Protein 3PMI (pdb70)

B-factor: mean 55.34, std 18.38, range [25.19, 146.92]

Radius of gyration: 29.48 Å; Cα contacts (8 Å, |Δi|>4): 674; chains: 4; bounding box: 54×67×82 Å

Secondary structure (DSSP, 8-state):
------EEE--TT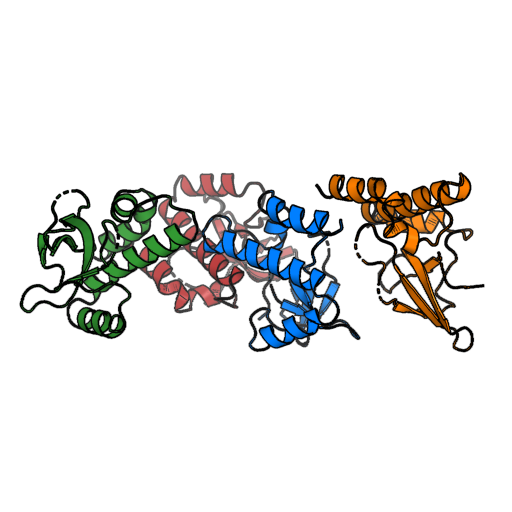S--EEEEEEEEEGGGTEEEEEE--------PEEEEGGGPEETTSTTHHHHHHHHTTT-HHHHHHHHHHHHHHHHHHHTSS--S-HHHHHHSTTSHHHHHHHHHH--/------EEE--TTS--EEEEEEEEEGGGTEEEEEE----------EEEGGGEEETTSTTHHHHHHHHHHHHHHHHHHHHHHHHHHHHHHHHTS--S-HHHHHHSGGGHHHHHHHHHH--/------EEE--TTSPPEEEEEEEEEGGGTEEEEEE---------EEEESTT-EETT-TTHHHHHHHHHHHSHHHHHHHHHHHHHHHHHHHHTS--S-HHHHHHSGGGHHHHHHHHTT-/-----EEE--TTS--EEEEEEEEEGGGTEEEEEE---------EEEEGGG-EETTSTTHHHHHHHHHHHHHHHHHHHHHHHHHHHHHHHHTS--S-HHHHHHSGGGHHHHHHHHTT-

Foldseek 3Di:
DQDAFWKWADDPPGATAIWGWHADPPVPFKTFIGGDWLDALPGTDIDGNVRIDGCPDPCNVVSLVVCCPPNVLTSVSRCLLVVQVVCCCVVVVDPDGSSCSVVDPSCVVSSVCSVVVVD/DDDFFWKWADDPVGATFIWGWHADPPVVQKTFIGGDWLPDLPGGHIDGVVRIGGCPDPCNVVSLVVCCVPPVPGRVLSVLLVVLVVCCVVVPVDDDGSSCSVPDCSCVVSNVVVVVVVD/DDDAFWKWADDDPRATAIWGFHADPPVVQKTFIDGQWLDALPGGDIDGNVRIGGCPDPCNVVRLVVCCVPPVLTSVLRVVLVVVVCVCVVVVVDDDGSSCVVPDPVCVVSSVVSVVVD/DAAFWKWADDVPAATAIWGFHGADVVQQKTFIGGQWQDALPGGHIDGNVRIGGCVDPCNVVSVVVNCPPPVLGRVLSVLLVVVVCVCCVVVVDDDGSSVVVVDPVCCVSSVVNVVVD

Solvent-accessible surface area: 25822 Å² total

Structure (mmCIF, N/CA/C/O backbone):
data_3PMI
#
_entry.id   3PMI
#
_cell.length_a   55.044
_cell.length_b   57.716
_cell.length_c   187.072
_cell.angle_alpha   90.00
_cell.angle_beta   90.00
_cell.angle_gamma   90.00
#
_symmetry.space_group_name_H-M   'P 21 21 21'
#
loop_
_entity.id
_entity.type
_entity.pdbx_description
1 polymer 'PWWP domain-containing protein MUM1'
2 non-polymer 'SULFATE ION'
3 non-polymer DI(HYDROXYETHYL)ETHER
4 non-polymer 'UNKNOWN LIGAND'
#
loop_
_atom_site.group_PDB
_atom_site.id
_atom_site.type_symbol
_atom_site.label_atom_id
_atom_site.label_alt_id
_atom_site.label_comp_id
_atom_site.label_asym_id
_atom_site.label_entity_id
_atom_site.label_seq_id
_atom_site.pdbx_PDB_ins_code
_atom_site.Cartn_x
_atom_site.Cartn_y
_atom_site.Cartn_z
_atom_site.occupancy
_atom_site.B_iso_or_equiv
_atom_site.auth_seq_id
_atom_site.auth_comp_id
_atom_site.auth_asym_id
_atom_site.auth_atom_id
_atom_site.pdbx_PDB_model_num
ATOM 1 N N . SER A 1 4 ? 23.544 14.701 129.012 1.00 69.42 409 SER A N 1
ATOM 2 C CA . SER A 1 4 ? 24.330 14.599 127.748 1.00 68.49 409 SER A CA 1
ATOM 3 C C . SER A 1 4 ? 25.795 14.310 128.061 1.00 63.91 409 SER A C 1
ATOM 4 O O . SER A 1 4 ? 26.705 14.968 127.556 1.00 61.21 409 SER A O 1
ATOM 7 N N . PHE A 1 5 ? 26.008 13.313 128.910 1.00 61.92 410 PHE A N 1
ATOM 8 C CA . PHE A 1 5 ? 27.342 12.822 129.176 1.00 58.66 410 PHE A CA 1
ATOM 9 C C . PHE A 1 5 ? 27.615 11.610 128.301 1.00 58.26 410 PHE A C 1
ATOM 10 O O . PHE A 1 5 ? 26.954 10.587 128.415 1.00 59.15 410 PHE A O 1
ATOM 18 N N . GLU A 1 6 ? 28.581 11.741 127.402 1.00 58.14 411 GLU A N 1
ATOM 19 C CA . GLU A 1 6 ? 28.932 10.659 126.477 1.00 59.72 411 GLU A CA 1
ATOM 20 C C . GLU A 1 6 ? 30.129 9.852 126.998 1.00 57.91 411 GLU A C 1
ATOM 21 O O . GLU A 1 6 ? 30.913 10.347 127.807 1.00 57.45 411 GLU A O 1
ATOM 27 N N . VAL A 1 7 ? 30.267 8.606 126.558 1.00 58.40 412 VAL A N 1
ATOM 28 C CA . VAL A 1 7 ? 31.376 7.768 127.032 1.00 56.93 412 VAL A CA 1
ATOM 29 C C . VAL A 1 7 ? 32.733 8.291 126.509 1.00 55.02 412 VAL A C 1
ATOM 30 O O . VAL A 1 7 ? 32.868 8.607 125.330 1.00 54.52 412 VAL A O 1
ATOM 34 N N . GLY A 1 8 ? 33.705 8.423 127.419 1.00 53.08 413 GLY A N 1
ATOM 35 C CA . GLY A 1 8 ? 35.021 8.975 127.115 1.00 50.54 413 GLY A CA 1
ATOM 36 C C . GLY A 1 8 ? 35.103 10.488 127.279 1.00 50.78 413 GLY A C 1
ATOM 37 O O . GLY A 1 8 ? 36.135 11.096 126.975 1.00 49.03 413 GLY A O 1
ATOM 46 N N . LEU A 1 10 ? 35.258 14.041 129.513 1.00 46.05 415 LEU A N 1
ATOM 47 C CA . LEU A 1 10 ? 35.918 14.460 130.742 1.00 43.53 415 LEU A CA 1
ATOM 48 C C . LEU A 1 10 ? 34.963 15.240 131.628 1.00 44.06 415 LEU A C 1
ATOM 49 O O . LEU A 1 10 ? 34.386 16.237 131.204 1.00 45.27 415 LEU A O 1
ATOM 54 N N . VAL A 1 11 ? 34.818 14.782 132.868 1.00 42.93 416 VAL A N 1
ATOM 55 C CA . VAL A 1 11 ? 33.898 15.386 133.826 1.00 43.63 416 VAL A CA 1
ATOM 56 C C . VAL A 1 11 ? 34.557 15.665 135.192 1.00 43.64 416 VAL A C 1
ATOM 57 O O . VAL A 1 11 ? 35.694 15.240 135.449 1.00 42.44 416 VAL A O 1
ATOM 61 N N . TRP A 1 12 ? 33.832 16.377 136.054 1.00 44.34 417 TRP A N 1
ATOM 62 C CA . TRP A 1 12 ? 34.210 16.548 137.444 1.00 44.81 417 TRP A CA 1
ATOM 63 C C . TRP A 1 12 ? 33.278 15.708 138.326 1.00 47.12 417 TRP A C 1
ATOM 64 O O . TRP A 1 12 ? 32.073 15.639 138.066 1.00 49.03 417 TRP A O 1
ATOM 75 N N . HIS A 1 13 ? 33.824 15.095 139.375 1.00 47.81 418 HIS A N 1
ATOM 76 C CA . HIS A 1 13 ? 33.001 14.471 140.401 1.00 51.73 418 HIS A CA 1
ATOM 77 C C . HIS A 1 13 ? 33.483 14.775 141.823 1.00 54.68 418 HIS A C 1
ATOM 78 O O . HIS A 1 13 ? 34.690 14.787 142.067 1.00 54.90 418 HIS A O 1
ATOM 85 N N . LYS A 1 14 ? 32.545 15.023 142.749 1.00 58.42 419 LYS A N 1
ATOM 86 C CA . LYS A 1 14 ? 32.884 15.252 144.169 1.00 62.27 419 LYS A CA 1
ATOM 87 C C . LYS A 1 14 ? 32.444 14.106 145.080 1.00 66.62 419 LYS A C 1
ATOM 88 O O . LYS A 1 14 ? 31.248 13.869 145.258 1.00 67.82 419 LYS A O 1
ATOM 90 N N . HIS A 1 15 ? 33.413 13.387 145.643 1.00 69.85 420 HIS A N 1
ATOM 91 C CA . HIS A 1 15 ? 33.126 12.472 146.750 1.00 74.80 420 HIS A CA 1
ATOM 92 C C . HIS A 1 15 ? 32.955 13.319 148.001 1.00 79.95 420 HIS A C 1
ATOM 93 O O . HIS A 1 15 ? 33.631 14.340 148.161 1.00 79.47 420 HIS A O 1
ATOM 95 N N . LYS A 1 16 ? 32.049 12.898 148.880 1.00 85.86 421 LYS A N 1
ATOM 96 C CA . LYS A 1 16 ? 31.811 13.591 150.144 1.00 88.67 421 LYS A CA 1
ATOM 97 C C . LYS A 1 16 ? 33.134 13.906 150.866 1.00 91.36 421 LYS A C 1
ATOM 98 O O . LYS A 1 16 ? 34.075 13.106 150.837 1.00 95.10 421 LYS A O 1
ATOM 100 N N . LYS A 1 17 ? 33.198 15.084 151.488 1.00 91.24 422 LYS A N 1
ATOM 101 C CA . LYS A 1 17 ? 34.403 15.591 152.182 1.00 87.85 422 LYS A CA 1
ATOM 102 C C . LYS A 1 17 ? 35.578 15.940 151.250 1.00 80.99 422 LYS A C 1
ATOM 103 O O . LYS A 1 17 ? 36.603 16.473 151.697 1.00 80.66 422 LYS A O 1
ATOM 105 N N . TYR A 1 18 ? 35.414 15.666 149.960 1.00 74.75 423 TYR A N 1
ATOM 106 C CA . TYR A 1 18 ? 36.468 15.910 148.976 1.00 69.04 423 TYR A CA 1
ATOM 107 C C . TYR A 1 18 ? 36.035 16.912 147.906 1.00 64.08 423 TYR A C 1
ATOM 108 O O . TYR A 1 18 ? 34.835 17.057 147.628 1.00 66.42 423 TYR A O 1
ATOM 117 N N . PRO A 1 19 ? 37.012 17.617 147.311 1.00 58.46 424 PRO A N 1
ATOM 118 C CA . PRO A 1 19 ? 36.696 18.589 146.278 1.00 55.63 424 PRO A CA 1
ATOM 119 C C . PRO A 1 19 ? 36.445 17.920 144.939 1.00 52.27 424 PRO A C 1
ATOM 120 O O . PRO A 1 19 ? 36.937 16.820 144.706 1.00 51.69 424 PRO A O 1
ATOM 124 N N . PHE A 1 20 ? 35.672 18.574 144.075 1.00 50.46 425 PHE A N 1
ATOM 125 C CA . PHE A 1 20 ? 35.495 18.097 142.709 1.00 47.45 425 PHE A CA 1
ATOM 126 C C . PHE A 1 20 ? 36.828 17.700 142.109 1.00 44.63 425 PHE A C 1
ATOM 127 O O . PHE A 1 20 ? 37.811 18.411 142.220 1.00 43.58 425 PHE A O 1
ATOM 135 N N . TRP A 1 21 ? 36.855 16.532 141.501 1.00 43.96 426 TRP A N 1
ATOM 136 C CA . TRP A 1 21 ? 38.048 16.041 140.853 1.00 42.32 426 TRP A CA 1
ATOM 137 C C . TRP A 1 21 ? 37.712 15.663 139.415 1.00 40.98 426 TRP A C 1
ATOM 138 O O . TRP A 1 21 ? 36.604 15.197 139.145 1.00 42.06 426 TRP A O 1
ATOM 149 N N . PRO A 1 22 ? 38.660 15.851 138.482 1.00 38.85 427 PRO A N 1
ATOM 150 C CA . PRO A 1 22 ? 38.332 15.405 137.138 1.00 37.70 427 PRO A CA 1
ATOM 151 C C . PRO A 1 22 ? 38.273 13.877 137.020 1.00 37.63 427 PRO A C 1
ATOM 152 O O . PRO A 1 22 ? 38.770 13.161 137.901 1.00 37.31 427 PRO A O 1
ATOM 156 N N . ALA A 1 23 ? 37.643 13.409 135.941 1.00 37.30 428 ALA A N 1
ATOM 157 C CA . ALA A 1 23 ? 37.367 12.001 135.703 1.00 37.70 428 ALA A CA 1
ATOM 158 C C . ALA A 1 23 ? 37.015 11.799 134.234 1.00 38.67 428 ALA A C 1
ATOM 159 O O . ALA A 1 23 ? 36.778 12.766 133.483 1.00 38.42 428 ALA A O 1
ATOM 161 N N . VAL A 1 24 ? 36.985 10.536 133.831 1.00 39.27 429 VAL A N 1
ATOM 162 C CA . VAL A 1 24 ? 36.551 10.155 132.510 1.00 40.35 429 VAL A CA 1
ATOM 163 C C . VAL A 1 24 ? 35.364 9.198 132.653 1.00 43.13 429 VAL A C 1
ATOM 164 O O . VAL A 1 24 ? 35.305 8.377 133.588 1.00 44.24 429 VAL A O 1
ATOM 168 N N . VAL A 1 25 ? 34.414 9.341 131.736 1.00 44.65 430 VAL A N 1
ATOM 169 C CA . VAL A 1 25 ? 33.198 8.546 131.709 1.00 47.92 430 VAL A CA 1
ATOM 170 C C . VAL A 1 25 ? 33.485 7.213 131.004 1.00 50.39 430 VAL A C 1
ATOM 171 O O . VAL A 1 25 ? 34.106 7.198 129.948 1.00 51.13 430 VAL A O 1
ATOM 175 N N . LYS A 1 26 ? 33.039 6.103 131.593 1.00 53.76 431 LYS A N 1
ATOM 176 C CA . LYS A 1 26 ? 33.263 4.760 131.036 1.00 56.10 431 LYS A CA 1
ATOM 177 C C . LYS A 1 26 ? 31.957 4.075 130.657 1.00 61.21 431 LYS A C 1
ATOM 178 O O . LYS A 1 26 ? 31.871 3.455 129.602 1.00 62.46 431 LYS A O 1
ATOM 184 N N . SER A 1 27 ? 30.954 4.161 131.535 1.00 65.33 432 SER A N 1
ATOM 185 C CA . SER A 1 27 ? 29.588 3.732 131.201 1.00 69.57 432 SER A CA 1
ATOM 186 C C . SER A 1 27 ? 28.627 4.876 131.463 1.00 70.68 432 SER A C 1
ATOM 187 O O . SER A 1 27 ? 28.829 5.676 132.378 1.00 69.01 432 SER A O 1
ATOM 190 N N . VAL A 1 28 ? 27.582 4.945 130.650 1.00 72.36 433 VAL A N 1
ATOM 191 C CA . VAL A 1 28 ? 26.500 5.886 130.870 1.00 72.69 433 VAL A CA 1
ATOM 192 C C . VAL A 1 28 ? 25.204 5.126 130.746 1.00 78.12 433 VAL A C 1
ATOM 193 O O . VAL A 1 28 ? 24.967 4.462 129.737 1.00 83.47 433 VAL A O 1
ATOM 197 N N . ARG A 1 29 ? 24.379 5.211 131.782 1.00 81.60 434 ARG A N 1
ATOM 198 C CA . ARG A 1 29 ? 23.035 4.633 131.758 1.00 86.99 434 ARG A CA 1
ATOM 199 C C . ARG A 1 29 ? 22.025 5.767 131.485 1.00 88.53 434 ARG A C 1
ATOM 200 O O . ARG A 1 29 ? 21.185 6.120 132.329 1.00 89.73 434 ARG A O 1
ATOM 208 N N . GLN A 1 30 ? 22.167 6.320 130.273 1.00 88.12 435 GLN A N 1
ATOM 209 C CA . GLN A 1 30 ? 21.460 7.497 129.740 1.00 89.32 435 GLN A CA 1
ATOM 210 C C . GLN A 1 30 ? 19.989 7.583 130.100 1.00 94.11 435 GLN A C 1
ATOM 211 O O . GLN A 1 30 ? 19.514 8.634 130.538 1.00 93.06 435 GLN A O 1
ATOM 213 N N . ARG A 1 31 ? 19.288 6.463 129.933 1.00 99.33 436 ARG A N 1
ATOM 214 C CA . ARG A 1 31 ? 17.836 6.396 130.108 1.00 103.86 436 ARG A CA 1
ATOM 215 C C . ARG A 1 31 ? 17.355 6.248 131.563 1.00 104.57 436 ARG A C 1
ATOM 216 O O . ARG A 1 31 ? 16.151 6.085 131.797 1.00 107.47 436 ARG A O 1
ATOM 218 N N . ASP A 1 32 ? 18.278 6.310 132.528 1.00 100.35 437 ASP A N 1
ATOM 219 C CA . ASP A 1 32 ? 17.902 6.257 133.955 1.00 103.38 437 ASP A CA 1
ATOM 220 C C . ASP A 1 32 ? 18.866 6.942 134.948 1.00 101.75 437 ASP A C 1
ATOM 221 O O . ASP A 1 32 ? 19.069 6.472 136.079 1.00 101.41 437 ASP A O 1
ATOM 226 N N . LYS A 1 33 ? 19.435 8.065 134.499 1.00 99.15 438 LYS A N 1
ATOM 227 C CA . LYS A 1 33 ? 20.053 9.094 135.367 1.00 94.70 438 LYS A CA 1
ATOM 228 C C . LYS A 1 33 ? 21.404 8.769 136.047 1.00 90.79 438 LYS A C 1
ATOM 229 O O . LYS A 1 33 ? 21.901 9.566 136.850 1.00 90.35 438 LYS A O 1
ATOM 231 N N . LYS A 1 34 ? 21.999 7.622 135.716 1.00 88.26 439 LYS A N 1
ATOM 232 C CA . LYS A 1 34 ? 23.285 7.214 136.303 1.00 81.95 439 LYS A CA 1
ATOM 233 C C . LYS A 1 34 ? 24.393 6.989 135.256 1.00 77.71 439 LYS A C 1
ATOM 234 O O . LYS A 1 34 ? 24.110 6.676 134.105 1.00 78.29 439 LYS A O 1
ATOM 240 N N . ALA A 1 35 ? 25.647 7.167 135.673 1.00 71.97 440 ALA A N 1
ATOM 241 C CA . ALA A 1 35 ? 26.817 6.907 134.830 1.00 66.36 440 ALA A CA 1
ATOM 242 C C . ALA A 1 35 ? 27.945 6.226 135.611 1.00 63.97 440 ALA A C 1
ATOM 243 O O . ALA A 1 35 ? 27.854 5.998 136.829 1.00 63.33 440 ALA A O 1
ATOM 245 N N . SER A 1 36 ? 29.010 5.903 134.891 1.00 60.69 441 SER A N 1
ATOM 246 C CA . SER A 1 36 ? 30.152 5.207 135.457 1.00 59.46 441 SER A CA 1
ATOM 247 C C . SER A 1 36 ? 31.402 5.972 135.064 1.00 55.38 441 SER A C 1
ATOM 248 O O . SER A 1 36 ? 31.550 6.418 133.928 1.00 55.08 441 SER A O 1
ATOM 251 N N . VAL A 1 37 ? 32.315 6.105 136.003 1.00 52.61 442 VAL A N 1
ATOM 252 C CA . VAL A 1 37 ? 33.314 7.149 135.910 1.00 49.21 442 VAL A CA 1
ATOM 253 C C . VAL A 1 37 ? 34.602 6.672 136.565 1.00 48.70 442 VAL A C 1
ATOM 254 O O . VAL A 1 37 ? 34.577 5.824 137.470 1.00 50.64 442 VAL A O 1
ATOM 258 N N . LEU A 1 38 ? 35.729 7.194 136.107 1.00 45.99 443 LEU A N 1
ATOM 259 C CA . LEU A 1 38 ? 37.007 6.829 136.703 1.00 45.85 443 LEU A CA 1
ATOM 260 C C . LEU A 1 38 ? 37.848 8.083 136.850 1.00 43.91 443 LEU A C 1
ATOM 261 O O . LEU A 1 38 ? 38.006 8.838 135.889 1.00 43.77 443 LEU A O 1
ATOM 266 N N . TYR A 1 39 ? 38.377 8.311 138.044 1.00 43.37 444 TYR A N 1
ATOM 267 C CA . TYR A 1 39 ? 39.189 9.488 138.304 1.00 42.30 444 TYR A CA 1
ATOM 268 C C . TYR A 1 39 ? 40.490 9.524 137.511 1.00 41.92 444 TYR A C 1
ATOM 269 O O . TYR A 1 39 ? 41.225 8.530 137.431 1.00 42.65 444 TYR A O 1
ATOM 278 N N . ILE A 1 40 ? 40.762 10.680 136.915 1.00 41.10 445 ILE A N 1
ATOM 279 C CA . ILE A 1 40 ? 42.060 10.935 136.321 1.00 41.06 445 ILE A CA 1
ATOM 280 C C . ILE A 1 40 ? 42.957 11.327 137.475 1.00 41.26 445 ILE A C 1
ATOM 281 O O . ILE A 1 40 ? 42.600 12.194 138.252 1.00 41.19 445 ILE A O 1
ATOM 286 N N . GLU A 1 41 ? 44.097 10.661 137.602 1.00 42.31 446 GLU A N 1
ATOM 287 C CA . GLU A 1 41 ? 45.096 11.035 138.592 1.00 42.91 446 GLU A CA 1
ATOM 288 C C . GLU A 1 41 ? 46.477 10.590 138.125 1.00 41.97 446 GLU A C 1
ATOM 289 O O . GLU A 1 41 ? 46.581 9.789 137.230 1.00 43.13 446 GLU A O 1
ATOM 295 N N . GLY A 1 42 ? 47.535 11.121 138.716 1.00 41.81 447 GLY A N 1
ATOM 296 C CA . GLY A 1 42 ? 48.890 10.919 138.199 1.00 41.26 447 GLY A CA 1
ATOM 297 C C . GLY A 1 42 ? 49.244 9.481 137.933 1.00 42.29 447 GLY A C 1
ATOM 298 O O . GLY A 1 42 ? 49.745 9.138 136.879 1.00 43.51 447 GLY A O 1
ATOM 299 N N . HIS A 1 43 ? 48.986 8.624 138.900 1.00 44.37 448 HIS A N 1
ATOM 300 C CA . HIS A 1 43 ? 49.166 7.208 138.701 1.00 45.35 448 HIS A CA 1
ATOM 301 C C . HIS A 1 43 ? 47.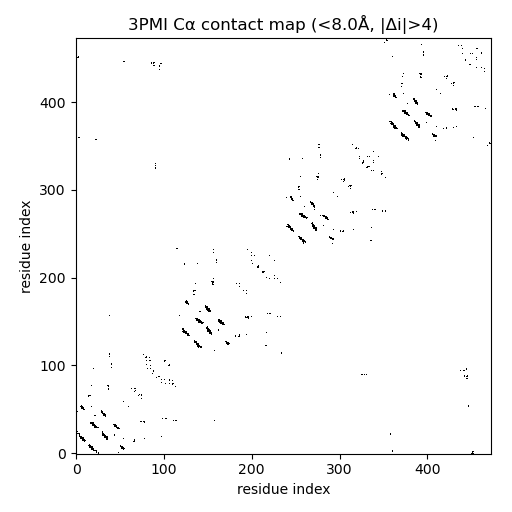782 6.629 138.793 1.00 45.67 448 HIS A C 1
ATOM 302 O O . HIS A 1 43 ? 47.130 6.697 139.827 1.00 45.97 448 HIS A O 1
ATOM 312 N N . ASN A 1 45 ? 45.252 3.142 137.151 1.00 52.80 450 ASN A N 1
ATOM 313 C CA . ASN A 1 45 ? 44.995 2.073 136.214 1.00 56.56 450 ASN A CA 1
ATOM 314 C C . ASN A 1 45 ? 43.840 2.468 135.285 1.00 57.50 450 ASN A C 1
ATOM 315 O O . ASN A 1 45 ? 42.718 2.701 135.755 1.00 57.65 450 ASN A O 1
ATOM 320 N N . PRO A 1 46 ? 44.109 2.569 133.961 1.00 58.83 451 PRO A N 1
ATOM 321 C CA . PRO A 1 46 ? 43.030 2.935 133.044 1.00 57.98 451 PRO A CA 1
ATOM 322 C C . PRO A 1 46 ? 42.094 1.751 132.734 1.00 64.07 451 PRO A C 1
ATOM 323 O O . PRO A 1 46 ? 41.149 1.899 131.949 1.00 65.23 451 PRO A O 1
ATOM 327 N N . LYS A 1 47 ? 42.354 0.594 133.344 1.00 66.44 452 LYS A N 1
ATOM 328 C CA . LYS A 1 47 ? 41.570 -0.595 133.066 1.00 70.50 452 LYS A CA 1
ATOM 329 C C . LYS A 1 47 ? 40.746 -0.996 134.289 1.00 74.56 452 LYS A C 1
ATOM 330 O O . LYS A 1 47 ? 39.936 -1.928 134.230 1.00 78.77 452 LYS A O 1
ATOM 340 N N . LYS A 1 49 ? 37.733 -0.818 136.576 1.00 81.35 454 LYS A N 1
ATOM 341 C CA . LYS A 1 49 ? 36.329 -0.588 136.211 1.00 81.56 454 LYS A CA 1
ATOM 342 C C . LYS A 1 49 ? 35.840 0.731 136.803 1.00 79.94 454 LYS A C 1
ATOM 343 O O . LYS A 1 49 ? 36.390 1.211 137.805 1.00 82.10 454 LYS A O 1
ATOM 349 N N . GLY A 1 50 ? 34.812 1.324 136.204 1.00 76.03 455 GLY A N 1
ATOM 350 C CA . GLY A 1 50 ? 34.294 2.601 136.723 1.00 73.65 455 GLY A CA 1
ATOM 351 C C . GLY A 1 50 ? 33.297 2.487 137.873 1.00 73.34 455 GLY A C 1
ATOM 352 O O . GLY A 1 50 ? 32.294 1.778 137.762 1.00 76.92 455 GLY A O 1
ATOM 353 N N . PHE A 1 51 ? 33.555 3.188 138.975 1.00 69.35 456 PHE A N 1
ATOM 354 C CA . PHE A 1 51 ? 32.597 3.232 140.090 1.00 69.38 456 PHE A CA 1
ATOM 355 C C . PHE A 1 51 ? 31.379 4.107 139.753 1.00 66.59 456 PHE A C 1
ATOM 356 O O . PHE A 1 51 ? 31.492 5.089 139.012 1.00 63.32 456 PHE A O 1
ATOM 364 N N . THR A 1 52 ? 30.226 3.750 140.316 1.00 66.88 457 THR A N 1
ATOM 365 C CA . THR A 1 52 ? 28.939 4.326 139.913 1.00 66.48 457 THR A CA 1
ATOM 366 C C . THR A 1 52 ? 28.612 5.703 140.507 1.00 65.56 457 THR A C 1
ATOM 367 O O . THR A 1 52 ? 28.785 5.932 141.710 1.00 68.94 457 THR A O 1
ATOM 371 N N . VAL A 1 53 ? 28.136 6.609 139.651 1.00 62.53 458 VAL A N 1
ATOM 372 C CA . VAL A 1 53 ? 27.645 7.922 140.072 1.00 60.97 458 VAL A CA 1
ATOM 373 C C . VAL A 1 53 ? 26.305 8.213 139.399 1.00 62.35 458 VAL A C 1
ATOM 374 O O . VAL A 1 53 ? 25.791 7.383 138.664 1.00 63.71 458 VAL A O 1
ATOM 378 N N . SER A 1 54 ? 25.747 9.393 139.643 1.00 62.71 459 SER A N 1
ATOM 379 C CA . SER A 1 54 ? 24.525 9.809 138.966 1.00 64.99 459 SER A CA 1
ATOM 380 C C . SER A 1 54 ? 24.782 11.051 138.115 1.00 63.65 459 SER A C 1
ATOM 381 O O . SER A 1 54 ? 25.447 11.989 138.564 1.00 62.57 459 SER A O 1
ATOM 384 N N . LEU A 1 55 ? 24.237 11.057 136.901 1.00 64.43 460 LEU A N 1
ATOM 385 C CA . LEU A 1 55 ? 24.363 12.191 135.987 1.00 63.60 460 LEU A CA 1
ATOM 386 C C . LEU A 1 55 ? 24.300 13.542 136.679 1.00 63.22 460 LEU A C 1
ATOM 387 O O . LEU A 1 55 ? 25.117 14.429 136.387 1.00 61.46 460 LEU A O 1
ATOM 392 N N . LYS A 1 56 ? 23.351 13.686 137.609 1.00 64.81 461 LYS A N 1
ATOM 393 C CA . LYS A 1 56 ? 23.096 14.967 138.279 1.00 64.41 461 LYS A CA 1
ATOM 394 C C . LYS A 1 56 ? 24.317 15.487 139.019 1.00 61.78 461 LYS A C 1
ATOM 395 O O . LYS A 1 56 ? 24.474 16.697 139.172 1.00 62.25 461 LYS A O 1
ATOM 397 N N . SER A 1 57 ? 25.190 14.578 139.450 1.00 59.57 462 SER A N 1
ATOM 398 C CA . SER A 1 57 ? 26.370 14.947 140.240 1.00 57.69 462 SER A CA 1
ATOM 399 C C . SER A 1 57 ? 27.635 15.250 139.416 1.00 55.24 462 SER A C 1
ATOM 400 O O . SER A 1 57 ? 28.687 15.586 139.982 1.00 54.52 462 SER A O 1
ATOM 403 N N . LEU A 1 58 ? 27.532 15.141 138.094 1.00 53.75 463 LEU A N 1
ATOM 404 C CA . LEU A 1 58 ? 28.652 15.442 137.209 1.00 51.15 463 LEU A CA 1
ATOM 405 C C . LEU A 1 58 ? 28.587 16.831 136.567 1.00 51.73 463 LEU A C 1
ATOM 406 O O . LEU A 1 58 ? 27.574 17.211 135.968 1.00 53.58 463 LEU A O 1
ATOM 411 N N . LYS A 1 59 ? 29.684 17.572 136.696 1.00 49.97 464 LYS A N 1
ATOM 412 C CA . LYS A 1 59 ? 29.921 18.765 135.904 1.00 50.05 464 LYS A CA 1
ATOM 413 C C . LYS A 1 59 ? 30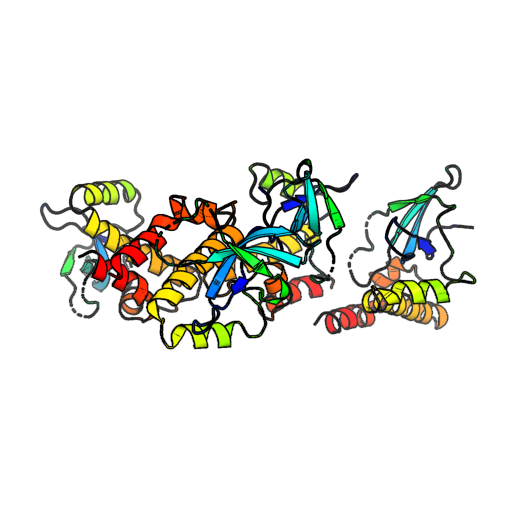.781 18.377 134.706 1.00 48.42 464 LYS A C 1
ATOM 414 O O . LYS A 1 59 ? 31.664 17.539 134.835 1.00 46.55 464 LYS A O 1
ATOM 420 N N . HIS A 1 60 ? 30.534 18.971 133.542 1.00 49.83 465 HIS A N 1
ATOM 421 C CA . HIS A 1 60 ? 31.455 18.798 132.421 1.00 49.10 465 HIS A CA 1
ATOM 422 C C . HIS A 1 60 ? 32.781 19.456 132.764 1.00 47.36 465 HIS A C 1
ATOM 423 O O . HIS A 1 60 ? 32.820 20.448 133.468 1.00 47.43 465 HIS A O 1
ATOM 430 N N . PHE A 1 61 ? 33.870 18.891 132.273 1.00 46.38 466 PHE A N 1
ATOM 431 C CA . PHE A 1 61 ? 35.190 19.405 132.586 1.00 46.34 466 PHE A CA 1
ATOM 432 C C . PHE A 1 61 ? 35.336 20.866 132.197 1.00 49.03 466 PHE A C 1
ATOM 433 O O . PHE A 1 61 ? 35.905 21.670 132.943 1.00 49.31 466 PHE A O 1
ATOM 441 N N . ASP A 1 62 ? 34.804 21.203 131.029 1.00 51.47 467 ASP A N 1
ATOM 442 C CA . ASP A 1 62 ? 34.908 22.540 130.504 1.00 54.47 467 ASP A CA 1
ATOM 443 C C . ASP A 1 62 ? 33.644 23.361 130.768 1.00 57.58 467 ASP A C 1
ATOM 444 O O . ASP A 1 62 ? 33.111 24.023 129.874 1.00 60.10 467 ASP A O 1
ATOM 449 N N . CYS A 1 63 ? 33.183 23.321 132.012 1.00 57.54 468 CYS A N 1
ATOM 450 C CA . CYS A 1 63 ? 32.052 24.130 132.456 1.00 60.87 468 CYS A CA 1
ATOM 451 C C . CYS A 1 63 ? 32.555 25.514 132.852 1.00 61.97 468 CYS A C 1
ATOM 452 O O . CYS A 1 63 ? 33.760 25.721 132.952 1.00 61.12 468 CYS A O 1
ATOM 455 N N . LYS A 1 64 ? 31.646 26.453 133.092 1.00 64.60 469 LYS A N 1
ATOM 456 C CA . LYS A 1 64 ? 32.044 27.795 133.538 1.00 67.26 469 LYS A CA 1
ATOM 457 C C . LYS A 1 64 ? 32.816 27.768 134.862 1.00 66.06 469 LYS A C 1
ATOM 458 O O . LYS A 1 64 ? 33.725 28.573 135.064 1.00 67.62 469 LYS A O 1
ATOM 460 N N . GLU A 1 65 ? 32.467 26.829 135.744 1.00 64.50 470 GLU A N 1
ATOM 461 C CA . GLU A 1 65 ? 33.055 26.727 137.094 1.00 62.64 470 GLU A CA 1
ATOM 462 C C . GLU A 1 65 ? 34.520 26.272 137.114 1.00 58.67 470 GLU A C 1
ATOM 463 O O . GLU A 1 65 ? 35.132 26.238 138.178 1.00 56.89 470 GLU A O 1
ATOM 469 N N . LYS A 1 66 ? 35.070 25.922 135.948 1.00 56.81 471 LYS A N 1
ATOM 470 C CA . LYS A 1 66 ? 36.354 25.210 135.856 1.00 54.47 471 LYS A CA 1
ATOM 471 C C . LYS A 1 66 ? 37.470 25.810 136.711 1.00 55.08 471 LYS A C 1
ATOM 472 O O . LYS A 1 66 ? 38.036 25.118 137.570 1.00 54.03 471 LYS A O 1
ATOM 478 N N . GLN A 1 67 ? 37.774 27.084 136.466 1.00 55.97 472 GLN A N 1
ATOM 479 C CA . GLN A 1 67 ? 38.835 27.787 137.174 1.00 56.34 472 GLN A CA 1
ATOM 480 C C . GLN A 1 67 ? 38.664 27.765 138.694 1.00 55.35 472 GLN A C 1
ATOM 481 O O . GLN A 1 67 ? 39.624 27.521 139.420 1.00 53.60 472 GLN A O 1
ATOM 487 N N . THR A 1 68 ? 37.448 28.037 139.167 1.00 56.11 473 THR A N 1
ATOM 488 C CA . THR A 1 68 ? 37.127 27.891 140.590 1.00 55.53 473 THR A CA 1
ATOM 489 C C . THR A 1 68 ? 37.438 26.474 141.073 1.00 52.53 473 THR A C 1
ATOM 490 O O . THR A 1 68 ? 38.088 26.307 142.105 1.00 52.46 473 THR A O 1
ATOM 494 N N . LEU A 1 69 ? 36.980 25.468 140.320 1.00 50.37 474 LEU A N 1
ATOM 495 C CA . LEU A 1 69 ? 37.077 24.069 140.744 1.00 47.56 474 LEU A CA 1
ATOM 496 C C . LEU A 1 69 ? 38.523 23.635 140.846 1.00 46.35 474 LEU A C 1
ATOM 497 O O . LEU A 1 69 ? 38.878 22.891 141.752 1.00 45.90 474 LEU A O 1
ATOM 502 N N . LEU A 1 70 ? 39.344 24.119 139.911 1.00 46.93 475 LEU A N 1
ATOM 503 C CA . LEU A 1 70 ? 40.780 23.847 139.872 1.00 46.12 475 LEU A CA 1
ATOM 504 C C . LEU A 1 70 ? 41.550 24.510 140.993 1.00 48.51 475 LEU A C 1
ATOM 505 O O . LEU A 1 70 ? 42.483 23.908 141.516 1.00 49.73 475 LEU A O 1
ATOM 510 N N . ASN A 1 71 ? 41.180 25.732 141.366 1.00 50.87 476 ASN A N 1
ATOM 511 C CA . ASN A 1 71 ? 41.809 26.364 142.516 1.00 54.24 476 ASN A CA 1
ATOM 512 C C . ASN A 1 71 ? 41.499 25.620 143.790 1.00 56.05 476 ASN A C 1
ATOM 513 O O . ASN A 1 71 ? 42.374 25.474 144.647 1.00 58.13 476 ASN A O 1
ATOM 518 N N . GLN A 1 72 ? 40.246 25.172 143.913 1.00 57.32 477 GLN A N 1
ATOM 519 C CA . GLN A 1 72 ? 39.765 24.500 145.119 1.00 58.39 477 GLN A CA 1
ATOM 520 C C . GLN A 1 72 ? 40.604 23.280 145.384 1.00 56.89 477 GLN A C 1
ATOM 521 O O . GLN A 1 72 ? 40.948 22.991 146.528 1.00 60.24 477 GLN A O 1
ATOM 527 N N . ALA A 1 73 ? 40.953 22.591 144.306 1.00 53.93 478 ALA A N 1
ATOM 528 C CA . ALA A 1 73 ? 41.782 21.406 144.368 1.00 52.69 478 ALA A CA 1
ATOM 529 C C . ALA A 1 73 ? 43.221 21.752 144.715 1.00 52.75 478 ALA A C 1
ATOM 530 O O . ALA A 1 73 ? 43.919 20.946 145.315 1.00 53.84 478 ALA A O 1
ATOM 532 N N . ARG A 1 74 ? 43.674 22.943 144.345 1.00 53.03 479 ARG A N 1
ATOM 533 C CA . ARG A 1 74 ? 45.065 23.310 144.605 1.00 53.93 479 ARG A CA 1
ATOM 534 C C . ARG A 1 74 ? 45.306 23.691 146.059 1.00 56.31 479 ARG A C 1
ATOM 535 O O . ARG A 1 74 ? 46.444 23.933 146.459 1.00 56.63 479 ARG A O 1
ATOM 543 N N . GLU A 1 75 ? 44.235 23.740 146.847 1.00 59.71 480 GLU A N 1
ATOM 544 C CA . GLU A 1 75 ? 44.348 24.016 148.276 1.00 64.69 480 GLU A CA 1
ATOM 545 C C . GLU A 1 75 ? 45.200 22.978 148.994 1.00 63.44 480 GLU A C 1
ATOM 546 O O . GLU A 1 75 ? 46.231 23.318 149.588 1.00 62.71 480 GLU A O 1
ATOM 552 N N . ASP A 1 76 ? 44.785 21.714 148.918 1.00 60.98 481 ASP A N 1
ATOM 553 C CA . ASP A 1 76 ? 45.545 20.649 149.564 1.00 61.07 481 ASP A CA 1
ATOM 554 C C . ASP A 1 76 ? 46.162 19.643 148.582 1.00 57.07 481 ASP A C 1
ATOM 555 O O . ASP A 1 76 ? 46.853 18.709 148.997 1.00 57.28 481 ASP A O 1
ATOM 560 N N . PHE A 1 77 ? 45.911 19.818 147.289 1.00 53.50 482 PHE A N 1
ATOM 561 C CA . PHE A 1 77 ? 46.371 18.831 146.287 1.00 50.71 482 PHE A CA 1
ATOM 562 C C . PHE A 1 77 ? 47.020 19.489 145.063 1.00 47.87 482 PHE A C 1
ATOM 563 O O . PHE A 1 77 ? 46.691 19.158 143.926 1.00 45.40 482 PHE A O 1
ATOM 571 N N . ASN A 1 78 ? 47.937 20.423 145.310 1.00 48.21 483 ASN A N 1
ATOM 572 C CA . ASN A 1 78 ? 48.586 21.167 144.244 1.00 47.14 483 ASN A CA 1
ATOM 573 C C . ASN A 1 78 ? 49.347 20.230 143.309 1.00 46.48 483 ASN A C 1
ATOM 574 O O . ASN A 1 78 ? 49.102 20.213 142.104 1.00 45.93 483 ASN A O 1
ATOM 579 N N . GLN A 1 79 ? 50.241 19.421 143.872 1.00 46.91 484 GLN A N 1
ATOM 580 C CA . GLN A 1 79 ? 51.021 18.490 143.077 1.00 45.29 484 GLN A CA 1
ATOM 581 C C . GLN A 1 79 ? 50.148 17.483 142.322 1.00 43.28 484 GLN A C 1
ATOM 582 O O . GLN A 1 79 ? 50.516 17.040 141.239 1.00 43.46 484 GLN A O 1
ATOM 588 N N . ASP A 1 80 ? 49.002 17.126 142.894 1.00 42.69 485 ASP A N 1
ATOM 589 C CA . ASP A 1 80 ? 48.148 16.070 142.335 1.00 41.28 485 ASP A CA 1
ATOM 590 C C . ASP A 1 80 ? 47.303 16.623 141.230 1.00 40.01 485 ASP A C 1
ATOM 591 O O . ASP A 1 80 ? 47.231 16.032 140.141 1.00 38.54 485 ASP A O 1
ATOM 596 N N . ILE A 1 81 ? 46.653 17.756 141.505 1.00 39.35 486 ILE A N 1
ATOM 597 C CA . ILE A 1 81 ? 45.894 18.407 140.458 1.00 37.84 486 ILE A CA 1
ATOM 598 C C . ILE A 1 81 ? 46.835 18.794 139.309 1.00 36.63 486 ILE A C 1
ATOM 599 O O . ILE A 1 81 ? 46.439 18.729 138.159 1.00 36.61 486 ILE A O 1
ATOM 604 N N . GLY A 1 82 ? 48.084 19.136 139.623 1.00 36.22 487 GLY A N 1
ATOM 605 C CA . GLY A 1 82 ? 49.111 19.338 138.608 1.00 35.18 487 GLY A CA 1
ATOM 606 C C . GLY A 1 82 ? 49.297 18.137 137.698 1.00 34.09 487 GLY A C 1
ATOM 607 O O . GLY A 1 82 ? 49.379 18.266 136.467 1.00 33.74 487 GLY A O 1
ATOM 608 N N . TRP A 1 83 ? 49.351 16.953 138.290 1.00 33.52 488 TRP A N 1
ATOM 609 C CA . TRP A 1 83 ? 49.525 15.749 137.493 1.00 32.84 488 TRP A CA 1
ATOM 610 C C . TRP A 1 83 ? 48.364 15.507 136.513 1.00 31.83 488 TRP A C 1
ATOM 611 O O . TRP A 1 83 ? 48.604 15.100 135.372 1.00 31.49 488 TRP A O 1
ATOM 622 N N . CYS A 1 84 ? 47.131 15.790 136.944 1.00 31.54 489 CYS A N 1
ATOM 623 C CA . CYS A 1 84 ? 45.984 15.783 136.042 1.00 31.03 489 CYS A CA 1
ATOM 624 C C . CYS A 1 84 ? 46.164 16.745 134.888 1.00 30.21 489 CYS A C 1
ATOM 625 O O . CYS A 1 84 ? 46.110 16.350 133.731 1.00 30.45 489 CYS A O 1
ATOM 628 N N . VAL A 1 85 ? 46.388 18.005 135.203 1.00 29.45 490 VAL A N 1
ATOM 629 C CA . VAL A 1 85 ? 46.404 19.010 134.177 1.00 29.23 490 VAL A CA 1
ATOM 630 C C . VAL A 1 85 ? 47.495 18.665 133.174 1.00 28.92 490 VAL A C 1
ATOM 631 O O . VAL A 1 85 ? 47.292 18.817 131.954 1.00 28.92 490 VAL A O 1
ATOM 635 N N . SER A 1 86 ? 48.621 18.153 133.667 1.00 28.65 491 SER A N 1
ATOM 636 C CA . SER A 1 86 ? 49.663 17.714 132.745 1.00 28.65 491 SER A CA 1
ATOM 637 C C . SER A 1 86 ? 49.117 16.686 131.766 1.00 27.88 491 SER A C 1
ATOM 638 O O . SER A 1 86 ? 49.263 16.868 130.581 1.00 27.98 491 SER A O 1
ATOM 641 N N . LEU A 1 87 ? 48.468 15.631 132.263 1.00 27.43 492 LEU A N 1
ATOM 642 C CA . LEU A 1 87 ? 48.017 14.526 131.400 1.00 27.22 492 LEU A CA 1
ATOM 643 C C . LEU A 1 87 ? 46.951 15.014 130.421 1.00 26.99 492 LEU A C 1
ATOM 644 O O . LEU A 1 87 ? 47.114 14.879 129.199 1.00 27.48 492 LEU A O 1
ATOM 649 N N . ILE A 1 88 ? 45.888 15.613 130.952 1.00 26.61 493 ILE A N 1
ATOM 650 C CA . ILE A 1 88 ? 44.787 16.124 130.140 1.00 26.64 493 ILE A CA 1
ATOM 651 C C . ILE A 1 88 ? 45.278 17.131 129.106 1.00 27.15 493 ILE A C 1
ATOM 652 O O . ILE A 1 88 ? 44.800 17.158 127.966 1.00 27.67 493 ILE A O 1
ATOM 657 N N . THR A 1 89 ? 46.217 17.976 129.508 1.00 27.26 494 THR A N 1
ATOM 658 C CA . THR A 1 89 ? 46.727 18.975 128.601 1.00 27.93 494 THR A CA 1
ATOM 659 C C . THR A 1 89 ? 47.578 18.300 127.557 1.00 27.80 494 THR A C 1
ATOM 660 O O . THR A 1 89 ? 47.457 18.645 126.385 1.00 28.49 494 THR A O 1
ATOM 664 N N . ASP A 1 90 ? 48.429 17.347 127.963 1.00 27.11 495 ASP A N 1
ATOM 665 C CA . ASP A 1 90 ? 49.272 16.680 126.995 1.00 27.41 495 ASP A CA 1
ATOM 666 C C . ASP A 1 90 ? 48.407 15.902 126.003 1.00 27.24 495 ASP A C 1
ATOM 667 O O . ASP A 1 90 ? 48.680 15.901 124.793 1.00 27.84 495 ASP A O 1
ATOM 672 N N . TYR A 1 91 ? 47.362 15.258 126.520 1.00 26.49 496 TYR A N 1
ATOM 673 C CA . TYR A 1 91 ? 46.433 14.524 125.688 1.00 26.57 496 TYR A CA 1
ATOM 674 C C . TYR A 1 91 ? 45.769 15.452 124.663 1.00 27.31 496 TYR A C 1
ATOM 675 O O . TYR A 1 91 ? 45.728 15.135 123.467 1.00 28.18 496 TYR A O 1
ATOM 684 N N . ARG A 1 92 ? 45.276 16.602 125.104 1.00 27.42 497 ARG A N 1
ATOM 685 C CA . ARG A 1 92 ? 44.646 17.551 124.183 1.00 28.67 497 ARG A CA 1
ATOM 686 C C . ARG A 1 92 ? 45.604 18.137 123.125 1.00 29.77 497 ARG A C 1
ATOM 687 O O . ARG A 1 92 ? 45.170 18.536 122.062 1.00 31.02 497 ARG A O 1
ATOM 695 N N . VAL A 1 93 ? 46.899 18.173 123.402 1.00 29.71 498 VAL A N 1
ATOM 696 C CA . VAL A 1 93 ? 47.853 18.592 122.385 1.00 31.16 498 VAL A CA 1
ATOM 697 C C . VAL A 1 93 ? 47.982 17.556 121.287 1.00 31.70 498 VAL A C 1
ATOM 698 O O . VAL A 1 93 ? 47.905 17.903 120.120 1.00 33.12 498 VAL A O 1
ATOM 702 N N . ARG A 1 94 ? 48.184 16.290 121.658 1.00 31.17 499 ARG A N 1
ATOM 703 C CA . ARG A 1 94 ? 48.293 15.199 120.689 1.00 32.13 499 ARG A CA 1
ATOM 704 C C . ARG A 1 94 ? 47.064 15.200 119.800 1.00 33.27 499 ARG A C 1
ATOM 705 O O . ARG A 1 94 ? 47.160 15.076 118.584 1.00 34.46 499 ARG A O 1
ATOM 713 N N . LEU A 1 95 ? 45.907 15.337 120.435 1.00 33.33 500 LEU A N 1
ATOM 714 C CA . LEU A 1 95 ? 44.659 15.381 119.741 1.00 34.91 500 LEU A CA 1
ATOM 715 C C . LEU A 1 95 ? 44.639 16.557 118.770 1.00 37.08 500 LEU A C 1
ATOM 716 O O . LEU A 1 95 ? 44.449 16.392 117.559 1.00 38.94 500 LEU A O 1
ATOM 721 N N . GLY A 1 96 ? 44.867 17.751 119.296 1.00 37.59 501 GLY A N 1
ATOM 722 C CA . GLY A 1 96 ? 44.681 18.966 118.522 1.00 39.98 501 GL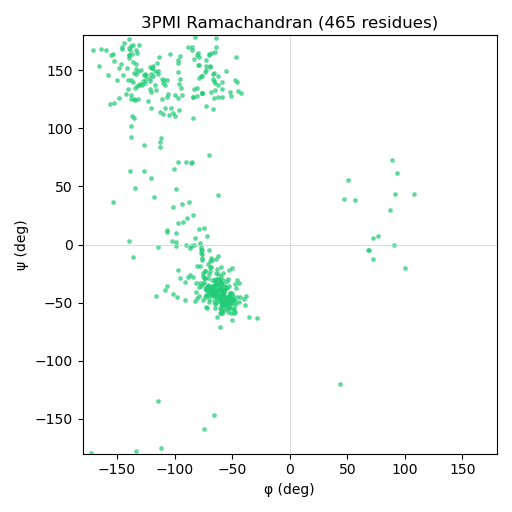Y A CA 1
ATOM 723 C C . GLY A 1 96 ? 45.727 19.211 117.462 1.00 41.71 501 GLY A C 1
ATOM 724 O O . GLY A 1 96 ? 45.416 19.727 116.404 1.00 43.74 501 GLY A O 1
ATOM 725 N N . CYS A 1 97 ? 46.975 18.873 117.760 1.00 41.64 502 CYS A N 1
ATOM 726 C CA . CYS A 1 97 ? 48.048 18.974 116.791 1.00 43.79 502 CYS A CA 1
ATOM 727 C C . CYS A 1 97 ? 48.194 17.678 115.966 1.00 45.20 502 CYS A C 1
ATOM 728 O O . CYS A 1 97 ? 49.260 17.410 115.413 1.00 47.10 502 CYS A O 1
ATOM 731 N N . GLY A 1 98 ? 47.112 16.888 115.896 1.00 45.43 503 GLY A N 1
ATOM 732 C CA . GLY A 1 98 ? 46.981 15.729 114.997 1.00 46.30 503 GLY A CA 1
ATOM 733 C C . GLY A 1 98 ? 47.763 14.453 115.277 1.00 45.64 503 GLY A C 1
ATOM 734 O O . GLY A 1 98 ? 47.500 13.419 114.678 1.00 46.18 503 GLY A O 1
ATOM 735 N N . SER A 1 99 ? 48.726 14.528 116.181 1.00 45.08 504 SER A N 1
ATOM 736 C CA . SER A 1 99 ? 49.604 13.415 116.505 1.00 46.10 504 SER A CA 1
ATOM 737 C C . SER A 1 99 ? 48.927 12.150 117.087 1.00 46.43 504 SER A C 1
ATOM 738 O O . SER A 1 99 ? 49.591 11.111 117.215 1.00 47.59 504 SER A O 1
ATOM 741 N N . PHE A 1 100 ? 47.636 12.232 117.434 1.00 45.71 505 PHE A N 1
ATOM 742 C CA . PHE A 1 100 ? 46.909 11.123 118.092 1.00 45.38 505 PHE A CA 1
ATOM 743 C C . PHE A 1 100 ? 45.410 11.378 118.034 1.00 46.20 505 PHE A C 1
ATOM 744 O O . PHE A 1 100 ? 44.992 12.537 117.952 1.00 45.55 505 PHE A O 1
ATOM 752 N N . ALA A 1 101 ? 44.614 10.297 118.075 1.00 47.67 506 ALA A N 1
ATOM 753 C CA . ALA A 1 101 ? 43.144 10.378 117.885 1.00 47.37 506 ALA A CA 1
ATOM 754 C C . ALA A 1 101 ? 42.234 9.563 118.847 1.00 46.23 506 ALA A C 1
ATOM 755 O O . ALA A 1 101 ? 41.012 9.759 118.865 1.00 47.36 506 ALA A O 1
ATOM 757 N N . GLY A 1 102 ? 42.813 8.674 119.649 1.00 44.12 507 GLY A N 1
ATOM 758 C CA . GLY A 1 102 ? 42.022 7.826 120.547 1.00 42.71 507 GLY A CA 1
ATOM 759 C C . GLY A 1 102 ? 41.462 8.519 121.779 1.00 40.71 507 GLY A C 1
ATOM 760 O O . GLY A 1 102 ? 41.327 9.743 121.816 1.00 39.26 507 GLY A O 1
ATOM 761 N N . SER A 1 103 ? 41.142 7.728 122.804 1.00 39.96 508 SER A N 1
ATOM 762 C CA . SER A 1 103 ? 40.510 8.263 124.002 1.00 38.02 508 SER A CA 1
ATOM 763 C C . SER A 1 103 ? 41.550 8.558 125.063 1.00 36.23 508 SER A C 1
ATOM 764 O O . SER A 1 103 ? 42.681 8.057 124.979 1.00 35.77 508 SER A O 1
ATOM 767 N N . PHE A 1 104 ? 41.173 9.385 126.052 1.00 34.66 509 PHE A N 1
ATOM 768 C CA . PHE A 1 104 ? 42.083 9.698 127.141 1.00 33.09 509 PHE A CA 1
ATOM 769 C C . PHE A 1 104 ? 42.722 8.450 127.721 1.00 33.98 509 PHE A C 1
ATOM 770 O O . PHE A 1 104 ? 43.940 8.416 127.914 1.00 33.56 509 PHE A O 1
ATOM 778 N N . LEU A 1 105 ? 41.906 7.428 128.000 1.00 35.40 510 LEU A N 1
ATOM 779 C CA . LEU A 1 105 ? 42.447 6.196 128.579 1.00 36.71 510 LEU A CA 1
ATOM 780 C C . LEU A 1 105 ? 43.454 5.553 127.627 1.00 38.07 510 LEU A C 1
ATOM 781 O O . LEU A 1 105 ? 44.538 5.157 128.070 1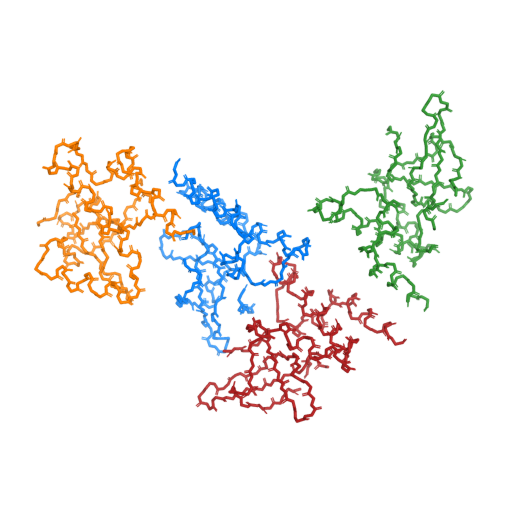.00 39.32 510 LEU A O 1
ATOM 786 N N . GLU A 1 106 ? 43.134 5.500 126.332 1.00 38.53 511 GLU A N 1
ATOM 787 C CA . GLU A 1 106 ? 44.089 5.005 125.331 1.00 39.80 511 GLU A CA 1
ATOM 788 C C . GLU A 1 106 ? 45.372 5.836 125.326 1.00 38.29 511 GLU A C 1
ATOM 789 O O . GLU A 1 106 ? 46.462 5.301 125.208 1.00 38.85 511 GLU A O 1
ATOM 795 N N . TYR A 1 107 ? 45.243 7.149 125.491 1.00 36.58 512 TYR A N 1
ATOM 796 C CA . TYR A 1 107 ? 46.415 7.999 125.653 1.00 35.40 512 TYR A CA 1
ATOM 797 C C . TYR A 1 107 ? 47.278 7.493 126.805 1.00 35.82 512 TYR A C 1
ATOM 798 O O . TYR A 1 107 ? 48.464 7.270 126.603 1.00 36.54 512 TYR A O 1
ATOM 807 N N . TYR A 1 108 ? 46.670 7.259 127.981 1.00 35.66 513 TYR A N 1
ATOM 808 C CA . TYR A 1 108 ? 47.396 6.867 129.206 1.00 35.83 513 TYR A CA 1
ATOM 809 C C . TYR A 1 108 ? 48.116 5.528 129.066 1.00 38.31 513 TYR A C 1
ATOM 810 O O . TYR A 1 108 ? 49.150 5.303 129.707 1.00 39.81 513 TYR A O 1
ATOM 819 N N . ALA A 1 109 ? 47.576 4.635 128.241 1.00 39.39 514 ALA A N 1
ATOM 820 C CA . ALA A 1 109 ? 48.158 3.306 128.077 1.00 41.67 514 ALA A CA 1
ATOM 821 C C . ALA A 1 109 ? 49.232 3.281 126.977 1.00 42.53 514 ALA A C 1
ATOM 822 O O . ALA A 1 109 ? 50.170 2.479 127.023 1.00 44.62 514 ALA A O 1
ATOM 824 N N . ALA A 1 110 ? 49.103 4.176 126.001 1.00 41.40 515 ALA A N 1
ATOM 825 C CA . ALA A 1 110 ? 50.046 4.251 124.882 1.00 42.25 515 ALA A CA 1
ATOM 826 C C . ALA A 1 110 ? 51.403 4.825 125.289 1.00 42.29 515 ALA A C 1
ATOM 827 O O . ALA A 1 110 ? 51.523 5.536 126.297 1.00 40.39 515 ALA A O 1
ATOM 829 N N . ASP A 1 111 ? 52.400 4.517 124.459 1.00 44.31 516 ASP A N 1
ATOM 830 C CA . ASP A 1 111 ? 53.774 5.002 124.571 1.00 45.23 516 ASP A CA 1
ATOM 831 C C . ASP A 1 111 ? 53.940 6.514 124.401 1.00 43.44 516 ASP A C 1
ATOM 832 O O . ASP A 1 111 ? 55.009 7.056 124.678 1.00 44.04 516 ASP A O 1
ATOM 837 N N . ILE A 1 112 ? 52.912 7.209 123.933 1.00 41.99 517 ILE A N 1
ATOM 838 C CA . ILE A 1 112 ? 53.053 8.651 123.765 1.00 40.65 517 ILE A CA 1
ATOM 839 C C . ILE A 1 112 ? 52.865 9.407 125.053 1.00 39.95 517 ILE A C 1
ATOM 840 O O . ILE A 1 112 ? 53.253 10.567 125.121 1.00 40.30 517 ILE A O 1
ATOM 845 N N . SER A 1 113 ? 52.244 8.779 126.058 1.00 40.22 518 SER A N 1
ATOM 846 C CA . SER A 1 113 ? 52.121 9.384 127.396 1.00 39.21 518 SER A CA 1
ATOM 847 C C . SER A 1 113 ? 53.437 9.298 128.127 1.00 41.00 518 SER A C 1
ATOM 848 O O . SER A 1 113 ? 53.678 10.086 129.034 1.00 40.81 518 SER A O 1
ATOM 851 N N . TYR A 1 114 ? 54.281 8.337 127.752 1.00 43.56 519 TYR A N 1
ATOM 852 C CA . TYR A 1 114 ? 55.529 8.113 128.469 1.00 46.75 519 TYR A CA 1
ATOM 853 C C . TYR A 1 114 ? 56.204 9.403 129.000 1.00 47.01 519 TYR A C 1
ATOM 854 O O . TYR A 1 114 ? 56.324 9.582 130.219 1.00 46.82 519 TYR A O 1
ATOM 863 N N . PRO A 1 115 ? 56.612 10.322 128.098 1.00 46.76 520 PRO A N 1
ATOM 864 C CA . PRO A 1 115 ? 57.293 11.538 128.560 1.00 46.30 520 PRO A CA 1
ATOM 865 C C . PRO A 1 115 ? 56.579 12.296 129.690 1.00 44.64 520 PRO A C 1
ATOM 866 O O . PRO A 1 115 ? 57.208 13.099 130.371 1.00 47.77 520 PRO A O 1
ATOM 870 N N . VAL A 1 116 ? 55.284 12.071 129.883 1.00 42.18 521 VAL A N 1
ATOM 871 C CA . VAL A 1 116 ? 54.541 12.826 130.889 1.00 40.37 521 VAL A CA 1
ATOM 872 C C . VAL A 1 116 ? 54.378 11.970 132.119 1.00 41.48 521 VAL A C 1
ATOM 873 O O . VAL A 1 116 ? 54.557 12.444 133.254 1.00 41.97 521 VAL A O 1
ATOM 877 N N . ARG A 1 117 ? 54.068 10.698 131.900 1.00 42.02 522 ARG A N 1
ATOM 878 C CA . ARG A 1 117 ? 54.002 9.763 133.010 1.00 43.69 522 ARG A CA 1
ATOM 879 C C . ARG A 1 117 ? 55.356 9.692 133.720 1.00 46.21 522 ARG A C 1
ATOM 880 O O . ARG A 1 117 ? 55.416 9.550 134.940 1.00 46.99 522 ARG A O 1
ATOM 888 N N . LYS A 1 118 ? 56.435 9.850 132.961 1.00 47.67 523 LYS A N 1
ATOM 889 C CA . LYS A 1 118 ? 57.756 9.844 133.548 1.00 50.44 523 LYS A CA 1
ATOM 890 C C . LYS A 1 118 ? 57.852 10.983 134.540 1.00 50.90 523 LYS A C 1
ATOM 891 O O . LYS A 1 118 ? 58.072 10.727 135.714 1.00 52.47 523 LYS A O 1
ATOM 897 N N . SER A 1 119 ? 57.651 12.225 134.092 1.00 50.17 524 SER A N 1
ATOM 898 C CA . SER A 1 119 ? 57.719 13.370 135.020 1.00 50.97 524 SER A CA 1
ATOM 899 C C . SER A 1 119 ? 56.877 13.138 136.281 1.00 49.95 524 SER A C 1
ATOM 900 O O . SER A 1 119 ? 57.358 13.335 137.389 1.00 51.17 524 SER A O 1
ATOM 903 N N . ILE A 1 120 ? 55.641 12.676 136.108 1.00 48.18 525 ILE A N 1
ATOM 904 C CA . ILE A 1 120 ? 54.786 12.379 137.247 1.00 48.00 525 ILE A CA 1
ATOM 905 C C . ILE A 1 120 ? 55.401 11.310 138.130 1.00 50.49 525 ILE A C 1
ATOM 906 O O . ILE A 1 120 ? 55.850 11.597 139.232 1.00 50.24 525 ILE A O 1
ATOM 911 N N . GLN A 1 121 ? 55.419 10.077 137.626 1.00 54.67 526 GLN A N 1
ATOM 912 C CA . GLN A 1 121 ? 55.920 8.912 138.386 1.00 58.84 526 GLN A CA 1
ATOM 913 C C . GLN A 1 121 ? 57.218 9.219 139.133 1.00 62.10 526 GLN A C 1
ATOM 914 O O . GLN A 1 121 ? 57.338 8.872 140.303 1.00 65.71 526 GLN A O 1
ATOM 920 N N . GLN A 1 122 ? 58.169 9.885 138.472 1.00 62.38 527 GLN A N 1
ATOM 921 C CA . GLN A 1 122 ? 59.403 10.268 139.132 1.00 64.51 527 GLN A CA 1
ATOM 922 C C . GLN A 1 122 ? 59.184 11.381 140.156 1.00 65.68 527 GLN A C 1
ATOM 923 O O . GLN A 1 122 ? 59.822 11.344 141.212 1.00 65.66 527 GLN A O 1
ATOM 929 N N . ASP A 1 123 ? 58.285 12.345 139.872 1.00 64.40 528 ASP A N 1
ATOM 930 C CA . ASP A 1 123 ? 58.034 13.478 140.815 1.00 64.16 528 ASP A CA 1
ATOM 931 C C . ASP A 1 123 ? 57.690 12.969 142.204 1.00 66.03 528 ASP A C 1
ATOM 932 O O . ASP A 1 123 ? 57.986 13.624 143.194 1.00 68.48 528 ASP A O 1
ATOM 934 N N . VAL A 1 124 ? 57.075 11.790 142.258 1.00 67.81 529 VAL A N 1
ATOM 935 C CA . VAL A 1 124 ? 57.037 10.963 143.466 1.00 73.52 529 VAL A CA 1
ATOM 936 C C . VAL A 1 124 ? 58.492 10.532 143.867 1.00 82.66 529 VAL A C 1
ATOM 937 O O . VAL A 1 124 ? 58.740 9.367 144.243 1.00 83.97 529 VAL A O 1
ATOM 941 N N . LEU A 1 125 ? 59.437 11.486 143.780 1.00 84.08 530 LEU A N 1
ATOM 942 C CA . LEU A 1 125 ? 60.881 11.276 144.054 1.00 85.93 530 LEU A CA 1
ATOM 943 C C . LEU A 1 125 ? 61.633 12.603 144.290 1.00 85.57 530 LEU A C 1
ATOM 944 O O . LEU A 1 125 ? 62.641 12.912 143.633 1.00 81.42 530 LEU A O 1
ATOM 949 N N . SER B 1 4 ? 43.073 -1.724 171.585 1.00 72.29 409 SER B N 1
ATOM 950 C CA . SER B 1 4 ? 44.399 -2.276 171.149 1.00 69.60 409 SER B CA 1
ATOM 951 C C . SER B 1 4 ? 45.058 -1.411 170.081 1.00 65.98 409 SER B C 1
ATOM 952 O O . SER B 1 4 ? 46.145 -1.745 169.607 1.00 63.41 409 SER B O 1
ATOM 955 N N . PHE B 1 5 ? 44.414 -0.308 169.703 1.00 65.95 410 PHE B N 1
ATOM 956 C CA . PHE B 1 5 ? 44.876 0.469 168.556 1.00 63.36 410 PHE B CA 1
ATOM 957 C C . PHE B 1 5 ? 45.575 1.764 168.909 1.00 63.79 410 PHE B C 1
ATOM 958 O O . PHE B 1 5 ? 44.947 2.717 169.383 1.00 67.20 410 PHE B O 1
ATOM 966 N N . GLU B 1 6 ? 46.878 1.798 168.652 1.00 61.03 411 GLU B N 1
ATOM 967 C CA . GLU B 1 6 ? 47.688 2.982 168.915 1.00 61.44 411 GLU B CA 1
ATOM 968 C C . GLU B 1 6 ? 48.187 3.581 167.615 1.00 57.56 411 GLU B C 1
ATOM 969 O O . GLU B 1 6 ? 48.200 2.908 166.593 1.00 55.03 411 GLU B O 1
ATOM 975 N N . VAL B 1 7 ? 48.596 4.847 167.662 1.00 58.22 412 VAL B N 1
ATOM 976 C CA . VAL B 1 7 ? 49.102 5.545 166.475 1.00 56.08 412 VAL B CA 1
ATOM 977 C C . VAL B 1 7 ? 50.369 4.849 165.967 1.00 52.73 412 VAL B C 1
ATOM 978 O O . VAL B 1 7 ? 51.148 4.296 166.769 1.00 51.20 412 VAL B O 1
ATOM 982 N N . GLY B 1 8 ? 50.523 4.847 164.637 1.00 48.96 413 GLY B N 1
ATOM 983 C CA . GLY B 1 8 ? 51.676 4.248 163.970 1.00 46.85 413 GLY B CA 1
ATOM 984 C C . GLY B 1 8 ? 51.496 2.787 163.573 1.00 46.06 413 GLY B C 1
ATOM 985 O O . GLY B 1 8 ? 52.152 2.315 162.637 1.00 43.89 413 GLY B O 1
ATOM 994 N N . LEU B 1 10 ? 49.960 -0.850 162.134 1.00 41.26 415 LEU B N 1
ATOM 995 C CA . LEU B 1 10 ? 49.423 -1.215 160.815 1.00 41.04 415 LEU B CA 1
ATOM 996 C C . LEU B 1 10 ? 48.173 -2.069 160.943 1.00 42.56 415 LEU B C 1
ATOM 997 O O . LEU B 1 10 ? 48.093 -2.947 161.796 1.00 44.01 415 LEU B O 1
ATOM 1002 N N . VAL B 1 11 ? 47.214 -1.821 160.064 1.00 42.76 416 VAL B N 1
ATOM 1003 C CA . VAL B 1 11 ? 45.898 -2.422 160.175 1.00 44.47 416 VAL B CA 1
ATOM 1004 C C . VAL B 1 11 ? 45.323 -2.748 158.807 1.00 44.29 416 VAL B C 1
ATOM 1005 O O . VAL B 1 11 ? 45.894 -2.386 157.780 1.00 44.07 416 VAL B O 1
ATOM 1009 N N . TRP B 1 12 ? 44.184 -3.426 158.811 1.00 45.42 417 TRP B N 1
ATOM 1010 C CA . TRP B 1 12 ? 43.373 -3.613 157.631 1.00 46.53 417 TRP B CA 1
ATOM 1011 C C . TRP B 1 12 ? 42.105 -2.773 157.785 1.00 50.51 417 TRP B C 1
ATOM 1012 O O . TRP B 1 12 ? 41.577 -2.657 158.891 1.00 55.41 417 TRP B O 1
ATOM 1023 N N . HIS B 1 13 ? 41.629 -2.153 156.707 1.00 51.24 418 HIS B N 1
ATOM 1024 C CA . HIS B 1 13 ? 40.285 -1.560 156.720 1.00 54.84 418 HIS B CA 1
ATOM 1025 C C . HIS B 1 13 ? 39.571 -1.773 155.403 1.00 58.05 418 HIS B C 1
ATOM 1026 O O . HIS B 1 13 ? 40.149 -1.552 154.335 1.00 56.86 418 HIS B O 1
ATOM 1033 N N . LYS B 1 14 ? 38.312 -2.201 155.490 1.00 62.40 419 LYS B N 1
ATOM 1034 C CA . LYS B 1 14 ? 37.495 -2.428 154.306 1.00 65.64 419 LYS B CA 1
ATOM 1035 C C . LYS B 1 14 ? 36.523 -1.278 154.064 1.00 70.80 419 LYS B C 1
ATOM 1036 O O . LYS B 1 14 ? 35.599 -1.037 154.853 1.00 73.65 419 LYS B O 1
ATOM 1038 N N . HIS B 1 15 ? 36.748 -0.562 152.969 1.00 72.71 420 HIS B N 1
ATOM 1039 C CA . HIS B 1 15 ? 35.755 0.362 152.466 1.00 78.67 420 HIS B CA 1
ATOM 1040 C C . HIS B 1 15 ? 34.699 -0.437 151.711 1.00 80.18 420 HIS B C 1
ATOM 1041 O O . HIS B 1 15 ? 35.026 -1.413 151.043 1.00 76.69 420 HIS B O 1
ATOM 1048 N N . LYS B 1 16 ? 33.439 -0.028 151.823 1.00 84.98 421 LYS B N 1
ATOM 1049 C CA . LYS B 1 16 ? 32.344 -0.703 151.130 1.00 90.32 421 LYS B CA 1
ATOM 1050 C C . LYS B 1 16 ? 32.699 -0.981 149.661 1.00 91.04 421 LYS B C 1
ATOM 1051 O O . LYS B 1 16 ? 33.321 -0.146 149.000 1.00 93.67 421 LYS B O 1
ATOM 1053 N N . LYS B 1 17 ? 32.312 -2.162 149.172 1.00 91.98 422 LYS B N 1
ATOM 1054 C CA . LYS B 1 17 ? 32.626 -2.644 147.801 1.00 90.06 422 LYS B CA 1
ATOM 1055 C C . LYS B 1 17 ? 34.107 -2.981 147.546 1.00 85.87 422 LYS B C 1
ATOM 1056 O O . LYS B 1 17 ? 34.460 -3.480 146.475 1.00 86.05 422 LYS B O 1
ATOM 1062 N N . TYR B 1 18 ? 34.956 -2.717 148.538 1.00 82.42 423 TYR B N 1
ATOM 1063 C CA . TYR B 1 18 ? 36.397 -2.944 148.420 1.00 74.96 423 TYR B CA 1
ATOM 1064 C C . TYR B 1 18 ? 36.904 -3.940 149.466 1.00 68.29 423 TYR B C 1
ATOM 1065 O O . TYR B 1 18 ? 36.313 -4.076 150.550 1.00 66.69 423 TYR B O 1
ATOM 1074 N N . PRO B 1 19 ? 37.995 -4.657 149.135 1.00 62.36 424 PRO B N 1
ATOM 1075 C CA . PRO B 1 19 ? 38.570 -5.645 150.055 1.00 58.31 424 PRO B CA 1
ATOM 1076 C C . PRO B 1 19 ? 39.414 -4.980 151.133 1.00 54.08 424 PRO B C 1
ATOM 1077 O O . PRO B 1 19 ? 39.827 -3.828 150.974 1.00 52.64 424 PRO B O 1
ATOM 1081 N N . PHE B 1 20 ? 39.681 -5.689 152.222 1.00 51.21 425 PHE B N 1
ATOM 1082 C CA . PHE B 1 20 ? 40.575 -5.141 153.234 1.00 47.47 425 PHE B CA 1
ATOM 1083 C C . PHE B 1 20 ? 41.886 -4.672 152.622 1.00 44.29 425 PHE B C 1
ATOM 1084 O O . PHE B 1 20 ? 42.499 -5.368 151.827 1.00 43.40 425 PHE B O 1
ATOM 1092 N N . TRP B 1 21 ? 42.280 -3.456 152.964 1.00 43.60 426 TRP B N 1
ATOM 1093 C CA . TRP B 1 21 ? 43.558 -2.918 152.524 1.00 40.33 426 TRP B CA 1
ATOM 1094 C C . TRP B 1 21 ? 44.430 -2.532 153.728 1.00 38.19 426 TRP B C 1
ATOM 1095 O O . TRP B 1 21 ? 43.911 -2.009 154.735 1.00 38.38 426 TRP B O 1
ATOM 1106 N N . PRO B 1 22 ? 45.751 -2.800 153.629 1.00 34.56 427 PRO B N 1
ATOM 1107 C CA . PRO B 1 22 ? 46.685 -2.347 154.640 1.00 33.22 427 PRO B CA 1
ATOM 1108 C C . PRO B 1 22 ? 46.644 -0.822 154.785 1.00 33.02 427 PRO B C 1
ATOM 1109 O O . PRO B 1 22 ? 46.513 -0.101 153.781 1.00 32.59 427 PRO B O 1
ATOM 1113 N N . ALA B 1 23 ? 46.727 -0.369 156.037 1.00 33.22 428 ALA B N 1
ATOM 1114 C CA . ALA B 1 23 ? 46.648 1.056 156.407 1.00 34.83 428 ALA B CA 1
ATOM 1115 C C . ALA B 1 23 ? 47.541 1.375 157.618 1.00 35.30 428 ALA B C 1
ATOM 1116 O O . ALA B 1 23 ? 48.081 0.476 158.283 1.00 36.01 428 ALA B O 1
ATOM 1118 N N . VAL B 1 24 ? 47.706 2.652 157.909 1.00 35.74 429 VAL B N 1
ATOM 1119 C CA . VAL B 1 24 ? 48.475 3.019 159.069 1.00 36.79 429 VAL B CA 1
ATOM 1120 C C . VAL B 1 24 ? 47.603 3.912 159.938 1.00 40.30 429 VAL B C 1
ATOM 1121 O O . VAL B 1 24 ? 46.755 4.636 159.414 1.00 42.31 429 VAL B O 1
ATOM 1125 N N . VAL B 1 25 ? 47.770 3.802 161.255 1.00 42.12 430 VAL B N 1
ATOM 1126 C CA . VAL B 1 25 ? 46.954 4.532 162.225 1.00 46.47 430 VAL B CA 1
ATOM 1127 C C . VAL B 1 25 ? 47.485 5.937 162.445 1.00 48.16 430 VAL B C 1
ATOM 1128 O O . VAL B 1 25 ? 48.521 6.123 163.099 1.00 48.71 430 VAL B O 1
ATOM 1132 N N . LYS B 1 26 ? 46.755 6.921 161.939 1.00 50.16 431 LYS B N 1
ATOM 1133 C CA . LYS B 1 26 ? 47.184 8.304 162.043 1.00 53.69 431 LYS B CA 1
ATOM 1134 C C . LYS B 1 26 ? 46.679 9.037 163.292 1.00 59.29 431 LYS B C 1
ATOM 1135 O O . LYS B 1 26 ? 47.374 9.908 163.807 1.00 59.36 431 LYS B O 1
ATOM 1141 N N . SER B 1 27 ? 45.482 8.686 163.769 1.00 66.08 432 SER B N 1
ATOM 1142 C CA . SER B 1 27 ? 44.875 9.310 164.962 1.00 72.68 432 SER B CA 1
ATOM 1143 C C . SER B 1 27 ? 44.040 8.296 165.728 1.00 75.71 432 SER B C 1
ATOM 1144 O O . SER B 1 27 ? 43.550 7.327 165.139 1.00 75.60 432 SER B O 1
ATOM 1147 N N . VAL B 1 28 ? 43.866 8.530 167.032 1.00 78.81 433 VAL B N 1
ATOM 1148 C CA . VAL B 1 28 ? 43.015 7.670 167.872 1.00 80.97 433 VAL B CA 1
ATOM 1149 C C . VAL B 1 28 ? 42.093 8.474 168.801 1.00 85.12 433 VAL B C 1
ATOM 1150 O O . VAL B 1 28 ? 42.545 9.103 169.756 1.00 87.80 433 VAL B O 1
ATOM 1154 N N . ARG B 1 29 ? 40.799 8.454 168.490 1.00 87.33 434 ARG B N 1
ATOM 1155 C CA . ARG B 1 29 ? 39.761 8.984 169.365 1.00 91.47 434 ARG B CA 1
ATOM 1156 C C . ARG B 1 29 ? 39.180 7.798 170.139 1.00 91.58 434 ARG B C 1
ATOM 1157 O O . ARG B 1 29 ? 38.044 7.388 169.887 1.00 91.26 434 ARG B O 1
ATOM 1165 N N . GLN B 1 30 ? 39.967 7.247 171.065 1.00 91.36 435 GLN B N 1
ATOM 1166 C CA . GLN B 1 30 ? 39.611 6.006 171.775 1.00 93.95 435 GLN B CA 1
ATOM 1167 C C . GLN B 1 30 ? 38.278 6.115 172.510 1.00 101.63 435 GLN B C 1
ATOM 1168 O O . GLN B 1 30 ? 37.469 5.179 172.495 1.00 101.99 435 GLN B O 1
ATOM 1170 N N . ARG B 1 31 ? 38.060 7.271 173.135 1.00 106.88 436 ARG B N 1
ATOM 1171 C CA . ARG B 1 31 ? 36.829 7.571 173.866 1.00 114.15 436 ARG B CA 1
ATOM 1172 C C . ARG B 1 31 ? 35.616 7.714 172.939 1.00 115.99 436 ARG B C 1
ATOM 1173 O O . ARG B 1 31 ? 34.468 7.610 173.387 1.00 121.92 436 ARG B O 1
ATOM 1181 N N . ASP B 1 32 ? 35.880 7.955 171.656 1.00 111.51 437 ASP B N 1
ATOM 1182 C CA . ASP B 1 32 ? 34.827 8.108 170.656 1.00 112.16 437 ASP B CA 1
ATOM 1183 C C . ASP B 1 32 ? 34.745 6.886 169.740 1.00 108.68 437 ASP B C 1
ATOM 1184 O O . ASP B 1 32 ? 34.084 6.933 168.699 1.00 109.94 437 ASP B O 1
ATOM 1189 N N . LYS B 1 33 ? 35.419 5.801 170.130 1.00 104.11 438 LYS B N 1
ATOM 1190 C CA . LYS B 1 33 ? 35.470 4.554 169.343 1.00 99.53 438 LYS B CA 1
ATOM 1191 C C . LYS B 1 33 ? 35.768 4.756 167.833 1.00 94.40 438 LYS B C 1
ATOM 1192 O O . LYS B 1 33 ? 35.195 4.074 166.972 1.00 93.67 438 LYS B O 1
ATOM 1194 N N . LYS B 1 34 ? 36.674 5.691 167.534 1.00 90.54 439 LYS B N 1
ATOM 1195 C CA . LYS B 1 34 ? 37.044 6.047 166.155 1.00 86.30 439 LYS B CA 1
ATOM 1196 C C . LYS B 1 34 ? 38.550 6.282 165.974 1.00 82.12 439 LYS B C 1
ATOM 1197 O O . LYS B 1 34 ? 39.284 6.471 166.946 1.00 83.54 439 LYS B O 1
ATOM 1203 N N . ALA B 1 35 ? 38.998 6.262 164.718 1.00 77.17 440 ALA B N 1
ATOM 1204 C CA . ALA B 1 35 ? 40.401 6.480 164.367 1.00 70.63 440 ALA B CA 1
ATOM 1205 C C . ALA B 1 35 ? 40.508 7.053 162.979 1.00 68.03 440 ALA B C 1
ATOM 1206 O O . ALA B 1 35 ? 39.598 6.903 162.160 1.00 67.45 440 ALA B O 1
ATOM 1208 N N . SER B 1 36 ? 41.631 7.710 162.721 1.00 66.92 441 SER B N 1
ATOM 1209 C CA . SER B 1 36 ? 41.933 8.214 161.392 1.00 65.36 441 SER B CA 1
ATOM 1210 C C . SER B 1 36 ? 43.068 7.385 160.832 1.00 60.31 441 SER B C 1
ATOM 1211 O O . SER B 1 36 ? 44.029 7.048 161.530 1.00 59.27 441 SER B O 1
ATOM 1214 N N . VAL B 1 37 ? 42.954 7.064 159.559 1.00 57.35 442 VAL B N 1
ATOM 1215 C CA . VAL B 1 37 ? 43.731 5.988 159.010 1.00 53.37 442 VAL B CA 1
ATOM 1216 C C . VAL B 1 37 ? 44.031 6.226 157.543 1.00 52.05 442 VAL B C 1
ATOM 1217 O O . VAL B 1 37 ? 43.188 6.755 156.812 1.00 53.68 442 VAL B O 1
ATOM 1221 N N . LEU B 1 38 ? 45.246 5.855 157.133 1.00 48.81 443 LEU B N 1
ATOM 1222 C CA . LEU B 1 38 ? 45.728 6.093 155.771 1.00 46.70 443 LEU B CA 1
ATOM 1223 C C . LEU B 1 38 ? 46.084 4.780 155.099 1.00 44.39 443 LEU B C 1
ATOM 1224 O O . LEU B 1 38 ? 46.980 4.081 155.555 1.00 45.39 443 LEU B O 1
ATOM 1229 N N . TYR B 1 39 ? 45.391 4.439 154.019 1.00 43.31 444 TYR B N 1
ATOM 1230 C CA . TYR B 1 39 ? 45.700 3.217 153.272 1.00 40.87 444 TYR B CA 1
ATOM 1231 C C . TYR B 1 39 ? 47.150 3.199 152.855 1.00 38.93 444 TYR B C 1
ATOM 1232 O O . TYR B 1 39 ? 47.745 4.244 152.634 1.00 39.70 444 TYR B O 1
ATOM 1241 N N . ILE B 1 40 ? 47.728 2.013 152.763 1.00 37.99 445 ILE B N 1
ATOM 1242 C CA . ILE B 1 40 ? 49.117 1.901 152.331 1.00 37.77 445 ILE B CA 1
ATOM 1243 C C . ILE B 1 40 ? 49.142 1.435 150.885 1.00 39.41 445 ILE B C 1
ATOM 1244 O O . ILE B 1 40 ? 48.660 0.358 150.573 1.00 41.06 445 ILE B O 1
ATOM 1249 N N . GLU B 1 41 ? 49.673 2.258 149.996 1.00 42.77 446 GLU B N 1
ATOM 1250 C CA . GLU B 1 41 ? 49.828 1.854 148.595 1.00 44.85 446 GLU B CA 1
ATOM 1251 C C . GLU B 1 41 ? 51.157 2.346 148.050 1.00 43.68 446 GLU B C 1
ATOM 1252 O O . GLU B 1 41 ? 51.783 3.214 148.654 1.00 45.99 446 GLU B O 1
ATOM 1258 N N . GLY B 1 42 ? 51.586 1.778 146.926 1.00 41.69 447 GLY B N 1
ATOM 1259 C CA . GLY B 1 42 ? 52.909 2.045 146.372 1.00 39.34 447 GLY B CA 1
ATOM 1260 C C . GLY B 1 42 ? 53.144 3.524 146.217 1.00 39.72 447 GLY B C 1
ATOM 1261 O O . GLY B 1 42 ? 54.202 4.035 146.596 1.00 38.16 447 GLY B O 1
ATOM 1262 N N . HIS B 1 43 ? 52.121 4.197 145.689 1.00 41.73 448 HIS B N 1
ATOM 1263 C CA . HIS B 1 43 ? 52.129 5.639 145.419 1.00 44.50 448 HIS B CA 1
ATOM 1264 C C . HIS B 1 43 ? 51.239 6.300 146.461 1.00 43.60 448 HIS B C 1
ATOM 1265 O O . HIS B 1 43 ? 50.021 6.240 146.394 1.00 44.15 448 HIS B O 1
ATOM 1280 N N . ASN B 1 45 ? 50.861 9.528 149.678 1.00 48.70 450 ASN B N 1
ATOM 1281 C CA . ASN B 1 45 ? 51.345 10.757 150.270 1.00 51.44 450 ASN B CA 1
ATOM 1282 C C . ASN B 1 45 ? 51.333 10.633 151.791 1.00 51.46 450 ASN B C 1
ATOM 1283 O O . ASN B 1 45 ? 50.280 10.765 152.414 1.00 52.27 450 ASN B O 1
ATOM 1288 N N . PRO B 1 46 ? 52.512 10.398 152.393 1.00 50.68 451 PRO B N 1
ATOM 1289 C CA . PRO B 1 46 ? 52.586 10.176 153.839 1.00 51.14 451 PRO B CA 1
ATOM 1290 C C . PRO B 1 46 ? 52.076 11.379 154.655 1.00 55.11 451 PRO B C 1
ATOM 1291 O O . PRO B 1 46 ? 51.535 11.203 155.756 1.00 54.22 451 PRO B O 1
ATOM 1295 N N . LYS B 1 47 ? 52.227 12.580 154.099 1.00 57.64 452 LYS B N 1
ATOM 1296 C CA . LYS B 1 47 ? 51.748 13.792 154.744 1.00 62.65 452 LYS B CA 1
ATOM 1297 C C . LYS B 1 47 ? 50.217 13.884 154.754 1.00 65.07 452 LYS B C 1
ATOM 1298 O O . LYS B 1 47 ? 49.649 14.629 155.558 1.00 66.11 452 LYS B O 1
ATOM 1312 N N . LYS B 1 49 ? 46.323 13.688 155.271 1.00 71.48 454 LYS B N 1
ATOM 1313 C CA . LYS B 1 49 ? 45.488 13.498 156.451 1.00 72.11 454 LYS B CA 1
ATOM 1314 C C . LYS B 1 49 ? 44.700 12.204 156.248 1.00 69.07 454 LYS B C 1
ATOM 1315 O O . LYS B 1 49 ? 44.322 11.887 155.124 1.00 68.01 454 LYS B O 1
ATOM 1321 N N . GLY B 1 50 ? 44.465 11.465 157.327 1.00 67.87 455 GLY B N 1
ATOM 1322 C CA . GLY B 1 50 ? 43.860 10.135 157.253 1.00 67.50 455 GLY B CA 1
ATOM 1323 C C . GLY B 1 50 ? 42.425 10.071 156.759 1.00 72.61 455 GLY B C 1
ATOM 1324 O O . GLY B 1 50 ? 42.007 10.865 155.912 1.00 73.23 455 GLY B O 1
ATOM 1325 N N . PHE B 1 51 ? 41.677 9.111 157.304 1.00 75.71 456 PHE B N 1
ATOM 1326 C CA . PHE B 1 51 ? 40.316 8.792 156.877 1.00 77.46 456 PHE B CA 1
ATOM 1327 C C . PHE B 1 51 ? 39.589 8.204 158.077 1.00 77.19 456 PHE B C 1
ATOM 1328 O O . PHE B 1 51 ? 40.032 7.206 158.639 1.00 78.33 456 PHE B O 1
ATOM 1336 N N . THR B 1 52 ? 38.483 8.815 158.483 1.00 80.10 457 THR B N 1
ATOM 1337 C CA . THR B 1 52 ? 37.815 8.408 159.729 1.00 80.59 457 THR B CA 1
ATOM 1338 C C . THR B 1 52 ? 37.041 7.118 159.561 1.00 80.63 457 THR B C 1
ATOM 1339 O O . THR B 1 52 ? 36.275 6.969 158.610 1.00 82.12 457 THR B O 1
ATOM 1343 N N . VAL B 1 53 ? 37.273 6.183 160.482 1.00 80.21 458 VAL B N 1
ATOM 1344 C CA . VAL B 1 53 ? 36.648 4.855 160.444 1.00 80.82 458 VAL B CA 1
ATOM 1345 C C . VAL B 1 53 ? 36.217 4.399 161.837 1.00 84.35 458 VAL B C 1
ATOM 1346 O O . VAL B 1 53 ? 36.615 4.987 162.852 1.00 85.54 458 VAL B O 1
ATOM 1350 N N . SER B 1 54 ? 35.411 3.341 161.875 1.00 84.61 459 SER B N 1
ATOM 1351 C CA . SER B 1 54 ? 35.085 2.674 163.126 1.00 85.00 459 SER B CA 1
ATOM 1352 C C . SER B 1 54 ? 36.273 1.823 163.579 1.00 80.80 459 SER B C 1
ATOM 1353 O O . SER B 1 54 ? 36.825 1.046 162.792 1.00 77.75 459 SER B O 1
ATOM 1356 N N . LEU B 1 55 ? 36.668 1.978 164.842 1.00 80.39 460 LEU B N 1
ATOM 1357 C CA . LEU B 1 55 ? 37.714 1.131 165.432 1.00 76.57 460 LEU B CA 1
ATOM 1358 C C . LEU B 1 55 ? 37.339 -0.341 165.383 1.00 75.46 460 LEU B C 1
ATOM 1359 O O . LEU B 1 55 ? 38.186 -1.195 165.119 1.00 73.27 460 LEU B O 1
ATOM 1364 N N . LYS B 1 56 ? 36.061 -0.624 165.629 1.00 77.53 461 LYS B N 1
ATOM 1365 C CA . LYS B 1 56 ? 35.515 -1.970 165.475 1.00 77.30 461 LYS B CA 1
ATOM 1366 C C . LYS B 1 56 ? 35.700 -2.502 164.051 1.00 73.13 461 LYS B C 1
ATOM 1367 O O . LYS B 1 56 ? 35.736 -3.718 163.850 1.00 72.87 461 LYS B O 1
ATOM 1369 N N . SER B 1 57 ? 35.831 -1.599 163.074 1.00 69.12 462 SER B N 1
ATOM 1370 C CA . SER B 1 57 ? 35.993 -2.011 161.675 1.00 65.37 462 SER B CA 1
ATOM 1371 C C . SER B 1 57 ? 37.465 -2.143 161.239 1.00 60.06 462 SER B C 1
ATOM 1372 O O . SER B 1 57 ? 37.770 -2.156 160.045 1.00 57.87 462 SER B O 1
ATOM 1375 N N . LEU B 1 58 ? 38.361 -2.264 162.216 1.00 57.98 463 LEU B N 1
ATOM 1376 C CA . LEU B 1 58 ? 39.801 -2.376 161.976 1.00 53.84 463 LEU B CA 1
ATOM 1377 C C . LEU B 1 58 ? 40.331 -3.734 162.409 1.00 53.38 463 LEU B C 1
ATOM 1378 O O . LEU B 1 58 ? 39.837 -4.308 163.373 1.00 55.50 463 LEU B O 1
ATOM 1383 N N . LYS B 1 59 ? 41.339 -4.244 161.703 1.00 51.03 464 LYS B N 1
ATOM 1384 C CA . LYS B 1 59 ? 42.042 -5.464 162.126 1.00 51.33 464 LYS B CA 1
ATOM 1385 C C . LYS B 1 59 ? 43.532 -5.194 162.155 1.00 49.06 464 LYS B C 1
ATOM 1386 O O . LYS B 1 59 ? 44.036 -4.503 161.297 1.00 47.86 464 LYS B O 1
ATOM 1392 N N . HIS B 1 60 ? 44.240 -5.727 163.141 1.00 51.09 465 HIS B N 1
ATOM 1393 C CA . HIS B 1 60 ? 45.683 -5.557 163.195 1.00 49.63 465 HIS B CA 1
ATOM 1394 C C . HIS B 1 60 ? 46.268 -6.286 162.018 1.00 47.29 465 HIS B C 1
ATOM 1395 O O . HIS B 1 60 ? 45.799 -7.356 161.659 1.00 49.96 465 HIS B O 1
ATOM 1402 N N . PHE B 1 61 ? 47.286 -5.697 161.409 1.00 44.87 466 PHE B N 1
ATOM 1403 C CA . PHE B 1 61 ? 47.909 -6.253 160.218 1.00 42.07 466 PHE B CA 1
ATOM 1404 C C . PHE B 1 61 ? 48.336 -7.719 160.383 1.00 42.29 466 PHE B C 1
ATOM 1405 O O . PHE B 1 61 ? 48.233 -8.513 159.457 1.00 41.06 466 PHE B O 1
ATOM 1413 N N . ASP B 1 62 ? 48.795 -8.078 161.575 1.00 44.13 467 ASP B N 1
ATOM 1414 C CA . ASP B 1 62 ? 49.292 -9.422 161.807 1.00 45.62 467 ASP B CA 1
ATOM 1415 C C . ASP B 1 62 ? 48.293 -10.303 162.531 1.00 49.05 467 ASP B C 1
ATOM 1416 O O . ASP B 1 62 ? 48.682 -11.196 163.283 1.00 51.53 467 ASP B O 1
ATOM 1421 N N . CYS B 1 63 ? 47.007 -10.070 162.280 1.00 49.27 468 CYS B N 1
ATOM 1422 C CA . CYS B 1 63 ? 45.955 -10.920 162.823 1.00 53.20 468 CYS B CA 1
ATOM 1423 C C . CYS B 1 63 ? 46.034 -12.367 162.282 1.00 53.64 468 CYS B C 1
ATOM 1424 O O . CYS B 1 63 ? 46.901 -12.682 161.456 1.00 50.41 468 CYS B O 1
ATOM 1427 N N . LYS B 1 64 ? 45.139 -13.242 162.746 1.00 56.26 469 LYS B N 1
ATOM 1428 C CA . LYS B 1 64 ? 45.179 -14.639 162.314 1.00 58.71 469 LYS B CA 1
ATOM 1429 C C . LYS B 1 64 ? 44.872 -14.767 160.818 1.00 58.75 469 LYS B C 1
ATOM 1430 O O . LYS B 1 64 ? 45.459 -15.599 160.130 1.00 59.41 469 LYS B O 1
ATOM 1432 N N . GLU B 1 65 ? 43.984 -13.917 160.310 1.00 59.55 470 GLU B N 1
ATOM 1433 C CA . GLU B 1 65 ? 43.458 -14.095 158.957 1.00 60.17 470 GLU B CA 1
ATOM 1434 C C . GLU B 1 65 ? 44.155 -13.250 157.874 1.00 56.93 470 GLU B C 1
ATOM 1435 O O . GLU B 1 65 ? 43.632 -13.061 156.755 1.00 55.33 470 GLU B O 1
ATOM 1441 N N . LYS B 1 66 ? 45.353 -12.770 158.204 1.00 53.72 471 LYS B N 1
ATOM 1442 C CA . LYS B 1 66 ? 46.122 -11.898 157.319 1.00 49.19 471 LYS B CA 1
ATOM 1443 C C . LYS B 1 66 ? 46.265 -12.506 155.928 1.00 48.52 471 LYS B C 1
ATOM 1444 O O . LYS B 1 66 ? 46.134 -11.808 154.919 1.00 48.46 471 LYS B O 1
ATOM 1450 N N . GLN B 1 67 ? 46.510 -13.808 155.881 1.00 48.81 472 GLN B N 1
ATOM 1451 C CA . GLN B 1 67 ? 46.766 -14.484 154.618 1.00 49.35 472 GLN B CA 1
ATOM 1452 C C . GLN B 1 67 ? 45.545 -14.511 153.665 1.00 49.34 472 GLN B C 1
ATOM 1453 O O . GLN B 1 67 ? 45.683 -14.344 152.452 1.00 47.41 472 GLN B O 1
ATOM 1459 N N . THR B 1 68 ? 44.359 -14.715 154.224 1.00 50.55 473 THR B N 1
ATOM 1460 C CA . THR B 1 68 ? 43.123 -14.671 153.458 1.00 52.70 473 THR B CA 1
ATOM 1461 C C . THR B 1 68 ? 42.933 -13.287 152.838 1.00 53.63 473 THR B C 1
ATOM 1462 O O . THR B 1 68 ? 42.555 -13.151 151.663 1.00 55.94 473 THR B O 1
ATOM 1466 N N . LEU B 1 69 ? 43.190 -12.264 153.647 1.00 51.88 474 LEU B N 1
ATOM 1467 C CA . LEU B 1 69 ? 43.045 -10.898 153.221 1.00 50.89 474 LEU B CA 1
ATOM 1468 C C . LEU B 1 69 ? 44.057 -10.572 152.128 1.00 50.95 474 LEU B C 1
ATOM 1469 O O . LEU B 1 69 ? 43.723 -9.893 151.154 1.00 53.50 474 LEU B O 1
ATOM 1474 N N . LEU B 1 70 ? 45.284 -11.066 152.277 1.00 50.50 475 LEU B N 1
ATOM 1475 C CA . LEU B 1 70 ? 46.277 -10.977 151.213 1.00 49.86 475 LEU B CA 1
ATOM 1476 C C . LEU B 1 70 ? 45.803 -11.688 149.950 1.00 52.82 475 LEU B C 1
ATOM 1477 O O . LEU B 1 70 ? 46.035 -11.210 148.846 1.00 56.03 475 LEU B O 1
ATOM 1482 N N . ASN B 1 71 ? 45.134 -12.826 150.118 1.00 53.05 476 ASN B N 1
ATOM 1483 C CA . ASN B 1 71 ? 44.600 -13.579 149.000 1.00 54.56 476 ASN B CA 1
ATOM 1484 C C . ASN B 1 71 ? 43.443 -12.895 148.297 1.00 57.32 476 ASN B C 1
ATOM 1485 O O . ASN B 1 71 ? 43.348 -12.915 147.064 1.00 57.71 476 ASN B O 1
ATOM 1490 N N . GLN B 1 72 ? 42.548 -12.311 149.082 1.00 59.48 477 GLN B N 1
ATOM 1491 C CA . GLN B 1 72 ? 41.381 -11.653 148.516 1.00 63.33 477 GLN B CA 1
ATOM 1492 C C . GLN B 1 72 ? 41.765 -10.372 147.786 1.00 62.87 477 GLN B C 1
ATOM 1493 O O . GLN B 1 72 ? 41.203 -10.057 146.735 1.00 68.32 477 GLN B O 1
ATOM 1499 N N . ALA B 1 73 ? 42.745 -9.658 148.330 1.00 59.04 478 ALA B N 1
ATOM 1500 C CA . ALA B 1 73 ? 43.264 -8.453 147.702 1.00 56.39 478 ALA B CA 1
ATOM 1501 C C . ALA B 1 73 ? 44.003 -8.763 146.405 1.00 56.26 478 ALA B C 1
ATOM 1502 O O . ALA B 1 73 ? 44.026 -7.945 145.476 1.00 59.82 478 ALA B O 1
ATOM 1504 N N . ARG B 1 74 ? 44.615 -9.934 146.333 1.00 52.65 479 ARG B N 1
ATOM 1505 C CA . ARG B 1 74 ? 45.311 -10.292 145.123 1.00 53.41 479 ARG B CA 1
ATOM 1506 C C . ARG B 1 74 ? 44.337 -10.646 143.996 1.00 57.51 479 ARG B C 1
ATOM 1507 O O . ARG B 1 74 ? 44.690 -10.569 142.820 1.00 60.04 479 ARG B O 1
ATOM 1515 N N . GLU B 1 75 ? 43.116 -11.039 144.355 1.00 60.06 480 GLU B N 1
ATOM 1516 C CA . GLU B 1 75 ? 42.128 -11.456 143.368 1.00 62.61 480 GLU B CA 1
ATOM 1517 C C . GLU B 1 75 ? 41.990 -10.378 142.326 1.00 62.15 480 GLU B C 1
ATOM 1518 O O . GLU B 1 75 ? 42.054 -10.645 141.143 1.00 63.72 480 GLU B O 1
ATOM 1524 N N . ASP B 1 76 ? 41.823 -9.142 142.767 1.00 60.46 481 ASP B N 1
ATOM 1525 C CA . ASP B 1 76 ? 41.627 -8.063 141.822 1.00 59.54 481 ASP B CA 1
ATOM 1526 C C . ASP B 1 76 ? 42.840 -7.163 141.696 1.00 56.50 481 ASP B C 1
ATOM 1527 O O . ASP B 1 76 ? 43.142 -6.684 140.606 1.00 56.91 481 ASP B O 1
ATOM 1532 N N . PHE B 1 77 ? 43.545 -6.938 142.803 1.00 52.85 482 PHE B N 1
ATOM 1533 C CA . PHE B 1 77 ? 44.628 -5.965 142.798 1.00 49.55 482 PHE B CA 1
ATOM 1534 C C . PHE B 1 77 ? 45.938 -6.624 143.163 1.00 46.77 482 PHE B C 1
ATOM 1535 O O . PHE B 1 77 ? 46.596 -6.213 144.113 1.00 45.88 482 PHE B O 1
ATOM 1543 N N . ASN B 1 78 ? 46.313 -7.648 142.400 1.00 46.32 483 ASN B N 1
ATOM 1544 C CA . ASN B 1 78 ? 47.529 -8.391 142.660 1.00 44.00 483 ASN B CA 1
ATOM 1545 C C . ASN B 1 78 ? 48.735 -7.511 142.788 1.00 43.70 483 ASN B C 1
ATOM 1546 O O . ASN B 1 78 ? 49.469 -7.632 143.756 1.00 45.33 483 ASN B O 1
ATOM 1551 N N . GLN B 1 79 ? 48.931 -6.617 141.826 1.00 45.86 484 GLN B N 1
ATOM 1552 C CA . GLN B 1 79 ? 50.122 -5.780 141.778 1.00 45.71 484 GLN B CA 1
ATOM 1553 C C . GLN B 1 79 ? 50.129 -4.679 142.837 1.00 46.25 484 GLN B C 1
ATOM 1554 O O . GLN B 1 79 ? 51.177 -4.365 143.403 1.00 44.78 484 GLN B O 1
ATOM 1560 N N . ASP B 1 80 ? 48.960 -4.090 143.081 1.00 48.77 485 ASP B N 1
ATOM 1561 C CA . ASP B 1 80 ? 48.799 -3.041 144.073 1.00 47.70 485 ASP B CA 1
ATOM 1562 C C . ASP B 1 80 ? 49.184 -3.557 145.429 1.00 46.58 485 ASP B C 1
ATOM 1563 O O . ASP B 1 80 ? 49.964 -2.929 146.145 1.00 47.60 485 ASP B O 1
ATOM 1568 N N . ILE B 1 81 ? 48.625 -4.707 145.787 1.00 45.97 486 ILE B N 1
ATOM 1569 C CA . ILE B 1 81 ? 48.893 -5.291 147.094 1.00 43.09 486 ILE B CA 1
ATOM 1570 C C . ILE B 1 81 ? 50.378 -5.670 147.222 1.00 40.12 486 ILE B C 1
ATOM 1571 O O . ILE B 1 81 ? 50.961 -5.533 148.303 1.00 41.10 486 ILE B O 1
ATOM 1576 N N . GLY B 1 82 ? 50.977 -6.096 146.107 1.00 37.06 487 GLY B N 1
ATOM 1577 C CA . GLY B 1 82 ? 52.388 -6.435 146.055 1.00 34.60 487 GLY B CA 1
ATOM 1578 C C . GLY B 1 82 ? 53.312 -5.280 146.396 1.00 33.45 487 GLY B C 1
ATOM 1579 O O . GLY B 1 82 ? 54.367 -5.485 147.006 1.00 33.16 487 GLY B O 1
ATOM 1580 N N . TRP B 1 83 ? 52.928 -4.068 146.000 1.00 32.64 488 TRP B N 1
ATOM 1581 C CA . TRP B 1 83 ? 53.673 -2.879 146.362 1.00 32.41 488 TRP B CA 1
ATOM 1582 C C . TRP B 1 83 ? 53.572 -2.608 147.880 1.00 32.44 488 TRP B C 1
ATOM 1583 O O . TRP B 1 83 ? 54.588 -2.297 148.531 1.00 31.86 488 TRP B O 1
ATOM 1594 N N . CYS B 1 84 ? 52.367 -2.742 148.441 1.00 32.43 489 CYS B N 1
ATOM 1595 C CA . CYS B 1 84 ? 52.201 -2.616 149.881 1.00 32.16 489 CYS B CA 1
ATOM 1596 C C . CYS B 1 84 ? 53.062 -3.636 150.588 1.00 30.11 489 CYS B C 1
ATOM 1597 O O . CYS B 1 84 ? 53.811 -3.282 151.497 1.00 30.88 489 CYS B O 1
ATOM 1600 N N . VAL B 1 85 ? 52.975 -4.892 150.164 1.00 27.59 490 VAL B N 1
ATOM 1601 C CA . VAL B 1 85 ? 53.785 -5.944 150.779 1.00 26.18 490 VAL B CA 1
ATOM 1602 C C . VAL B 1 85 ? 55.276 -5.665 150.610 1.00 25.71 490 VAL B C 1
ATOM 1603 O O . VAL B 1 85 ? 56.074 -5.973 151.513 1.00 25.23 490 VAL B O 1
ATOM 1607 N N . SER B 1 86 ? 55.652 -5.096 149.467 1.00 25.28 491 SER B N 1
ATOM 1608 C CA . SER B 1 86 ? 57.040 -4.796 149.262 1.00 25.77 491 SER B CA 1
ATOM 1609 C C . SER B 1 86 ? 57.519 -3.709 150.205 1.00 25.91 491 SER B C 1
ATOM 1610 O O . SER B 1 86 ? 58.635 -3.807 150.746 1.00 26.15 491 SER B O 1
ATOM 1613 N N . LEU B 1 87 ? 56.664 -2.699 150.414 1.00 25.59 492 LEU B N 1
ATOM 1614 C CA . LEU B 1 87 ? 56.985 -1.560 151.263 1.00 25.78 492 LEU B CA 1
ATOM 1615 C C . LEU B 1 87 ? 57.038 -1.977 152.715 1.00 25.82 492 LEU B C 1
ATOM 1616 O O . LEU B 1 87 ? 57.977 -1.627 153.424 1.00 26.89 492 LEU B O 1
ATOM 1621 N N . ILE B 1 88 ? 56.028 -2.719 153.153 1.00 25.34 493 ILE B N 1
ATOM 1622 C CA . ILE B 1 88 ? 55.916 -3.125 154.543 1.00 25.97 493 ILE B CA 1
ATOM 1623 C C . ILE B 1 88 ? 57.034 -4.078 154.953 1.00 26.97 493 ILE B C 1
ATOM 1624 O O . ILE B 1 88 ? 57.545 -4.024 156.065 1.00 28.32 493 ILE B O 1
ATOM 1629 N N . THR B 1 89 ? 57.438 -4.935 154.040 1.00 27.51 494 THR B N 1
ATOM 1630 C CA . THR B 1 89 ? 58.405 -5.954 154.381 1.00 28.27 494 THR B CA 1
ATOM 1631 C C . THR B 1 89 ? 59.783 -5.348 154.402 1.00 28.76 494 THR B C 1
ATOM 1632 O O . THR B 1 89 ? 60.561 -5.601 155.320 1.00 30.37 494 THR B O 1
ATOM 1636 N N . ASP B 1 90 ? 60.088 -4.540 153.398 1.00 28.25 495 ASP B N 1
ATOM 1637 C CA . ASP B 1 90 ? 61.352 -3.826 153.412 1.00 28.87 495 ASP B CA 1
ATOM 1638 C C . ASP B 1 90 ? 61.439 -2.980 154.690 1.00 28.82 495 ASP B C 1
ATOM 1639 O O . ASP B 1 90 ? 62.501 -2.861 155.298 1.00 29.83 495 ASP B O 1
ATOM 1644 N N . TYR B 1 91 ? 60.308 -2.424 155.109 1.00 27.51 496 TYR B N 1
ATOM 1645 C CA . TYR B 1 91 ? 60.307 -1.590 156.281 1.00 28.44 496 TYR B CA 1
ATOM 1646 C C . TYR B 1 91 ? 60.720 -2.402 157.496 1.00 29.34 496 TYR B C 1
ATOM 1647 O O . TYR B 1 91 ? 61.554 -1.970 158.291 1.00 30.55 496 TYR B O 1
ATOM 1656 N N . ARG B 1 92 ? 60.127 -3.580 157.621 1.00 29.07 497 ARG B N 1
ATOM 1657 C CA . ARG B 1 92 ? 60.362 -4.444 158.754 1.00 30.32 497 ARG B CA 1
ATOM 1658 C C . ARG B 1 92 ? 61.784 -4.984 158.774 1.00 31.14 497 ARG B C 1
ATOM 1659 O O . ARG B 1 92 ? 62.363 -5.148 159.840 1.00 32.42 497 ARG B O 1
ATOM 1667 N N . VAL B 1 93 ? 62.349 -5.258 157.603 1.00 30.34 498 VAL B N 1
ATOM 1668 C CA . VAL B 1 93 ? 63.750 -5.650 157.523 1.00 31.71 498 VAL B CA 1
ATOM 1669 C C . VAL B 1 93 ? 64.615 -4.516 158.087 1.00 33.01 498 VAL B C 1
ATOM 1670 O O . VAL B 1 93 ? 65.542 -4.755 158.848 1.00 34.34 498 VAL B O 1
ATOM 1674 N N . ARG B 1 94 ? 64.309 -3.287 157.692 1.00 32.69 499 ARG B N 1
ATOM 1675 C CA . ARG B 1 94 ? 65.019 -2.131 158.206 1.00 35.10 499 ARG B CA 1
ATOM 1676 C C . ARG B 1 94 ? 65.024 -2.203 159.760 1.00 36.44 499 ARG B C 1
ATOM 1677 O O . ARG B 1 94 ? 66.094 -2.265 160.396 1.00 38.27 499 ARG B O 1
ATOM 1685 N N . LEU B 1 95 ? 63.827 -2.227 160.351 1.00 35.49 500 LEU B N 1
ATOM 1686 C CA . LEU B 1 95 ? 63.674 -2.356 161.795 1.00 37.48 500 LEU B CA 1
ATOM 1687 C C . LEU B 1 95 ? 64.478 -3.507 162.365 1.00 39.26 500 LEU B C 1
ATOM 1688 O O . LEU B 1 95 ? 65.407 -3.283 163.128 1.00 41.58 500 LEU B O 1
ATOM 1693 N N . GLY B 1 96 ? 64.110 -4.727 161.969 1.00 38.88 501 GLY B N 1
ATOM 1694 C CA . GLY B 1 96 ? 64.617 -5.971 162.535 1.00 41.66 501 GLY B CA 1
ATOM 1695 C C . GLY B 1 96 ? 66.100 -6.229 162.399 1.00 45.01 501 GLY B C 1
ATOM 1696 O O . GLY B 1 96 ? 66.685 -6.949 163.204 1.00 48.02 501 GLY B O 1
ATOM 1697 N N . CYS B 1 97 ? 66.718 -5.634 161.392 1.00 46.86 502 CYS B N 1
ATOM 1698 C CA . CYS B 1 97 ? 68.147 -5.773 161.206 1.00 51.95 502 CYS B CA 1
ATOM 1699 C C . CYS B 1 97 ? 68.964 -4.557 161.669 1.00 57.57 502 CYS B C 1
ATOM 1700 O O . CYS B 1 97 ? 70.196 -4.551 161.546 1.00 63.14 502 CYS B O 1
ATOM 1703 N N . GLY B 1 98 ? 68.279 -3.554 162.232 1.00 59.16 503 GLY B N 1
ATOM 1704 C CA . GLY B 1 98 ? 68.925 -2.443 162.948 1.00 59.31 503 GLY B CA 1
ATOM 1705 C C . GLY B 1 98 ? 69.096 -1.133 162.198 1.00 58.47 503 GLY B C 1
ATOM 1706 O O . GLY B 1 98 ? 69.288 -0.085 162.817 1.00 60.75 503 GLY B O 1
ATOM 1707 N N . SER B 1 99 ? 69.039 -1.181 160.870 1.00 55.83 504 SER B N 1
ATOM 1708 C CA . SER B 1 99 ? 69.304 0.008 160.042 1.00 56.90 504 SER B CA 1
ATOM 1709 C C . SER B 1 99 ? 68.414 1.214 160.380 1.00 55.90 504 SER B C 1
ATOM 1710 O O . SER B 1 99 ? 68.870 2.357 160.345 1.00 57.80 504 SER B O 1
ATOM 1713 N N . PHE B 1 100 ? 67.146 0.944 160.685 1.00 52.55 505 PHE B N 1
ATOM 1714 C CA . PHE B 1 100 ? 66.146 1.979 160.869 1.00 49.84 505 PHE B CA 1
ATOM 1715 C C . PHE B 1 100 ? 65.484 1.861 162.219 1.00 51.00 505 PHE B C 1
ATOM 1716 O O . PHE B 1 100 ? 65.234 0.751 162.733 1.00 50.40 505 PHE B O 1
ATOM 1724 N N . ALA B 1 101 ? 65.204 3.025 162.795 1.00 51.82 506 ALA B N 1
ATOM 1725 C CA . ALA B 1 101 ? 64.403 3.105 163.998 1.00 51.97 506 ALA B CA 1
ATOM 1726 C C . ALA B 1 101 ? 63.478 4.280 163.790 1.00 51.12 506 ALA B C 1
ATOM 1727 O O . ALA B 1 101 ? 63.841 5.439 164.072 1.00 56.23 506 ALA B O 1
ATOM 1729 N N . GLY B 1 102 ? 62.295 3.976 163.262 1.00 46.54 507 GLY B N 1
ATOM 1730 C CA . GLY B 1 102 ? 61.383 4.995 162.758 1.00 45.05 507 GLY B CA 1
ATOM 1731 C C . GLY B 1 102 ? 60.024 4.436 162.412 1.00 42.38 507 GLY B C 1
ATOM 1732 O O . GLY B 1 102 ? 59.835 3.230 162.352 1.00 42.45 507 GLY B O 1
ATOM 1733 N N . SER B 1 103 ? 59.061 5.309 162.191 1.00 41.20 508 SER B N 1
ATOM 1734 C CA . SER B 1 103 ? 57.727 4.855 161.886 1.00 39.33 508 SER B CA 1
ATOM 1735 C C . SER B 1 103 ? 57.625 4.530 160.394 1.00 37.09 508 SER B C 1
ATOM 1736 O O . SER B 1 103 ? 58.423 5.013 159.577 1.00 35.97 508 SER B O 1
ATOM 1739 N N . PHE B 1 104 ? 56.623 3.732 160.041 1.00 35.68 509 PHE B N 1
ATOM 1740 C CA . PHE B 1 104 ? 56.385 3.421 158.651 1.00 34.55 509 PHE B CA 1
ATOM 1741 C C . PHE B 1 104 ? 56.361 4.668 157.763 1.00 35.88 509 PHE B C 1
ATOM 1742 O O . PHE B 1 104 ? 56.947 4.687 156.677 1.00 36.19 509 PHE B O 1
ATOM 1750 N N . LEU B 1 105 ? 55.689 5.713 158.225 1.00 37.27 510 LEU B N 1
ATOM 1751 C CA . LEU B 1 105 ? 55.604 6.923 157.436 1.00 37.43 510 LEU B CA 1
ATOM 1752 C C . LEU B 1 105 ? 56.971 7.564 157.326 1.00 38.98 510 LEU B C 1
ATOM 1753 O O . LEU B 1 105 ? 57.370 7.962 156.228 1.00 39.47 510 LEU B O 1
ATOM 1758 N N . GLU B 1 106 ? 57.704 7.636 158.443 1.00 40.02 511 GLU B N 1
ATOM 1759 C CA . GLU B 1 106 ? 59.096 8.131 158.407 1.00 41.43 511 GLU B CA 1
ATOM 1760 C C . GLU B 1 106 ? 59.867 7.383 157.299 1.00 39.15 511 GLU B C 1
ATOM 1761 O O . GLU B 1 106 ? 60.521 7.991 156.447 1.00 39.35 511 GLU B O 1
ATOM 1767 N N . TYR B 1 107 ? 59.718 6.065 157.298 1.00 36.34 512 TYR B N 1
ATOM 1768 C CA . TYR B 1 107 ? 60.396 5.197 156.351 1.00 34.99 512 TYR B CA 1
ATOM 1769 C C . TYR B 1 107 ? 60.097 5.502 154.904 1.00 34.92 512 TYR B C 1
ATOM 1770 O O . TYR B 1 107 ? 61.021 5.590 154.086 1.00 35.68 512 TYR B O 1
ATOM 1779 N N . TYR B 1 108 ? 58.807 5.618 154.582 1.00 34.29 513 TYR B N 1
ATOM 1780 C CA . TYR B 1 108 ? 58.377 5.936 153.211 1.00 34.13 513 TYR B CA 1
ATOM 1781 C C . TYR B 1 108 ? 58.991 7.256 152.696 1.00 35.93 513 TYR B C 1
ATOM 1782 O O . TYR B 1 108 ? 59.304 7.367 151.511 1.00 36.76 513 TYR B O 1
ATOM 1791 N N . ALA B 1 109 ? 59.179 8.231 153.586 1.00 36.60 514 ALA B N 1
ATOM 1792 C CA . ALA B 1 109 ? 59.743 9.523 153.202 1.00 39.38 514 ALA B CA 1
ATOM 1793 C C . ALA B 1 109 ? 61.267 9.559 153.217 1.00 41.09 514 ALA B C 1
ATOM 1794 O O . ALA B 1 109 ? 61.868 10.362 152.506 1.00 43.47 514 ALA B O 1
ATOM 1796 N N . ALA B 1 110 ? 61.893 8.717 154.038 1.00 40.69 515 ALA B N 1
ATOM 1797 C CA . ALA B 1 110 ? 63.344 8.710 154.148 1.00 42.63 515 ALA B CA 1
ATOM 1798 C C . ALA B 1 110 ? 63.961 8.085 152.891 1.00 43.72 515 ALA B C 1
ATOM 1799 O O . ALA B 1 110 ? 63.324 7.263 152.218 1.00 40.90 515 ALA B O 1
ATOM 1801 N N . ASP B 1 111 ? 65.199 8.487 152.582 1.00 48.33 516 ASP B N 1
ATOM 1802 C CA . ASP B 1 111 ? 65.964 7.912 151.468 1.00 50.20 516 ASP B CA 1
ATOM 1803 C C . ASP B 1 111 ? 66.210 6.392 151.571 1.00 47.59 516 ASP B C 1
ATOM 1804 O O . ASP B 1 111 ? 66.481 5.731 150.572 1.00 47.37 516 ASP B O 1
ATOM 1809 N N . ILE B 1 112 ? 66.077 5.850 152.777 1.00 46.05 517 ILE B N 1
ATOM 1810 C CA . ILE B 1 112 ? 66.212 4.420 153.040 1.00 44.11 517 ILE B CA 1
ATOM 1811 C C . ILE B 1 112 ? 65.265 3.580 152.173 1.00 41.73 517 ILE B C 1
ATOM 1812 O O . ILE B 1 112 ? 65.643 2.500 151.706 1.00 40.90 517 ILE B O 1
ATOM 1817 N N . SER B 1 113 ? 64.058 4.100 151.935 1.00 40.66 518 SER B N 1
ATOM 1818 C CA . SER B 1 113 ? 63.037 3.398 151.149 1.00 39.14 518 SER B CA 1
ATOM 1819 C C . SER B 1 113 ? 63.144 3.615 149.655 1.00 41.05 518 SER B C 1
ATOM 1820 O O . SER B 1 113 ? 62.361 3.033 148.896 1.00 39.55 518 SER B O 1
ATOM 1823 N N . TYR B 1 114 ? 64.116 4.427 149.234 1.00 45.64 519 TYR B N 1
ATOM 1824 C CA . TYR B 1 114 ? 64.285 4.779 147.805 1.00 50.58 519 TYR B CA 1
ATOM 1825 C C . TYR B 1 114 ? 64.226 3.589 146.839 1.00 48.89 519 TYR B C 1
ATOM 1826 O O . TYR B 1 114 ? 63.494 3.650 145.853 1.00 47.29 519 TYR B O 1
ATOM 1835 N N . PRO B 1 115 ? 64.996 2.512 147.122 1.00 48.31 520 PRO B N 1
ATOM 1836 C CA . PRO B 1 115 ? 65.036 1.395 146.184 1.00 47.65 520 PRO B CA 1
ATOM 1837 C C . PRO B 1 115 ? 63.699 0.715 146.041 1.00 44.75 520 PRO B C 1
ATOM 1838 O O . PRO B 1 115 ? 63.410 0.169 144.984 1.00 46.15 520 PRO B O 1
ATOM 1842 N N . VAL B 1 116 ? 62.885 0.726 147.084 1.00 41.80 521 VAL B N 1
ATOM 1843 C CA . VAL B 1 116 ? 61.610 0.040 146.963 1.00 40.33 521 VAL B CA 1
ATOM 1844 C C . VAL B 1 116 ? 60.692 0.940 146.163 1.00 41.63 521 VAL B C 1
ATOM 1845 O O . VAL B 1 116 ? 59.886 0.448 145.370 1.00 44.05 521 VAL B O 1
ATOM 1849 N N . ARG B 1 117 ? 60.867 2.249 146.326 1.00 42.43 522 ARG B N 1
ATOM 1850 C CA . ARG B 1 117 ? 60.030 3.226 145.651 1.00 44.45 522 ARG B CA 1
ATOM 1851 C C . ARG B 1 117 ? 60.340 3.395 144.170 1.00 49.93 522 ARG B C 1
ATOM 1852 O O . ARG B 1 117 ? 59.426 3.643 143.391 1.00 55.28 522 ARG B O 1
ATOM 1860 N N . LYS B 1 118 ? 61.609 3.270 143.771 1.00 54.06 523 LYS B N 1
ATOM 1861 C CA . LYS B 1 118 ? 61.968 3.325 142.338 1.00 56.83 523 LYS B CA 1
ATOM 1862 C C . LYS B 1 118 ? 61.532 2.039 141.624 1.00 56.81 523 LYS B C 1
ATOM 1863 O O . LYS B 1 118 ? 60.979 2.080 140.512 1.00 59.91 523 LYS B O 1
ATOM 1865 N N . SER B 1 119 ? 61.780 0.902 142.264 1.00 52.04 524 SER B N 1
ATOM 1866 C CA . SER B 1 119 ? 61.356 -0.375 141.714 1.00 50.86 524 SER B CA 1
ATOM 1867 C C . SER B 1 119 ? 59.861 -0.381 141.370 1.00 50.13 524 SER B C 1
ATOM 1868 O O . SER B 1 119 ? 59.415 -1.184 140.542 1.00 51.21 524 SER B O 1
ATOM 1871 N N . ILE B 1 120 ? 59.093 0.511 141.992 1.00 46.85 525 ILE B N 1
ATOM 1872 C CA . ILE B 1 120 ? 57.691 0.629 141.640 1.00 46.45 525 ILE B CA 1
ATOM 1873 C C . ILE B 1 120 ? 57.522 1.314 140.290 1.00 51.00 525 ILE B C 1
ATOM 1874 O O . ILE B 1 120 ? 56.748 0.833 139.452 1.00 52.04 525 ILE B O 1
ATOM 1879 N N . GLN B 1 121 ? 58.257 2.417 140.073 1.00 53.91 526 GLN B N 1
ATOM 1880 C CA . GLN B 1 121 ? 58.309 3.084 138.753 1.00 55.92 526 GLN B CA 1
ATOM 1881 C C . GLN B 1 121 ? 58.619 2.053 137.707 1.00 56.07 526 GLN B C 1
ATOM 1882 O O . GLN B 1 121 ? 57.941 1.990 136.695 1.00 56.48 526 GLN B O 1
ATOM 1884 N N . GLN B 1 122 ? 59.629 1.228 137.989 1.00 58.32 527 GLN B N 1
ATOM 1885 C CA . GLN B 1 122 ? 60.031 0.090 137.117 1.00 61.88 527 GLN B CA 1
ATOM 1886 C C . GLN B 1 122 ? 58.919 -0.941 136.836 1.00 58.44 527 GLN B C 1
ATOM 1887 O O . GLN B 1 122 ? 58.892 -1.540 135.764 1.00 58.83 527 GLN B O 1
ATOM 1893 N N . ASP B 1 123 ? 57.998 -1.123 137.781 1.00 54.68 528 ASP B N 1
ATOM 1894 C CA . ASP B 1 123 ? 56.775 -1.891 137.513 1.00 54.10 528 ASP B CA 1
ATOM 1895 C C . ASP B 1 123 ? 55.724 -1.097 136.745 1.00 56.79 528 ASP B C 1
ATOM 1896 O O . ASP B 1 123 ? 55.022 -1.665 135.909 1.00 60.45 528 ASP B O 1
ATOM 1901 N N . VAL B 1 124 ? 55.603 0.201 137.022 1.00 55.95 529 VAL B 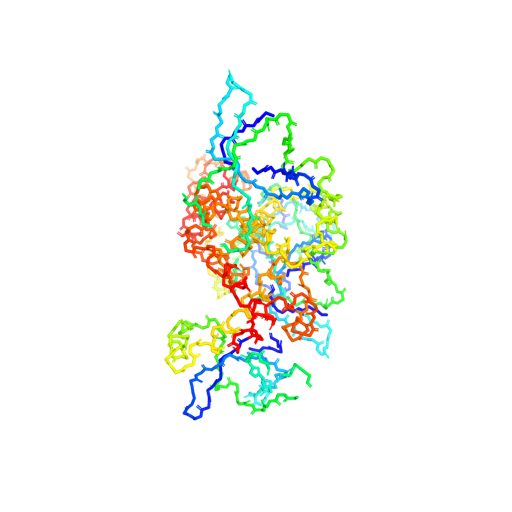N 1
ATOM 1902 C CA . VAL B 1 124 ? 54.652 1.040 136.288 1.00 58.14 529 VAL B CA 1
ATOM 1903 C C . VAL B 1 124 ? 55.303 1.623 134.996 1.00 63.54 529 VAL B C 1
ATOM 1904 O O . VAL B 1 124 ? 55.043 2.778 134.610 1.00 67.82 529 VAL B O 1
ATOM 1908 N N . LEU B 1 125 ? 56.150 0.824 134.336 1.00 63.77 530 LEU B N 1
ATOM 1909 C CA . LEU B 1 125 ? 56.835 1.231 133.085 1.00 67.16 530 LEU B CA 1
ATOM 1910 C C . LEU B 1 125 ? 57.283 0.041 132.231 1.00 68.24 530 LEU B C 1
ATOM 1911 O O . LEU B 1 125 ? 58.469 -0.105 131.921 1.00 69.23 530 LEU B O 1
ATOM 1916 N N . SER C 1 4 ? 59.774 46.125 112.518 1.00 63.01 409 SER C N 1
ATOM 1917 C CA . SER C 1 4 ? 61.084 45.753 111.902 1.00 65.12 409 SER C CA 1
ATOM 1918 C C . SER C 1 4 ? 60.988 44.458 111.064 1.00 62.98 409 SER C C 1
ATOM 1919 O O . SER C 1 4 ? 60.806 43.369 111.611 1.00 61.96 409 SER C O 1
ATOM 1922 N N . PHE C 1 5 ? 61.150 44.592 109.746 1.00 62.21 410 PHE C N 1
ATOM 1923 C CA . PHE C 1 5 ? 60.764 43.554 108.786 1.00 60.03 410 PHE C CA 1
ATOM 1924 C C . PHE C 1 5 ? 61.868 42.571 108.362 1.00 61.08 410 PHE C C 1
ATOM 1925 O O . PHE C 1 5 ? 62.985 42.960 108.054 1.00 63.77 410 PHE C O 1
ATOM 1933 N N . GLU C 1 6 ? 61.526 41.290 108.341 1.00 59.49 411 GLU C N 1
ATOM 1934 C CA . GLU C 1 6 ? 62.483 40.235 108.051 1.00 60.99 411 GLU C CA 1
ATOM 1935 C C . GLU C 1 6 ? 61.929 39.232 107.032 1.00 58.38 411 GLU C C 1
ATOM 1936 O O . GLU C 1 6 ? 60.716 39.030 106.946 1.00 56.14 411 GLU C O 1
ATOM 1942 N N . VAL C 1 7 ? 62.822 38.616 106.258 1.00 58.78 412 VAL C N 1
ATOM 1943 C CA . VAL C 1 7 ? 62.453 37.542 105.344 1.00 56.97 412 VAL C CA 1
ATOM 1944 C C . VAL C 1 7 ? 61.641 36.503 106.127 1.00 55.14 412 VAL C C 1
ATOM 1945 O O . VAL C 1 7 ? 62.065 36.066 107.197 1.00 55.44 412 VAL C O 1
ATOM 1949 N N . GLY C 1 8 ? 60.464 36.149 105.609 1.00 52.85 413 GLY C N 1
ATOM 1950 C CA . GLY C 1 8 ? 59.659 35.070 106.186 1.00 51.00 413 GLY C CA 1
ATOM 1951 C C . GLY C 1 8 ? 58.425 35.562 106.910 1.00 49.32 413 GLY C C 1
ATOM 1952 O O . GLY C 1 8 ? 57.436 34.839 107.023 1.00 47.68 413 GLY C O 1
ATOM 1961 N N . LEU C 1 10 ? 55.034 37.625 107.837 1.00 43.18 415 LEU C N 1
ATOM 1962 C CA . LEU C 1 10 ? 53.810 37.987 107.116 1.00 41.00 415 LEU C CA 1
ATOM 1963 C C . LEU C 1 10 ? 53.461 39.483 107.253 1.00 41.15 415 LEU C C 1
ATOM 1964 O O . LEU C 1 10 ? 53.554 40.050 108.345 1.00 40.50 415 LEU C O 1
ATOM 1969 N N . VAL C 1 11 ? 53.054 40.097 106.134 1.00 40.79 416 VAL C N 1
ATOM 1970 C CA . VAL C 1 11 ? 52.744 41.531 106.077 1.00 41.74 416 VAL C CA 1
ATOM 1971 C C . VAL C 1 11 ? 51.498 41.829 105.275 1.00 41.14 416 VAL C C 1
ATOM 1972 O O . VAL C 1 11 ? 50.970 40.954 104.607 1.00 40.57 416 VAL C O 1
ATOM 1976 N N . TRP C 1 12 ? 51.040 43.075 105.337 1.00 42.21 417 TRP C N 1
ATOM 1977 C CA . TRP C 1 12 ? 49.968 43.558 104.473 1.00 42.59 417 TRP C CA 1
ATOM 1978 C C . TRP C 1 12 ? 50.568 44.559 103.510 1.00 44.49 417 TRP C C 1
ATOM 1979 O O . TRP C 1 12 ? 51.424 45.342 103.903 1.00 47.01 417 TRP C O 1
ATOM 1990 N N . HIS C 1 13 ? 50.105 44.569 102.265 1.00 44.93 418 HIS C N 1
ATOM 1991 C CA . HIS C 1 13 ? 50.496 45.604 101.298 1.00 46.39 418 HIS C CA 1
ATOM 1992 C C . HIS C 1 13 ? 49.326 45.944 100.384 1.00 47.46 418 HIS C C 1
ATOM 1993 O O . HIS C 1 13 ? 48.526 45.087 100.050 1.00 46.59 418 HIS C O 1
ATOM 2000 N N . LYS C 1 14 ? 49.247 47.208 99.983 1.00 50.63 419 LYS C N 1
ATOM 2001 C CA . LYS C 1 14 ? 48.173 47.728 99.153 1.00 52.52 419 LYS C CA 1
ATOM 2002 C C . LYS C 1 14 ? 48.760 48.338 97.910 1.00 55.24 419 LYS C C 1
ATOM 2003 O O . LYS C 1 14 ? 49.583 49.243 98.012 1.00 56.51 419 LYS C O 1
ATOM 2009 N N . HIS C 1 15 ? 48.328 47.856 96.743 1.00 57.39 420 HIS C N 1
ATOM 2010 C CA . HIS C 1 15 ? 48.626 48.531 95.483 1.00 60.51 420 HIS C CA 1
ATOM 2011 C C . HIS C 1 15 ? 47.482 49.431 95.035 1.00 63.58 420 HIS C C 1
ATOM 2012 O O . HIS C 1 15 ? 46.347 48.958 94.900 1.00 63.83 420 HIS C O 1
ATOM 2019 N N . LYS C 1 16 ? 47.807 50.706 94.769 1.00 66.05 421 LYS C N 1
ATOM 2020 C CA . LYS C 1 16 ? 46.862 51.699 94.241 1.00 68.06 421 LYS C CA 1
ATOM 2021 C C . LYS C 1 16 ? 45.521 51.605 94.955 1.00 67.52 421 LYS C C 1
ATOM 2022 O O . LYS C 1 16 ? 45.475 51.737 96.175 1.00 65.90 421 LYS C O 1
ATOM 2024 N N . LYS C 1 17 ? 44.443 51.338 94.218 1.00 69.15 422 LYS C N 1
ATOM 2025 C CA . LYS C 1 17 ? 43.097 51.374 94.819 1.00 69.61 422 LYS C CA 1
ATOM 2026 C C . LYS C 1 17 ? 42.505 50.008 95.239 1.00 66.80 422 LYS C C 1
ATOM 2027 O O . LYS C 1 17 ? 41.406 49.947 95.792 1.00 67.77 422 LYS C O 1
ATOM 2029 N N . TYR C 1 18 ? 43.245 48.926 95.003 1.00 63.64 423 TYR C N 1
ATOM 2030 C CA . TYR C 1 18 ? 42.923 47.613 95.583 1.00 60.02 423 TYR C CA 1
ATOM 2031 C C . TYR C 1 18 ? 43.038 47.596 97.132 1.00 56.71 423 TYR C C 1
ATOM 2032 O O . TYR C 1 18 ? 43.599 48.527 97.728 1.00 56.76 423 TYR C O 1
ATOM 2041 N N . PRO C 1 19 ? 42.492 46.552 97.795 1.00 53.70 424 PRO C N 1
ATOM 2042 C CA . PRO C 1 19 ? 42.560 46.557 99.256 1.00 51.11 424 PRO C CA 1
ATOM 2043 C C . PRO C 1 19 ? 43.913 46.089 99.729 1.00 48.13 424 PRO C C 1
ATOM 2044 O O . PRO C 1 19 ? 44.662 45.507 98.949 1.00 47.77 424 PRO C O 1
ATOM 2048 N N . PHE C 1 20 ? 44.230 46.360 100.989 1.00 46.50 425 PHE C N 1
ATOM 2049 C CA . PHE C 1 20 ? 45.426 45.818 101.585 1.00 43.97 425 PHE C CA 1
ATOM 2050 C C . PHE C 1 20 ? 45.244 44.352 101.562 1.00 41.99 425 PHE C C 1
ATOM 2051 O O . PHE C 1 20 ? 44.160 43.862 101.874 1.00 41.77 425 PHE C O 1
ATOM 2059 N N . TRP C 1 21 ? 46.309 43.654 101.194 1.00 40.69 426 TRP C N 1
ATOM 2060 C CA . TRP C 1 21 ? 46.267 42.217 101.071 1.00 39.13 426 TRP C CA 1
ATOM 2061 C C . TRP C 1 21 ? 47.473 41.580 101.702 1.00 37.79 426 TRP C C 1
ATOM 2062 O O . TRP C 1 21 ? 48.556 42.165 101.698 1.00 37.96 426 TRP C O 1
ATOM 2073 N N . PRO C 1 22 ? 47.293 40.368 102.249 1.00 36.84 427 PRO C N 1
ATOM 2074 C CA . PRO C 1 22 ? 48.428 39.729 102.905 1.00 36.07 427 PRO C CA 1
ATOM 2075 C C . PRO C 1 22 ? 49.502 39.302 101.914 1.00 36.20 427 PRO C C 1
ATOM 2076 O O . PRO C 1 22 ? 49.225 39.046 100.735 1.00 36.38 427 PRO C O 1
ATOM 2080 N N . ALA C 1 23 ? 50.725 39.249 102.417 1.00 36.05 428 ALA C N 1
ATOM 2081 C CA . ALA C 1 23 ? 51.861 38.819 101.641 1.00 36.54 428 ALA C CA 1
ATOM 2082 C C . ALA C 1 23 ? 52.969 38.384 102.589 1.00 36.44 428 ALA C C 1
ATOM 2083 O O . ALA C 1 23 ? 52.919 38.641 103.796 1.00 36.26 428 ALA C O 1
ATOM 2085 N N . VAL C 1 24 ? 53.974 37.730 102.035 1.00 36.97 429 VAL C N 1
ATOM 2086 C CA . VAL C 1 24 ? 55.090 37.268 102.820 1.00 37.56 429 VAL C CA 1
ATOM 2087 C C . VAL C 1 24 ? 56.371 37.890 102.261 1.00 39.88 429 VAL C C 1
ATOM 2088 O O . VAL C 1 24 ? 56.562 37.922 101.031 1.00 40.97 429 VAL C O 1
ATOM 2092 N N . VAL C 1 25 ? 57.214 38.418 103.154 1.00 41.07 430 VAL C N 1
ATOM 2093 C CA . VAL C 1 25 ? 58.516 38.995 102.783 1.00 43.69 430 VAL C CA 1
ATOM 2094 C C . VAL C 1 25 ? 59.506 37.934 102.257 1.00 45.12 430 VAL C C 1
ATOM 2095 O O . VAL C 1 25 ? 59.921 37.031 103.013 1.00 44.93 430 VAL C O 1
ATOM 2099 N N . LYS C 1 26 ? 59.906 38.076 100.988 1.00 46.60 431 LYS C N 1
ATOM 2100 C CA . LYS C 1 26 ? 60.837 37.146 100.338 1.00 48.47 431 LYS C CA 1
ATOM 2101 C C . LYS C 1 26 ? 62.321 37.539 100.456 1.00 51.84 431 LYS C C 1
ATOM 2102 O O . LYS C 1 26 ? 63.172 36.714 100.796 1.00 52.89 431 LYS C O 1
ATOM 2108 N N . SER C 1 27 ? 62.633 38.795 100.176 1.00 54.17 432 SER C N 1
ATOM 2109 C CA . SER C 1 27 ? 63.947 39.323 100.529 1.00 57.70 432 SER C CA 1
ATOM 2110 C C . SER C 1 27 ? 63.792 40.682 101.200 1.00 58.54 432 SER C C 1
ATOM 2111 O O . SER C 1 27 ? 62.693 41.242 101.199 1.00 55.93 432 SER C O 1
ATOM 2114 N N . VAL C 1 28 ? 64.873 41.171 101.814 1.00 62.52 433 VAL C N 1
ATOM 2115 C CA . VAL C 1 28 ? 64.942 42.548 102.316 1.00 65.29 433 VAL C CA 1
ATOM 2116 C C . VAL C 1 28 ? 66.298 43.204 102.025 1.00 70.88 433 VAL C C 1
ATOM 2117 O O . VAL C 1 28 ? 67.350 42.678 102.406 1.00 73.11 433 VAL C O 1
ATOM 2121 N N . ARG C 1 29 ? 66.260 44.359 101.361 1.00 74.15 434 ARG C N 1
ATOM 2122 C CA . ARG C 1 29 ? 67.434 45.227 101.232 1.00 79.81 434 ARG C CA 1
ATOM 2123 C C . ARG C 1 29 ? 67.515 46.148 102.467 1.00 82.05 434 ARG C C 1
ATOM 2124 O O . ARG C 1 29 ? 67.280 47.362 102.392 1.00 82.01 434 ARG C O 1
ATOM 2126 N N . GLN C 1 30 ? 67.833 45.517 103.602 1.00 83.95 435 GLN C N 1
ATOM 2127 C CA . GLN C 1 30 ? 67.927 46.138 104.933 1.00 86.17 435 GLN C CA 1
ATOM 2128 C C . GLN C 1 30 ? 68.300 47.612 104.951 1.00 90.88 435 GLN C C 1
ATOM 2129 O O . GLN C 1 30 ? 67.512 48.439 105.405 1.00 91.65 435 GLN C O 1
ATOM 2135 N N . ARG C 1 31 ? 69.504 47.932 104.472 1.00 95.70 436 ARG C N 1
ATOM 2136 C CA . ARG C 1 31 ? 70.025 49.306 104.488 1.00 98.69 436 ARG C CA 1
ATOM 2137 C C . ARG C 1 31 ? 69.744 50.060 103.176 1.00 98.67 436 ARG C C 1
ATOM 2138 O O . ARG C 1 31 ? 70.553 50.873 102.721 1.00 102.78 436 ARG C O 1
ATOM 2140 N N . ASP C 1 32 ? 68.590 49.774 102.579 1.00 93.88 437 ASP C N 1
ATOM 2141 C CA . ASP C 1 32 ? 68.106 50.473 101.392 1.00 92.52 437 ASP C CA 1
ATOM 2142 C C . ASP C 1 32 ? 66.599 50.695 101.536 1.00 87.94 437 ASP C C 1
ATOM 2143 O O . ASP C 1 32 ? 65.940 51.220 100.629 1.00 85.96 437 ASP C O 1
ATOM 2145 N N . LYS C 1 33 ? 66.075 50.276 102.694 1.00 85.41 438 LYS C N 1
ATOM 2146 C CA . LYS C 1 33 ? 64.687 50.524 103.121 1.00 82.05 438 LYS C CA 1
ATOM 2147 C C . LYS C 1 33 ? 63.656 49.995 102.122 1.00 78.89 438 LYS C C 1
ATOM 2148 O O . LYS C 1 33 ? 62.622 50.621 101.873 1.00 79.19 438 LYS C O 1
ATOM 2150 N N . LYS C 1 34 ? 63.958 48.832 101.555 1.00 76.73 439 LYS C N 1
ATOM 2151 C CA . LYS C 1 34 ? 63.087 48.177 100.595 1.00 72.68 439 LYS C CA 1
ATOM 2152 C C . LYS C 1 34 ? 63.095 46.676 100.827 1.00 69.24 439 LYS C C 1
ATOM 2153 O O . LYS C 1 34 ? 64.085 46.114 101.309 1.00 69.66 439 LYS C O 1
ATOM 2159 N N . ALA C 1 35 ? 61.981 46.037 100.475 1.00 65.55 440 ALA C N 1
ATOM 2160 C CA . ALA C 1 35 ? 61.844 44.578 100.522 1.00 62.60 440 ALA C CA 1
ATOM 2161 C C . ALA C 1 35 ? 61.075 44.050 99.301 1.00 61.17 440 ALA C C 1
ATOM 2162 O O . ALA C 1 35 ? 60.374 44.807 98.613 1.00 61.83 440 ALA C O 1
ATOM 2164 N N . SER C 1 36 ? 61.234 42.755 99.033 1.00 59.61 441 SER C N 1
ATOM 2165 C CA . SER C 1 36 ? 60.538 42.074 97.943 1.00 58.12 441 SER C CA 1
ATOM 2166 C C . SER C 1 36 ? 59.411 41.181 98.484 1.00 55.10 441 SER C C 1
ATOM 2167 O O . SER C 1 36 ? 59.629 40.365 99.383 1.00 54.70 441 SER C O 1
ATOM 2170 N N . VAL C 1 37 ? 58.210 41.328 97.932 1.00 53.64 442 VAL C N 1
ATOM 2171 C CA . VAL C 1 37 ? 57.024 40.692 98.517 1.00 51.04 442 VAL C CA 1
ATOM 2172 C C . VAL C 1 37 ? 56.165 39.844 97.535 1.00 50.91 442 VAL C C 1
ATOM 2173 O O . VAL C 1 37 ? 55.905 40.234 96.390 1.00 51.95 442 VAL C O 1
ATOM 2177 N N . LEU C 1 38 ? 55.732 38.677 98.003 1.00 49.27 443 LEU C N 1
ATOM 2178 C CA . LEU C 1 38 ? 54.826 37.824 97.244 1.00 48.25 443 LEU C CA 1
ATOM 2179 C C . LEU C 1 38 ? 53.444 37.749 97.927 1.00 46.50 443 LEU C C 1
ATOM 2180 O O . LEU C 1 38 ? 53.319 37.227 99.040 1.00 45.09 443 LEU C O 1
ATOM 2185 N N . TYR C 1 39 ? 52.426 38.285 97.252 1.00 47.05 444 TYR C N 1
ATOM 2186 C CA . TYR C 1 39 ? 51.047 38.282 97.743 1.00 46.69 444 TYR C CA 1
ATOM 2187 C C . TYR C 1 39 ? 50.555 36.876 97.976 1.00 46.56 444 TYR C C 1
ATOM 2188 O O . TYR C 1 39 ? 50.624 36.032 97.076 1.00 49.06 444 TYR C O 1
ATOM 2197 N N . ILE C 1 40 ? 50.042 36.619 99.172 1.00 46.06 445 ILE C N 1
ATOM 2198 C CA . ILE C 1 40 ? 49.523 35.294 99.486 1.00 45.64 445 ILE C CA 1
ATOM 2199 C C . ILE C 1 40 ? 48.092 35.167 99.008 1.00 47.69 445 ILE C C 1
ATOM 2200 O O . ILE C 1 40 ? 47.235 36.013 99.302 1.00 47.38 445 ILE C O 1
ATOM 2205 N N . GLU C 1 41 ? 47.863 34.108 98.238 1.00 50.67 446 GLU C N 1
ATOM 2206 C CA . GLU C 1 41 ? 46.578 33.859 97.607 1.00 54.67 446 GLU C CA 1
ATOM 2207 C C . GLU C 1 41 ? 46.404 32.376 97.317 1.00 58.30 446 GLU C C 1
ATOM 2208 O O . GLU C 1 41 ? 47.372 31.603 97.315 1.00 58.02 446 GLU C O 1
ATOM 2214 N N . GLY C 1 42 ? 45.152 32.005 97.069 1.00 64.24 447 GLY C N 1
ATOM 2215 C CA . GLY C 1 42 ? 44.736 30.624 96.884 1.00 66.15 447 GLY C CA 1
ATOM 2216 C C . GLY C 1 42 ? 45.542 29.798 95.904 1.00 71.05 447 GLY C C 1
ATOM 2217 O O . GLY C 1 42 ? 45.904 28.660 96.228 1.00 76.80 447 GLY C O 1
ATOM 2218 N N . HIS C 1 43 ? 45.828 30.348 94.720 1.00 66.78 448 HIS C N 1
ATOM 2219 C CA . HIS C 1 43 ? 46.503 29.568 93.674 1.00 65.22 448 HIS C CA 1
ATOM 2220 C C . HIS C 1 43 ? 47.921 30.059 93.361 1.00 61.67 448 HIS C C 1
ATOM 2221 O O . HIS C 1 43 ? 48.351 30.064 92.209 1.00 65.06 448 HIS C O 1
ATOM 2236 N N . ASN C 1 45 ? 52.220 30.549 93.513 1.00 52.82 450 ASN C N 1
ATOM 2237 C CA . ASN C 1 45 ? 53.411 29.758 93.265 1.00 53.17 450 ASN C CA 1
ATOM 2238 C C . ASN C 1 45 ? 54.537 30.383 94.085 1.00 52.46 450 ASN C C 1
ATOM 2239 O O . ASN C 1 45 ? 54.837 31.576 93.928 1.00 52.86 450 ASN C O 1
ATOM 2244 N N . PRO C 1 46 ? 55.136 29.600 94.995 1.00 51.59 451 PRO C N 1
ATOM 2245 C CA . PRO C 1 46 ? 56.165 30.090 95.935 1.00 51.32 451 PRO C CA 1
ATOM 2246 C C . PRO C 1 46 ? 57.457 30.557 95.282 1.00 53.67 451 PRO C C 1
ATOM 2247 O O . PRO C 1 46 ? 58.120 31.458 95.820 1.00 54.71 451 PRO C O 1
ATOM 2251 N N . LYS C 1 47 ? 57.811 29.957 94.145 1.00 54.20 452 LYS C N 1
ATOM 2252 C CA . LYS C 1 47 ? 59.059 30.280 93.471 1.00 56.55 452 LYS C CA 1
ATOM 2253 C C . LYS C 1 47 ? 58.952 31.498 92.535 1.00 58.30 452 LYS C C 1
ATOM 2254 O O . LYS C 1 47 ? 59.950 31.927 91.937 1.00 59.95 452 LYS C O 1
ATOM 2268 N N . LYS C 1 49 ? 58.562 35.436 91.566 1.00 63.49 454 LYS C N 1
ATOM 2269 C CA . LYS C 1 49 ? 59.352 36.541 92.057 1.00 64.24 454 LYS C CA 1
ATOM 2270 C C . LYS C 1 49 ? 58.502 37.577 92.777 1.00 64.16 454 LYS C C 1
ATOM 2271 O O . LYS C 1 49 ? 57.340 37.805 92.422 1.00 63.34 454 LYS C O 1
ATOM 2277 N N . GLY C 1 50 ? 59.099 38.195 93.796 1.00 65.30 455 GLY C N 1
ATOM 2278 C CA . GLY C 1 50 ? 58.418 39.187 94.601 1.00 65.56 455 GLY C CA 1
ATOM 2279 C C . GLY C 1 50 ? 58.172 40.483 93.853 1.00 70.03 455 GLY C C 1
ATOM 2280 O O . GLY C 1 50 ? 58.759 40.724 92.795 1.00 73.80 455 GLY C O 1
ATOM 2281 N N . PHE C 1 51 ? 57.276 41.297 94.405 1.00 70.16 456 PHE C N 1
ATOM 2282 C CA . PHE C 1 51 ? 56.998 42.632 93.920 1.00 72.96 456 PHE C CA 1
ATOM 2283 C C . PHE C 1 51 ? 57.768 43.567 94.839 1.00 74.92 456 PHE C C 1
ATOM 2284 O O . PHE C 1 51 ? 57.444 43.662 96.032 1.00 75.66 456 PHE C O 1
ATOM 2292 N N . THR C 1 52 ? 58.815 44.217 94.323 1.00 74.72 457 THR C N 1
ATOM 2293 C CA . THR C 1 52 ? 59.599 45.113 95.174 1.00 73.69 457 THR C CA 1
ATOM 2294 C C . THR C 1 52 ? 58.751 46.294 95.609 1.00 71.91 457 THR C C 1
ATOM 2295 O O . THR C 1 52 ? 58.152 46.978 94.773 1.00 73.47 457 THR C O 1
ATOM 2299 N N . VAL C 1 53 ? 58.682 46.511 96.919 1.00 68.12 458 VAL C N 1
ATOM 2300 C CA . VAL C 1 53 ? 57.877 47.597 97.472 1.00 66.25 458 VAL C CA 1
ATOM 2301 C C . VAL C 1 53 ? 58.664 48.378 98.496 1.00 66.71 458 VAL C C 1
ATOM 2302 O O . VAL C 1 53 ? 59.700 47.910 98.968 1.00 66.60 458 VAL C O 1
ATOM 2306 N N . SER C 1 54 ? 58.155 49.567 98.829 1.00 67.53 459 SER C N 1
ATOM 2307 C CA . SER C 1 54 ? 58.675 50.387 99.920 1.00 67.15 459 SER C CA 1
ATOM 2308 C C . SER C 1 54 ? 58.460 49.695 101.264 1.00 63.63 459 SER C C 1
ATOM 2309 O O . SER C 1 54 ? 57.484 48.980 101.455 1.00 60.29 459 SER C O 1
ATOM 2312 N N . LEU C 1 55 ? 59.384 49.921 102.188 1.00 64.42 460 LEU C N 1
ATOM 2313 C CA . LEU C 1 55 ? 59.309 49.364 103.531 1.00 62.59 460 LEU C CA 1
ATOM 2314 C C . LEU C 1 55 ? 58.234 50.086 104.329 1.00 61.65 460 LEU C C 1
ATOM 2315 O O . LEU C 1 55 ? 57.327 49.453 104.859 1.00 58.55 460 LEU C O 1
ATOM 2320 N N . LYS C 1 56 ? 58.327 51.413 104.382 1.00 64.54 461 LYS C N 1
ATOM 2321 C CA . LYS C 1 56 ? 57.306 52.244 105.019 1.00 64.81 461 LYS C CA 1
ATOM 2322 C C . LYS C 1 56 ? 55.882 51.800 104.642 1.00 62.83 461 LYS C C 1
ATOM 2323 O O . LYS C 1 56 ? 54.966 51.874 105.464 1.00 63.74 461 LYS C O 1
ATOM 2325 N N . SER C 1 57 ? 55.710 51.298 103.422 1.00 61.30 462 SER C N 1
ATOM 2326 C CA . SER C 1 57 ? 54.379 51.026 102.886 1.00 59.40 462 SER C CA 1
ATOM 2327 C C . SER C 1 57 ? 53.792 49.668 103.311 1.00 56.50 462 SER C C 1
ATOM 2328 O O . SER C 1 57 ? 52.673 49.321 102.925 1.00 56.65 462 SER C O 1
ATOM 2331 N N . LEU C 1 58 ? 54.547 48.900 104.087 1.00 54.37 463 LEU C N 1
ATOM 2332 C CA . LEU C 1 58 ? 54.066 47.624 104.594 1.00 51.02 463 LEU C CA 1
ATOM 2333 C C . LEU C 1 58 ? 53.516 47.776 106.006 1.00 50.71 463 LEU C C 1
ATOM 2334 O O . LEU C 1 58 ? 53.827 48.738 106.689 1.00 52.51 463 LEU C O 1
ATOM 2339 N N . LYS C 1 59 ? 52.673 46.844 106.426 1.00 48.79 464 LYS C N 1
ATOM 2340 C CA . LYS C 1 59 ? 52.285 46.720 107.824 1.00 49.24 464 LYS C CA 1
ATOM 2341 C C . LYS C 1 59 ? 52.482 45.262 108.232 1.00 49.33 464 LYS C C 1
ATOM 2342 O O . LYS C 1 59 ? 52.342 44.348 107.407 1.00 47.75 464 LYS C O 1
ATOM 2348 N N . HIS C 1 60 ? 52.784 45.026 109.504 1.00 51.37 465 HIS C N 1
ATOM 2349 C CA . HIS C 1 60 ? 52.894 43.644 109.970 1.00 50.84 465 HIS C CA 1
ATOM 2350 C C . HIS C 1 60 ? 51.542 42.966 109.911 1.00 49.48 465 HIS C C 1
ATOM 2351 O O . HIS C 1 60 ? 50.521 43.593 110.151 1.00 51.50 465 HIS C O 1
ATOM 2358 N N . PHE C 1 61 ? 51.522 41.695 109.551 1.00 48.82 466 PHE C N 1
ATOM 2359 C CA . PHE C 1 61 ? 50.249 41.010 109.410 1.00 46.89 466 PHE C CA 1
ATOM 2360 C C . PHE C 1 61 ? 49.420 41.240 110.660 1.00 46.64 466 PHE C C 1
ATOM 2361 O O . PHE C 1 61 ? 48.250 41.613 110.572 1.00 45.43 466 PHE C O 1
ATOM 2369 N N . ASP C 1 62 ? 50.058 41.046 111.815 1.00 47.87 467 ASP C N 1
ATOM 2370 C CA . ASP C 1 62 ? 49.378 41.102 113.118 1.00 49.30 467 ASP C CA 1
ATOM 2371 C C . ASP C 1 62 ? 49.228 42.520 113.700 1.00 50.32 467 ASP C C 1
ATOM 2372 O O . ASP C 1 62 ? 49.116 42.680 114.914 1.00 53.14 467 ASP C O 1
ATOM 2377 N N . CYS C 1 63 ? 49.216 43.543 112.852 1.00 49.23 468 CYS C N 1
ATOM 2378 C CA . CYS C 1 63 ? 49.114 44.932 113.319 1.00 50.98 468 CYS C CA 1
ATOM 2379 C C . CYS C 1 63 ? 47.769 45.192 114.012 1.00 52.25 468 CYS C C 1
ATOM 2380 O O . CYS C 1 63 ? 46.859 44.346 113.942 1.00 50.91 468 CYS C O 1
ATOM 2383 N N . LYS C 1 64 ? 47.645 46.352 114.667 1.00 54.24 469 LYS C N 1
ATOM 2384 C CA . LYS C 1 64 ? 46.425 46.686 115.407 1.00 55.71 469 LYS C CA 1
ATOM 2385 C C . LYS C 1 64 ? 45.183 46.676 114.489 1.00 54.52 469 LYS C C 1
ATOM 2386 O O . LYS C 1 64 ? 44.192 45.983 114.764 1.00 54.84 469 LYS C O 1
ATOM 2392 N N . GLU C 1 65 ? 45.269 47.385 113.367 1.00 52.81 470 GLU C N 1
ATOM 2393 C CA . GLU C 1 65 ? 44.151 47.498 112.437 1.00 51.55 470 GLU C CA 1
ATOM 2394 C C . GLU C 1 65 ? 43.891 46.245 111.589 1.00 48.45 470 GLU C C 1
ATOM 2395 O O . GLU C 1 65 ? 43.146 46.323 110.602 1.00 48.27 470 GLU C O 1
ATOM 2401 N N . LYS C 1 66 ? 44.487 45.107 111.972 1.00 45.61 471 LYS C N 1
ATOM 2402 C CA . LYS C 1 66 ? 44.335 43.860 111.229 1.00 42.73 471 LYS C CA 1
ATOM 2403 C C . LYS C 1 66 ? 42.894 43.474 110.964 1.00 42.57 471 LYS C C 1
ATOM 2404 O O . LYS C 1 66 ? 42.522 43.215 109.828 1.00 42.16 471 LYS C O 1
ATOM 2410 N N . GLN C 1 67 ? 42.084 43.434 112.007 1.00 43.52 472 GLN C N 1
ATOM 2411 C CA . GLN C 1 67 ? 40.700 43.048 111.861 1.00 44.37 472 GLN C CA 1
ATOM 2412 C C . GLN C 1 67 ? 39.941 43.954 110.884 1.00 46.01 472 GLN C C 1
ATOM 2413 O O . GLN C 1 67 ? 39.115 43.481 110.117 1.00 46.29 472 GLN C O 1
ATOM 2419 N N . THR C 1 68 ? 40.233 45.249 110.878 1.00 47.63 473 THR C N 1
ATOM 2420 C CA . THR C 1 68 ? 39.577 46.124 109.918 1.00 49.78 473 THR C CA 1
ATOM 2421 C C . THR C 1 68 ? 40.048 45.869 108.487 1.00 49.21 473 THR C C 1
ATOM 2422 O O . THR C 1 68 ? 39.309 46.135 107.526 1.00 50.51 473 THR C O 1
ATOM 2426 N N . LEU C 1 69 ? 41.262 45.336 108.335 1.00 47.64 474 LEU C N 1
ATOM 2427 C CA . LEU C 1 69 ? 41.772 45.068 106.998 1.00 46.31 474 LEU C CA 1
ATOM 2428 C C . LEU C 1 69 ? 41.069 43.855 106.479 1.00 45.64 474 LEU C C 1
ATOM 2429 O O . LEU C 1 69 ? 40.544 43.880 105.379 1.00 46.43 474 LEU C O 1
ATOM 2434 N N . LEU C 1 70 ? 41.014 42.813 107.298 1.00 44.80 475 LEU C N 1
ATOM 2435 C CA . LEU C 1 70 ? 40.331 41.580 106.905 1.00 44.82 475 LEU C CA 1
ATOM 2436 C C . LEU C 1 70 ? 38.913 41.877 106.451 1.00 46.74 475 LEU C C 1
ATOM 2437 O O . LEU C 1 70 ? 38.486 41.409 105.397 1.00 47.07 475 LEU C O 1
ATOM 2442 N N . ASN C 1 71 ? 38.214 42.679 107.251 1.00 48.18 476 ASN C N 1
ATOM 2443 C CA . ASN C 1 71 ? 36.806 42.959 107.068 1.00 50.73 476 ASN C CA 1
ATOM 2444 C C . ASN C 1 71 ? 36.602 43.657 105.724 1.00 52.27 476 ASN C C 1
ATOM 2445 O O . ASN C 1 71 ? 35.675 43.333 104.961 1.00 53.36 476 ASN C O 1
ATOM 2450 N N . GLN C 1 72 ? 37.507 44.594 105.442 1.00 52.59 477 GLN C N 1
ATOM 2451 C CA . GLN C 1 72 ? 37.546 45.340 104.180 1.00 54.64 477 GLN C CA 1
ATOM 2452 C C . GLN C 1 72 ? 37.709 44.412 102.985 1.00 53.94 477 GLN C C 1
ATOM 2453 O O . GLN C 1 72 ? 37.062 44.587 101.951 1.00 56.84 477 GLN C O 1
ATOM 2459 N N . ALA C 1 73 ? 38.591 43.433 103.146 1.00 51.12 478 ALA C N 1
ATOM 2460 C CA . ALA C 1 73 ? 38.853 42.451 102.133 1.00 49.73 478 ALA C CA 1
ATOM 2461 C C . ALA C 1 73 ? 37.711 41.430 102.036 1.00 50.92 478 ALA C C 1
ATOM 2462 O O . ALA C 1 73 ? 37.429 40.933 100.951 1.00 52.00 478 ALA C O 1
ATOM 2464 N N . ARG C 1 74 ? 37.040 41.124 103.150 1.00 51.29 479 ARG C N 1
ATOM 2465 C CA . ARG C 1 74 ? 35.925 40.164 103.117 1.00 52.77 479 ARG C CA 1
ATOM 2466 C C . ARG C 1 74 ? 34.716 40.723 102.359 1.00 56.56 479 ARG C C 1
ATOM 2467 O O . ARG C 1 74 ? 33.786 39.989 102.043 1.00 58.56 479 ARG C O 1
ATOM 2469 N N . GLU C 1 75 ? 34.742 42.021 102.063 1.00 58.26 480 GLU C N 1
ATOM 2470 C CA . GLU C 1 75 ? 33.609 42.712 101.434 1.00 62.20 480 GLU C CA 1
ATOM 2471 C C . GLU C 1 75 ? 33.793 42.820 99.923 1.00 63.71 480 GLU C C 1
ATOM 2472 O O . GLU C 1 75 ? 32.819 42.979 99.164 1.00 66.74 480 GLU C O 1
ATOM 2478 N N . ASP C 1 76 ? 35.051 42.725 99.500 1.00 61.30 481 ASP C N 1
ATOM 2479 C CA . ASP C 1 76 ? 35.425 42.927 98.105 1.00 61.61 481 ASP C CA 1
ATOM 2480 C C . ASP C 1 76 ? 35.825 41.605 97.401 1.00 59.71 481 ASP C C 1
ATOM 2481 O O . ASP C 1 76 ? 35.483 41.366 96.229 1.00 62.03 481 ASP C O 1
ATOM 2483 N N . PHE C 1 77 ? 36.528 40.753 98.142 1.00 55.39 482 PHE C N 1
ATOM 2484 C CA . PHE C 1 77 ? 37.054 39.477 97.666 1.00 53.21 482 PHE C CA 1
ATOM 2485 C C . PHE C 1 77 ? 36.841 38.444 98.761 1.00 51.33 482 PHE C C 1
ATOM 2486 O O . PHE C 1 77 ? 37.794 37.913 99.328 1.00 48.40 482 PHE C O 1
ATOM 2494 N N . ASN C 1 78 ? 35.575 38.186 99.073 1.00 53.19 483 ASN C N 1
ATOM 2495 C CA . ASN C 1 78 ? 35.225 37.305 100.177 1.00 52.46 483 ASN C CA 1
ATOM 2496 C C . ASN C 1 78 ? 35.909 35.941 100.120 1.00 50.88 483 ASN C C 1
ATOM 2497 O O . ASN C 1 78 ? 36.562 35.543 101.074 1.00 48.65 483 ASN C O 1
ATOM 2502 N N . GLN C 1 79 ? 35.751 35.249 98.991 1.00 52.73 484 GLN C N 1
ATOM 2503 C CA . GLN C 1 79 ? 36.294 33.912 98.785 1.00 52.01 484 GLN C CA 1
ATOM 2504 C C . GLN C 1 79 ? 37.814 33.922 98.738 1.00 49.79 484 GLN C C 1
ATOM 2505 O O . GLN C 1 79 ? 38.452 33.042 99.313 1.00 48.41 484 GLN C O 1
ATOM 2507 N N . ASP C 1 80 ? 38.372 34.918 98.045 1.00 50.10 485 ASP C N 1
ATOM 2508 C CA . ASP C 1 80 ? 39.812 35.098 97.916 1.00 48.64 485 ASP C CA 1
ATOM 2509 C C . ASP C 1 80 ? 40.504 35.264 99.265 1.00 47.10 485 ASP C C 1
ATOM 2510 O O . ASP C 1 80 ? 41.458 34.542 99.562 1.00 48.23 485 ASP C O 1
ATOM 2515 N N . ILE C 1 81 ? 40.036 36.203 100.081 1.00 45.95 486 ILE C N 1
ATOM 2516 C CA . ILE C 1 81 ? 40.618 36.389 101.398 1.00 43.55 486 ILE C CA 1
ATOM 2517 C C . ILE C 1 81 ? 40.374 35.147 102.279 1.00 43.35 486 ILE C C 1
ATOM 2518 O O . ILE C 1 81 ? 41.208 34.794 103.136 1.00 41.77 486 ILE C O 1
ATOM 2523 N N . GLY C 1 82 ? 39.252 34.468 102.043 1.00 44.72 487 GLY C N 1
ATOM 2524 C CA . GLY C 1 82 ? 38.935 33.248 102.771 1.00 44.53 487 GLY C CA 1
ATOM 2525 C C . GLY C 1 82 ? 40.091 32.269 102.669 1.00 42.83 487 GLY C C 1
ATOM 2526 O O . GLY C 1 82 ? 40.686 31.860 103.683 1.00 41.32 487 GLY C O 1
ATOM 2527 N N . TRP C 1 83 ? 40.418 31.940 101.425 1.00 42.69 488 TRP C N 1
ATOM 2528 C CA . TRP C 1 83 ? 41.453 30.985 101.111 1.00 41.98 488 TRP C CA 1
ATOM 2529 C C . TRP C 1 83 ? 42.747 31.491 101.663 1.00 40.41 488 TRP C C 1
ATOM 2530 O O . TRP C 1 83 ? 43.506 30.759 102.282 1.00 39.31 488 TRP C O 1
ATOM 2541 N N . CYS C 1 84 ? 42.992 32.762 101.428 1.00 41.33 489 CYS C N 1
ATOM 2542 C CA . CYS C 1 84 ? 44.196 33.374 101.895 1.00 41.70 489 CYS C CA 1
ATOM 2543 C C . CYS C 1 84 ? 44.438 33.036 103.379 1.00 41.31 489 CYS C C 1
ATOM 2544 O O . CYS C 1 84 ? 45.489 32.462 103.719 1.00 41.62 489 CYS C O 1
ATOM 2547 N N . VAL C 1 85 ? 43.472 33.333 104.254 1.00 40.38 490 VAL C N 1
ATOM 2548 C CA . VAL C 1 85 ? 43.663 33.036 105.669 1.00 38.89 490 VAL C CA 1
ATOM 2549 C C . VAL C 1 85 ? 43.639 31.547 106.020 1.00 38.98 490 VAL C C 1
ATOM 2550 O O . VAL C 1 85 ? 44.380 31.136 106.919 1.00 39.24 490 VAL C O 1
ATOM 2554 N N . SER C 1 86 ? 42.825 30.727 105.343 1.00 38.92 491 SER C N 1
ATOM 2555 C CA . SER C 1 86 ? 42.860 29.284 105.634 1.00 38.59 491 SER C CA 1
ATOM 2556 C C . SER C 1 86 ? 44.315 28.824 105.588 1.00 37.23 491 SER C C 1
ATOM 2557 O O . SER C 1 86 ? 44.751 28.044 106.460 1.00 37.47 491 SER C O 1
ATOM 2560 N N . LEU C 1 87 ? 45.054 29.321 104.586 1.00 35.25 492 LEU C N 1
ATOM 2561 C CA . LEU C 1 87 ? 46.458 28.984 104.405 1.00 34.23 492 LEU C CA 1
ATOM 2562 C C . LEU C 1 87 ? 47.296 29.492 105.568 1.00 34.30 492 LEU C C 1
ATOM 2563 O O . LEU C 1 87 ? 48.044 28.735 106.197 1.00 34.60 492 LEU C O 1
ATOM 2568 N N . ILE C 1 88 ? 47.142 30.774 105.889 1.00 34.38 493 ILE C N 1
ATOM 2569 C CA . ILE C 1 88 ? 47.880 31.362 106.998 1.00 34.06 493 ILE C CA 1
ATOM 2570 C C . ILE C 1 88 ? 47.567 30.686 108.334 1.00 34.60 493 ILE C C 1
ATOM 2571 O O . ILE C 1 88 ? 48.475 30.361 109.104 1.00 35.41 493 ILE C O 1
ATOM 2576 N N . THR C 1 89 ? 46.286 30.480 108.610 1.00 34.65 494 THR C N 1
ATOM 2577 C CA . THR C 1 89 ? 45.882 29.843 109.859 1.00 35.01 494 THR C CA 1
ATOM 2578 C C . THR C 1 89 ? 46.501 28.458 109.959 1.00 34.95 494 THR C C 1
ATOM 2579 O O . THR C 1 89 ? 47.068 28.095 110.984 1.00 35.37 494 THR C O 1
ATOM 2583 N N . ASP C 1 90 ? 46.426 27.701 108.865 1.00 34.40 495 ASP C N 1
ATOM 2584 C CA . ASP C 1 90 ? 46.925 26.347 108.877 1.00 34.47 495 ASP C CA 1
ATOM 2585 C C . ASP C 1 90 ? 48.428 26.354 109.069 1.00 34.11 495 ASP C C 1
ATOM 2586 O O . ASP C 1 90 ? 48.953 25.528 109.822 1.00 35.03 495 ASP C O 1
ATOM 2591 N N . TYR C 1 91 ? 49.124 27.274 108.402 1.00 32.96 496 TYR C N 1
ATOM 2592 C CA . TYR C 1 91 ? 50.564 27.320 108.539 1.00 33.10 496 TYR C CA 1
ATOM 2593 C C . TYR C 1 91 ? 50.980 27.568 109.984 1.00 34.02 496 TYR C C 1
ATOM 2594 O O . TYR C 1 91 ? 51.896 26.906 110.488 1.00 35.17 496 TYR C O 1
ATOM 2603 N N . ARG C 1 92 ? 50.311 28.517 110.638 1.00 33.61 497 ARG C N 1
ATOM 2604 C CA . ARG C 1 92 ? 50.670 28.914 111.981 1.00 34.72 497 ARG C CA 1
ATOM 2605 C C . ARG C 1 92 ? 50.290 27.860 113.010 1.00 36.16 497 ARG C C 1
ATOM 2606 O O . ARG C 1 92 ? 51.028 27.641 113.991 1.00 37.72 497 ARG C O 1
ATOM 2614 N N . VAL C 1 93 ? 49.144 27.211 112.798 1.00 35.97 498 VAL C N 1
ATOM 2615 C CA . VAL C 1 93 ? 48.689 26.165 113.712 1.00 37.62 498 VAL C CA 1
ATOM 2616 C C . VAL C 1 93 ? 49.592 24.947 113.599 1.00 38.79 498 VAL C C 1
ATOM 2617 O O . VAL C 1 93 ? 49.557 24.079 114.439 1.00 40.44 498 VAL C O 1
ATOM 2621 N N . ARG C 1 94 ? 50.403 24.887 112.559 1.00 38.89 499 ARG C N 1
ATOM 2622 C CA . ARG C 1 94 ? 51.285 23.750 112.370 1.00 40.86 499 ARG C CA 1
ATOM 2623 C C . ARG C 1 94 ? 52.685 24.035 112.879 1.00 41.81 499 ARG C C 1
ATOM 2624 O O . ARG C 1 94 ? 53.276 23.204 113.553 1.00 43.40 499 ARG C O 1
ATOM 2632 N N . LEU C 1 95 ? 53.194 25.216 112.530 1.00 41.04 500 LEU C N 1
ATOM 2633 C CA . LEU C 1 95 ? 54.484 25.729 112.964 1.00 42.33 500 LEU C CA 1
ATOM 2634 C C . LEU C 1 95 ? 54.517 25.795 114.479 1.00 44.47 500 LEU C C 1
ATOM 2635 O O . LEU C 1 95 ? 55.444 25.279 115.111 1.00 46.89 500 LEU C O 1
ATOM 2640 N N . GLY C 1 96 ? 53.485 26.409 115.055 1.00 44.30 501 GLY C N 1
ATOM 2641 C CA . GLY C 1 96 ? 53.297 26.450 116.512 1.00 46.12 501 GLY C CA 1
ATOM 2642 C C . GLY C 1 96 ? 53.276 25.082 117.148 1.00 48.06 501 GLY C C 1
ATOM 2643 O O . GLY C 1 96 ? 53.992 24.839 118.115 1.00 51.16 501 GLY C O 1
ATOM 2644 N N . CYS C 1 97 ? 52.474 24.174 116.596 1.00 47.22 502 CYS C N 1
ATOM 2645 C CA . CYS C 1 97 ? 52.328 22.818 117.146 1.00 49.05 502 CYS C CA 1
ATOM 2646 C C . CYS C 1 97 ? 53.614 21.992 117.118 1.00 51.08 502 CYS C C 1
ATOM 2647 O O . CYS C 1 97 ? 53.747 21.007 117.862 1.00 53.46 502 CYS C O 1
ATOM 2650 N N . GLY C 1 98 ? 54.543 22.382 116.244 1.00 50.29 503 GLY C N 1
ATOM 2651 C CA . GLY C 1 98 ? 55.808 21.669 116.081 1.00 52.27 503 GLY C CA 1
ATOM 2652 C C . GLY C 1 98 ? 55.760 20.579 115.029 1.00 51.97 503 GLY C C 1
ATOM 2653 O O . GLY C 1 98 ? 56.763 19.905 114.779 1.00 53.57 503 GLY C O 1
ATOM 2654 N N . SER C 1 99 ? 54.593 20.418 114.409 1.00 50.05 504 SER C N 1
ATOM 2655 C CA . SER C 1 99 ? 54.388 19.423 113.372 1.00 49.81 504 SER C CA 1
ATOM 2656 C C . SER C 1 99 ? 54.992 19.821 112.033 1.00 49.04 504 SER C C 1
ATOM 2657 O O . SER C 1 99 ? 55.071 18.979 111.135 1.00 49.94 504 SER C O 1
ATOM 2660 N N . PHE C 1 100 ? 55.385 21.091 111.873 1.00 47.88 505 PHE C N 1
ATOM 2661 C CA . PHE C 1 100 ? 56.058 21.521 110.641 1.00 46.91 505 PHE C CA 1
ATOM 2662 C C . PHE C 1 100 ? 57.269 22.385 110.897 1.00 47.78 505 PHE C C 1
ATOM 2663 O O . PHE C 1 100 ? 57.167 23.433 111.508 1.00 47.62 505 PHE C O 1
ATOM 2671 N N . ALA C 1 101 ? 58.403 21.960 110.354 1.00 49.61 506 ALA C N 1
ATOM 2672 C CA . ALA C 1 101 ? 59.710 22.545 110.658 1.00 51.29 506 ALA C CA 1
ATOM 2673 C C . ALA C 1 101 ? 59.960 23.996 110.217 1.00 49.97 506 ALA C C 1
ATOM 2674 O O . ALA C 1 101 ? 60.414 24.783 111.041 1.00 50.81 506 ALA C O 1
ATOM 2676 N N . GLY C 1 102 ? 59.657 24.350 108.958 1.00 48.09 507 GLY C N 1
ATOM 2677 C CA . GLY C 1 102 ? 60.182 25.595 108.339 1.00 47.70 507 GLY C CA 1
ATOM 2678 C C . GLY C 1 102 ? 59.318 26.790 107.920 1.00 45.68 507 GLY C C 1
ATOM 2679 O O . GLY C 1 102 ? 58.465 27.270 108.670 1.00 44.47 507 GLY C O 1
ATOM 2680 N N . SER C 1 103 ? 59.562 27.314 106.720 1.00 45.97 508 SER C N 1
ATOM 2681 C CA . SER C 1 103 ? 58.995 28.624 106.337 1.00 44.93 508 SER C CA 1
ATOM 2682 C C . SER C 1 103 ? 57.609 28.533 105.703 1.00 42.81 508 SER C C 1
ATOM 2683 O O . SER C 1 103 ? 57.150 27.451 105.364 1.00 42.49 508 SER C O 1
ATOM 2686 N N . PHE C 1 104 ? 56.952 29.678 105.519 1.00 41.87 509 PHE C N 1
ATOM 2687 C CA . PHE C 1 104 ? 55.620 29.662 104.928 1.00 39.77 509 PHE C CA 1
ATOM 2688 C C . PHE C 1 104 ? 55.619 29.154 103.494 1.00 39.56 509 PHE C C 1
ATOM 2689 O O . PHE C 1 104 ? 54.782 28.320 103.124 1.00 39.10 509 PHE C O 1
ATOM 2697 N N . LEU C 1 105 ? 56.547 29.653 102.687 1.00 40.02 510 LEU C N 1
ATOM 2698 C CA . LEU C 1 105 ? 56.616 29.227 101.284 1.00 40.36 510 LEU C CA 1
ATOM 2699 C C . LEU C 1 105 ? 56.982 27.745 101.202 1.00 41.57 510 LEU C C 1
ATOM 2700 O O . LEU C 1 105 ? 56.468 27.019 100.347 1.00 41.75 510 LEU C O 1
ATOM 2705 N N . GLU C 1 106 ? 57.838 27.306 102.128 1.00 42.51 511 GLU C N 1
ATOM 2706 C CA . GLU C 1 106 ? 58.221 25.912 102.243 1.00 43.49 511 GLU C CA 1
ATOM 2707 C C . GLU C 1 106 ? 56.977 25.090 102.570 1.00 42.00 511 GLU C C 1
ATOM 2708 O O . GLU C 1 106 ? 56.686 24.088 101.911 1.00 42.20 511 GLU C O 1
ATOM 2714 N N . TYR C 1 107 ? 56.228 25.549 103.566 1.00 40.48 512 TYR C N 1
ATOM 2715 C CA . TYR C 1 107 ? 54.937 24.967 103.905 1.00 39.51 512 TYR C CA 1
ATOM 2716 C C . TYR C 1 107 ? 54.044 24.868 102.672 1.00 39.36 512 TYR C C 1
ATOM 2717 O O . TYR C 1 107 ? 53.417 23.839 102.428 1.00 39.66 512 TYR C O 1
ATOM 2726 N N . TYR C 1 108 ? 53.989 25.942 101.889 1.00 39.13 513 TYR C N 1
ATOM 2727 C CA . TYR C 1 108 ? 53.093 25.954 100.739 1.00 38.85 513 TYR C CA 1
ATOM 2728 C C . TYR C 1 108 ? 53.395 24.795 99.791 1.00 40.57 513 TYR C C 1
ATOM 2729 O O . TYR C 1 108 ? 52.472 24.077 99.402 1.00 41.31 513 TYR C O 1
ATOM 2738 N N . ALA C 1 109 ? 54.675 24.612 99.446 1.00 42.02 514 ALA C N 1
ATOM 2739 C CA . ALA C 1 109 ? 55.124 23.5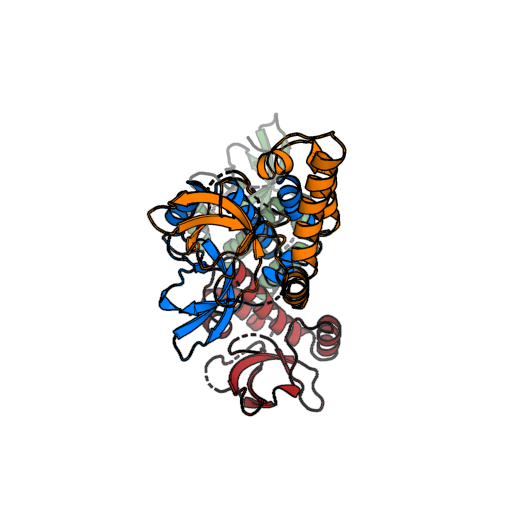20 98.550 1.00 44.20 514 ALA C CA 1
ATOM 2740 C C . ALA C 1 109 ? 55.053 22.129 99.190 1.00 45.40 514 ALA C C 1
ATOM 2741 O O . ALA C 1 109 ? 55.100 21.126 98.485 1.00 46.28 514 ALA C O 1
ATOM 2743 N N . ALA C 1 110 ? 54.951 22.088 100.526 1.00 45.47 515 ALA C N 1
ATOM 2744 C CA . ALA C 1 110 ? 55.054 20.854 101.296 1.00 46.29 515 ALA C CA 1
ATOM 2745 C C . ALA C 1 110 ? 53.762 20.076 101.248 1.00 46.76 515 ALA C C 1
ATOM 2746 O O . ALA C 1 110 ? 52.697 20.655 101.048 1.00 45.23 515 ALA C O 1
ATOM 2748 N N . ASP C 1 111 ? 53.867 18.760 101.440 1.00 50.12 516 ASP C N 1
ATOM 2749 C CA . ASP C 1 111 ? 52.715 17.871 101.331 1.00 51.70 516 ASP C CA 1
ATOM 2750 C C . ASP C 1 111 ? 51.625 18.111 102.376 1.00 50.70 516 ASP C C 1
ATOM 2751 O O . ASP C 1 111 ? 50.461 17.903 102.081 1.00 51.50 516 ASP C O 1
ATOM 2756 N N . ILE C 1 112 ? 51.980 18.574 103.569 1.00 49.80 517 ILE C N 1
ATOM 2757 C CA . ILE C 1 112 ? 50.959 18.818 104.587 1.00 50.19 517 ILE C CA 1
ATOM 2758 C C . ILE C 1 112 ? 50.032 20.001 104.281 1.00 48.10 517 ILE C C 1
ATOM 2759 O O . ILE C 1 112 ? 48.948 20.103 104.847 1.00 48.81 517 ILE C O 1
ATOM 2764 N N . SER C 1 113 ? 50.434 20.902 103.397 1.00 46.26 518 SER C N 1
ATOM 2765 C CA . SER C 1 113 ? 49.513 21.970 103.022 1.00 44.34 518 SER C CA 1
ATOM 2766 C C . SER C 1 113 ? 48.425 21.470 102.055 1.00 44.44 518 SER C C 1
ATOM 2767 O O . SER C 1 113 ? 47.448 22.174 101.785 1.00 43.80 518 SER C O 1
ATOM 2770 N N . TYR C 1 114 ? 48.576 20.236 101.581 1.00 45.05 519 TYR C N 1
ATOM 2771 C CA . TYR C 1 114 ? 47.723 19.699 100.517 1.00 46.15 519 TYR C CA 1
ATOM 2772 C C . TYR C 1 114 ? 46.209 19.700 100.772 1.00 45.23 519 TYR C C 1
ATOM 2773 O O . TYR C 1 114 ? 45.460 20.056 99.868 1.00 45.87 519 TYR C O 1
ATOM 2782 N N . PRO C 1 115 ? 45.745 19.296 101.977 1.00 44.26 520 PRO C N 1
ATOM 2783 C CA . PRO C 1 115 ? 44.290 19.342 102.133 1.00 44.63 520 PRO C CA 1
ATOM 2784 C C . PRO C 1 115 ? 43.745 20.754 101.910 1.00 43.79 520 PRO C C 1
ATOM 2785 O O . PRO C 1 115 ? 42.745 20.927 101.204 1.00 44.97 520 PRO C O 1
ATOM 2789 N N . VAL C 1 116 ? 44.423 21.754 102.467 1.00 42.13 521 VAL C N 1
ATOM 2790 C CA . VAL C 1 116 ? 43.956 23.124 102.364 1.00 41.87 521 VAL C CA 1
ATOM 2791 C C . VAL C 1 116 ? 44.021 23.623 100.929 1.00 42.85 521 VAL C C 1
ATOM 2792 O O . VAL C 1 116 ? 43.085 24.261 100.436 1.00 44.24 521 VAL C O 1
ATOM 2796 N N . ARG C 1 117 ? 45.114 23.303 100.251 1.00 42.47 522 ARG C N 1
ATOM 2797 C CA . ARG C 1 117 ? 45.278 23.702 98.882 1.00 42.54 522 ARG C CA 1
ATOM 2798 C C . ARG C 1 117 ? 44.201 23.045 98.063 1.00 45.03 522 ARG C C 1
ATOM 2799 O O . ARG C 1 117 ? 43.696 23.643 97.113 1.00 45.90 522 ARG C O 1
ATOM 2807 N N . LYS C 1 118 ? 43.817 21.831 98.455 1.00 47.06 523 LYS C N 1
ATOM 2808 C CA . LYS C 1 118 ? 42.808 21.076 97.704 1.00 50.84 523 LYS C CA 1
ATOM 2809 C C . LYS C 1 118 ? 41.407 21.661 97.901 1.00 52.17 523 LYS C C 1
ATOM 2810 O O . LYS C 1 118 ? 40.631 21.731 96.933 1.00 54.59 523 LYS C O 1
ATOM 2816 N N . SER C 1 119 ? 41.093 22.099 99.122 1.00 50.45 524 SER C N 1
ATOM 2817 C CA . SER C 1 119 ? 39.773 22.688 99.388 1.00 52.08 524 SER C CA 1
ATOM 2818 C C . SER C 1 119 ? 39.606 23.956 98.568 1.00 52.45 524 SER C C 1
ATOM 2819 O O . SER C 1 119 ? 38.529 24.231 98.036 1.00 54.65 524 SER C O 1
ATOM 2822 N N . ILE C 1 120 ? 40.688 24.725 98.485 1.00 51.13 525 ILE C N 1
ATOM 2823 C CA . ILE C 1 120 ? 40.791 25.873 97.585 1.00 51.65 525 ILE C CA 1
ATOM 2824 C C . ILE C 1 120 ? 40.515 25.462 96.127 1.00 54.55 525 ILE C C 1
ATOM 2825 O O . ILE C 1 120 ? 39.619 26.019 95.494 1.00 56.73 525 ILE C O 1
ATOM 2830 N N . GLN C 1 121 ? 41.261 24.476 95.619 1.00 55.13 526 GLN C N 1
ATOM 2831 C CA . GLN C 1 121 ? 41.102 23.998 94.233 1.00 58.62 526 GLN C CA 1
ATOM 2832 C C . GLN C 1 121 ? 39.639 23.662 93.930 1.00 61.28 526 GLN C C 1
ATOM 2833 O O . GLN C 1 121 ? 39.091 24.076 92.909 1.00 62.51 526 GLN C O 1
ATOM 2839 N N . GLN C 1 122 ? 39.010 22.942 94.854 1.00 62.51 527 GLN C N 1
ATOM 2840 C CA . GLN C 1 122 ? 37.624 22.522 94.709 1.00 66.75 527 GLN C CA 1
ATOM 2841 C C . GLN C 1 122 ? 36.555 23.601 94.981 1.00 69.17 527 GLN C C 1
ATOM 2842 O O . GLN C 1 122 ? 35.359 23.336 94.820 1.00 73.24 527 GLN C O 1
ATOM 2848 N N . ASP C 1 123 ? 36.968 24.809 95.365 1.00 67.93 528 ASP C N 1
ATOM 2849 C CA . ASP C 1 123 ? 36.008 25.898 95.554 1.00 69.29 528 ASP C CA 1
ATOM 2850 C C . ASP C 1 123 ? 35.504 26.500 94.262 1.00 71.85 528 ASP C C 1
ATOM 2851 O O . ASP C 1 123 ? 34.394 27.033 94.212 1.00 73.89 528 ASP C O 1
ATOM 2856 N N . VAL C 1 124 ? 36.325 26.406 93.224 1.00 73.23 529 VAL C N 1
ATOM 2857 C CA . VAL C 1 124 ? 35.868 26.630 91.850 1.00 78.36 529 VAL C CA 1
ATOM 2858 C C . VAL C 1 124 ? 35.134 25.381 91.336 1.00 80.00 529 VAL C C 1
ATOM 2859 O O . VAL C 1 124 ? 34.024 25.069 91.778 1.00 80.19 529 VAL C O 1
ATOM 2863 N N . PHE D 1 5 ? 29.363 -2.411 124.558 1.00 90.26 410 PHE D N 1
ATOM 2864 C CA . PHE D 1 5 ? 28.901 -1.397 123.550 1.00 86.12 410 PHE D CA 1
ATOM 2865 C C . PHE D 1 5 ? 27.633 -0.670 124.014 1.00 86.75 410 PHE D C 1
ATOM 2866 O O . PHE D 1 5 ? 26.679 -1.300 124.482 1.00 91.31 410 PHE D O 1
ATOM 2868 N N . GLU D 1 6 ? 27.638 0.657 123.885 1.00 81.59 411 GLU D N 1
ATOM 2869 C CA . GLU D 1 6 ? 26.546 1.495 124.383 1.00 82.06 411 GLU D CA 1
ATOM 2870 C C . GLU D 1 6 ? 26.160 2.560 123.375 1.00 76.72 411 GLU D C 1
ATOM 2871 O O . GLU D 1 6 ? 26.967 2.930 122.522 1.00 74.73 411 GLU D O 1
ATOM 2873 N N . VAL D 1 7 ? 24.932 3.064 123.482 1.00 76.98 412 VAL D N 1
ATOM 2874 C CA . VAL D 1 7 ? 24.434 4.099 122.567 1.00 72.64 412 VAL D CA 1
ATOM 2875 C C . VAL D 1 7 ? 25.522 5.135 122.325 1.00 68.03 412 VAL D C 1
ATOM 2876 O O . VAL D 1 7 ? 26.143 5.601 123.266 1.00 70.48 412 VAL D O 1
ATOM 2880 N N . GLY D 1 8 ? 25.789 5.453 121.066 1.00 64.13 413 GLY D N 1
ATOM 2881 C CA . GLY D 1 8 ? 26.738 6.515 120.740 1.00 61.16 413 GLY D CA 1
ATOM 2882 C C . GLY D 1 8 ? 28.179 6.103 120.498 1.00 60.09 413 GLY D C 1
ATOM 2883 O O . GLY D 1 8 ? 29.015 6.949 120.171 1.00 56.39 413 GLY D O 1
ATOM 2892 N N . LEU D 1 10 ? 31.256 4.024 118.445 1.00 55.92 415 LEU D N 1
ATOM 2893 C CA . LEU D 1 10 ? 31.560 3.731 117.040 1.00 51.60 415 LEU D CA 1
ATOM 2894 C C . LEU D 1 10 ? 31.955 2.279 116.816 1.00 51.96 415 LEU D C 1
ATOM 2895 O O . LEU D 1 10 ? 32.745 1.715 117.554 1.00 53.02 415 LEU D O 1
ATOM 2900 N N . VAL D 1 11 ? 31.388 1.680 115.780 1.00 51.58 416 VAL D N 1
ATOM 2901 C CA . VAL D 1 11 ? 31.600 0.259 115.513 1.00 52.64 416 VAL D CA 1
ATOM 2902 C C . VAL D 1 11 ? 31.765 0.013 114.028 1.00 50.60 416 VAL D C 1
ATOM 2903 O O . VAL D 1 11 ? 31.526 0.906 113.224 1.00 49.68 416 VAL D O 1
ATOM 2907 N N . TRP D 1 12 ? 32.178 -1.200 113.685 1.00 51.71 417 TRP D N 1
ATOM 2908 C CA . TRP D 1 12 ? 32.194 -1.675 112.320 1.00 50.92 417 TRP D CA 1
ATOM 2909 C C . TRP D 1 12 ? 31.088 -2.714 112.169 1.00 54.16 417 TRP D C 1
ATOM 2910 O O . TRP D 1 12 ? 30.907 -3.562 113.038 1.00 58.33 417 TRP D O 1
ATOM 2921 N N . HIS D 1 13 ? 30.351 -2.651 111.068 1.00 53.30 418 HIS D N 1
ATOM 2922 C CA . HIS D 1 13 ? 29.380 -3.683 110.743 1.00 54.95 418 HIS D CA 1
ATOM 2923 C C . HIS D 1 13 ? 29.552 -4.055 109.280 1.00 54.67 418 HIS D C 1
ATOM 2924 O O . HIS D 1 13 ? 29.906 -3.199 108.461 1.00 54.99 418 HIS D O 1
ATOM 2931 N N . LYS D 1 14 ? 29.316 -5.324 108.960 1.00 55.67 419 LYS D N 1
ATOM 2932 C CA . LYS D 1 14 ? 29.499 -5.843 107.613 1.00 54.84 419 LYS D CA 1
ATOM 2933 C C . LYS D 1 14 ? 28.192 -6.411 107.045 1.00 57.13 419 LYS D C 1
ATOM 2934 O O . LYS D 1 14 ? 27.502 -7.163 107.714 1.00 60.85 419 LYS D O 1
ATOM 2940 N N . HIS D 1 15 ? 27.845 -6.010 105.826 1.00 56.91 420 HIS D N 1
ATOM 2941 C CA . HIS D 1 15 ? 26.856 -6.722 105.013 1.00 60.23 420 HIS D CA 1
ATOM 2942 C C . HIS D 1 15 ? 27.484 -7.870 104.246 1.00 61.64 420 HIS D C 1
ATOM 2943 O O . HIS D 1 15 ? 28.706 -7.968 104.144 1.00 62.80 420 HIS D O 1
ATOM 2950 N N . LYS D 1 16 ? 26.655 -8.739 103.687 1.00 62.27 421 LYS D N 1
ATOM 2951 C CA . LYS D 1 16 ? 27.179 -9.693 102.744 1.00 62.89 421 LYS D CA 1
ATOM 2952 C C . LYS D 1 16 ? 27.719 -8.847 101.605 1.00 60.81 421 LYS D C 1
ATOM 2953 O O . LYS D 1 16 ? 27.024 -7.959 101.089 1.00 60.22 421 LYS D O 1
ATOM 2955 N N . LYS D 1 17 ? 28.982 -9.082 101.259 1.00 59.80 422 LYS D N 1
ATOM 2956 C CA . LYS D 1 17 ? 29.572 -8.558 100.019 1.00 57.40 422 LYS D CA 1
ATOM 2957 C C . LYS D 1 17 ? 29.928 -7.074 100.064 1.00 53.82 422 LYS D C 1
ATOM 2958 O O . LYS D 1 17 ? 30.297 -6.475 99.045 1.00 54.75 422 LYS D O 1
ATOM 2964 N N . TYR D 1 18 ? 29.814 -6.481 101.244 1.00 51.57 423 TYR D N 1
ATOM 2965 C CA . TYR D 1 18 ? 30.389 -5.166 101.488 1.00 48.76 423 TYR D CA 1
ATOM 2966 C C . TYR D 1 18 ? 31.418 -5.279 102.617 1.00 49.00 423 TYR D C 1
ATOM 2967 O O . TYR D 1 18 ? 31.293 -6.152 103.501 1.00 49.97 423 TYR D O 1
ATOM 2976 N N . PRO D 1 19 ? 32.437 -4.388 102.610 1.00 47.21 424 PRO D N 1
ATOM 2977 C CA . PRO D 1 19 ? 33.437 -4.461 103.672 1.00 46.10 424 PRO D CA 1
ATOM 2978 C C . PRO D 1 19 ? 32.790 -4.072 104.991 1.00 44.34 424 PRO D C 1
ATOM 2979 O O . PRO D 1 19 ? 31.668 -3.524 104.968 1.00 42.49 424 PRO D O 1
ATOM 2983 N N . PHE D 1 20 ? 33.460 -4.383 106.113 1.00 44.26 425 PHE D N 1
ATOM 2984 C CA . PHE D 1 20 ? 33.055 -3.842 107.405 1.00 42.96 425 PHE D CA 1
ATOM 2985 C C . PHE D 1 20 ? 33.117 -2.323 107.268 1.00 39.50 425 PHE D C 1
ATOM 2986 O O . PHE D 1 20 ? 34.091 -1.797 106.723 1.00 38.34 425 PHE D O 1
ATOM 2994 N N . TRP D 1 21 ? 32.076 -1.636 107.731 1.00 37.89 426 TRP D N 1
ATOM 2995 C CA . TRP D 1 21 ? 31.965 -0.182 107.575 1.00 35.98 426 TRP D CA 1
ATOM 2996 C C . TRP D 1 21 ? 31.587 0.487 108.919 1.00 36.50 426 TRP D C 1
ATOM 2997 O O . TRP D 1 21 ? 30.906 -0.134 109.742 1.00 38.77 426 TRP D O 1
ATOM 3008 N N . PRO D 1 22 ? 32.036 1.736 109.155 1.00 34.97 427 PRO D N 1
ATOM 3009 C CA . PRO D 1 22 ? 31.763 2.322 110.470 1.00 35.40 427 PRO D CA 1
ATOM 3010 C C . PRO D 1 22 ? 30.338 2.794 110.640 1.00 35.47 427 PRO D C 1
ATOM 3011 O O . PRO D 1 22 ? 29.715 3.304 109.708 1.00 35.82 427 PRO D O 1
ATOM 3015 N N . ALA D 1 23 ? 29.851 2.637 111.854 1.00 36.48 428 ALA D N 1
ATOM 3016 C CA . ALA D 1 23 ? 28.496 2.988 112.196 1.00 37.25 428 ALA D CA 1
ATOM 3017 C C . ALA D 1 23 ? 28.462 3.520 113.637 1.00 38.01 428 ALA D C 1
ATOM 3018 O O . ALA D 1 23 ? 29.455 3.394 114.375 1.00 37.73 428 ALA D O 1
ATOM 3020 N N . VAL D 1 24 ? 27.330 4.109 114.028 1.00 38.77 429 VAL D N 1
ATOM 3021 C CA . VAL D 1 24 ? 27.130 4.529 115.411 1.00 41.12 429 VAL D CA 1
ATOM 3022 C C . VAL D 1 24 ? 25.852 3.945 116.020 1.00 45.04 429 VAL D C 1
ATOM 3023 O O . VAL D 1 24 ? 24.817 3.873 115.342 1.00 46.15 429 VAL D O 1
ATOM 3027 N N . VAL D 1 25 ? 25.941 3.525 117.284 1.00 47.53 430 VAL D N 1
ATOM 3028 C CA . VAL D 1 25 ? 24.854 2.810 117.941 1.00 52.40 430 VAL D CA 1
ATOM 3029 C C . VAL D 1 25 ? 23.714 3.752 118.268 1.00 54.71 430 VAL D C 1
ATOM 3030 O O . VAL D 1 25 ? 23.892 4.687 119.041 1.00 55.45 430 VAL D O 1
ATOM 3034 N N . LYS D 1 26 ? 22.538 3.502 117.708 1.00 57.43 431 LYS D N 1
ATOM 3035 C CA . LYS D 1 26 ? 21.366 4.248 118.130 1.00 61.69 431 LYS D CA 1
ATOM 3036 C C . LYS D 1 26 ? 20.738 3.728 119.428 1.00 68.50 431 LYS D C 1
ATOM 3037 O O . LYS D 1 26 ? 20.449 4.524 120.316 1.00 71.29 431 LYS D O 1
ATOM 3043 N N . SER D 1 27 ? 20.548 2.416 119.566 1.00 73.04 432 SER D N 1
ATOM 3044 C CA . SER D 1 27 ? 19.988 1.858 120.819 1.00 80.84 432 SER D CA 1
ATOM 3045 C C . SER D 1 27 ? 20.526 0.456 121.123 1.00 84.26 432 SER D C 1
ATOM 3046 O O . SER D 1 27 ? 20.428 -0.434 120.274 1.00 86.71 432 SER D O 1
ATOM 3049 N N . VAL D 1 28 ? 21.075 0.248 122.321 1.00 86.24 433 VAL D N 1
ATOM 3050 C CA . VAL D 1 28 ? 21.559 -1.087 122.722 1.00 89.19 433 VAL D CA 1
ATOM 3051 C C . VAL D 1 28 ? 20.520 -1.871 123.562 1.00 97.35 433 VAL D C 1
ATOM 3052 O O . VAL D 1 28 ? 19.859 -1.301 124.422 1.00 101.40 433 VAL D O 1
ATOM 3056 N N . ARG D 1 29 ? 20.372 -3.168 123.299 1.00 101.28 434 ARG D N 1
ATOM 3057 C CA . ARG D 1 29 ? 19.384 -4.005 124.009 1.00 110.60 434 ARG D CA 1
ATOM 3058 C C . ARG D 1 29 ? 20.031 -5.255 124.628 1.00 115.29 434 ARG D C 1
ATOM 3059 O O . ARG D 1 29 ? 19.695 -6.415 124.265 1.00 117.39 434 ARG D O 1
ATOM 3061 N N . GLN D 1 30 ? 20.946 -5.000 125.579 1.00 116.47 435 GLN D N 1
ATOM 3062 C CA . GLN D 1 30 ? 21.878 -6.019 126.061 1.00 119.62 435 GLN D CA 1
ATOM 3063 C C . GLN D 1 30 ? 21.248 -7.361 126.377 1.00 126.71 435 GLN D C 1
ATOM 3064 O O . GLN D 1 30 ? 21.861 -8.404 126.095 1.00 127.70 435 GLN D O 1
ATOM 3070 N N . ARG D 1 31 ? 20.026 -7.321 126.933 1.00 132.86 436 ARG D N 1
ATOM 3071 C CA . ARG D 1 31 ? 19.297 -8.527 127.362 1.00 140.98 436 ARG D CA 1
ATOM 3072 C C . ARG D 1 31 ? 19.026 -9.525 126.230 1.00 140.43 436 ARG D C 1
ATOM 3073 O O . ARG D 1 31 ? 19.004 -10.736 126.463 1.00 145.54 436 ARG D O 1
ATOM 3075 N N . ASP D 1 32 ? 18.817 -9.016 125.015 1.00 134.77 437 ASP D N 1
ATOM 3076 C CA . ASP D 1 32 ? 18.716 -9.871 123.821 1.00 133.52 437 ASP D CA 1
ATOM 3077 C C . ASP D 1 32 ? 19.955 -9.810 122.904 1.00 126.00 437 ASP D C 1
ATOM 3078 O O . ASP D 1 32 ? 19.935 -10.340 121.779 1.00 122.44 437 ASP D O 1
ATOM 3083 N N . LYS D 1 33 ? 21.025 -9.182 123.408 1.00 122.28 438 LYS D N 1
ATOM 3084 C CA . LYS D 1 33 ? 22.305 -9.053 122.693 1.00 116.44 438 LYS D CA 1
ATOM 3085 C C . LYS D 1 33 ? 22.122 -8.514 121.265 1.00 109.64 438 LYS D C 1
ATOM 3086 O O . LYS D 1 33 ? 22.538 -9.139 120.280 1.00 106.81 438 LYS D O 1
ATOM 3088 N N . LYS D 1 34 ? 21.480 -7.351 121.178 1.00 106.84 439 LYS D N 1
ATOM 3089 C CA . LYS D 1 34 ? 21.150 -6.719 119.904 1.00 100.88 439 LYS D CA 1
ATOM 3090 C C . LYS D 1 34 ? 21.455 -5.232 119.963 1.00 95.92 439 LYS D C 1
ATOM 3091 O O . LYS D 1 34 ? 21.775 -4.697 121.035 1.00 97.55 439 LYS D O 1
ATOM 3097 N N . ALA D 1 35 ? 21.357 -4.573 118.809 1.00 89.34 440 ALA D N 1
ATOM 3098 C CA . ALA D 1 35 ? 21.559 -3.128 118.709 1.00 83.30 440 ALA D CA 1
ATOM 3099 C C . ALA D 1 35 ? 20.884 -2.534 117.470 1.00 80.86 440 ALA D C 1
ATOM 3100 O O . ALA D 1 35 ? 20.797 -3.181 116.417 1.00 80.25 440 ALA D O 1
ATOM 3102 N N . SER D 1 36 ? 20.390 -1.308 117.601 1.00 79.51 441 SER D N 1
ATOM 3103 C CA . SER D 1 36 ? 19.982 -0.545 116.434 1.00 77.14 441 SER D CA 1
ATOM 3104 C C . SER D 1 36 ? 21.182 0.308 116.033 1.00 72.39 441 SER D C 1
ATOM 3105 O O . SER D 1 36 ? 21.771 1.002 116.865 1.00 73.20 441 SER D O 1
ATOM 3108 N N . VAL D 1 37 ? 21.565 0.237 114.767 1.00 68.94 442 VAL D N 1
ATOM 3109 C CA . VAL D 1 37 ? 22.822 0.838 114.339 1.00 63.67 442 VAL D CA 1
ATOM 3110 C C . VAL D 1 37 ? 22.663 1.653 113.060 1.00 61.25 442 VAL D C 1
ATOM 3111 O O . VAL D 1 37 ? 21.742 1.424 112.280 1.00 63.64 442 VAL D O 1
ATOM 3115 N N . LEU D 1 38 ? 23.546 2.623 112.858 1.00 58.03 443 LEU D N 1
ATOM 3116 C CA . LEU D 1 38 ? 23.436 3.501 111.694 1.00 55.43 443 LEU D CA 1
ATOM 3117 C C . LEU D 1 38 ? 24.811 3.854 111.115 1.00 51.82 443 LEU D C 1
ATOM 3118 O O . LEU D 1 38 ? 25.702 4.289 111.837 1.00 53.18 443 LEU D O 1
ATOM 3123 N N . TYR D 1 39 ? 24.962 3.666 109.808 1.00 50.82 444 TYR D N 1
ATOM 3124 C CA . TYR D 1 39 ? 26.231 3.870 109.101 1.00 46.59 444 TYR D CA 1
ATOM 3125 C C . TYR D 1 39 ? 26.675 5.301 109.003 1.00 44.03 444 TYR D C 1
ATOM 3126 O O . TYR D 1 39 ? 25.860 6.209 109.000 1.00 43.99 444 TYR D O 1
ATOM 3135 N N . ILE D 1 40 ? 27.983 5.475 108.892 1.00 42.22 445 ILE D N 1
ATOM 3136 C CA . ILE D 1 40 ? 28.588 6.787 108.822 1.00 40.94 445 ILE D CA 1
ATOM 3137 C C . ILE D 1 40 ? 29.151 6.932 107.400 1.00 42.46 445 ILE D C 1
ATOM 3138 O O . ILE D 1 40 ? 30.271 6.527 107.087 1.00 42.96 445 ILE D O 1
ATOM 3143 N N . GLU D 1 41 ? 28.323 7.474 106.522 1.00 44.69 446 GLU D N 1
ATOM 3144 C CA . GLU D 1 41 ? 28.727 7.764 105.164 1.00 45.13 446 GLU D CA 1
ATOM 3145 C C . GLU D 1 41 ? 28.769 9.309 105.004 1.00 46.97 446 GLU D C 1
ATOM 3146 O O . GLU D 1 41 ? 28.565 10.034 105.978 1.00 44.21 446 GLU D O 1
ATOM 3152 N N . GLY D 1 42 ? 29.022 9.798 103.790 1.00 51.74 447 GLY D N 1
ATOM 3153 C CA . GLY D 1 42 ? 29.225 11.228 103.527 1.00 55.59 447 GLY D CA 1
ATOM 3154 C C . GLY D 1 42 ? 27.984 12.098 103.623 1.00 60.88 447 GLY D C 1
ATOM 3155 O O . GLY D 1 42 ? 27.964 13.092 104.360 1.00 63.33 447 GLY D O 1
ATOM 3156 N N . HIS D 1 43 ? 26.954 11.737 102.871 1.00 61.93 448 HIS D N 1
ATOM 3157 C CA . HIS D 1 43 ? 25.696 12.455 102.925 1.00 64.79 448 HIS D CA 1
ATOM 3158 C C . HIS D 1 43 ? 24.691 11.512 103.570 1.00 64.63 448 HIS D C 1
ATOM 3159 O O . HIS D 1 43 ? 23.975 10.768 102.892 1.00 69.40 448 HIS D O 1
ATOM 3174 N N . ASN D 1 45 ? 21.691 10.808 106.807 1.00 59.25 450 ASN D N 1
ATOM 3175 C CA . ASN D 1 45 ? 20.661 11.474 107.592 1.00 61.53 450 ASN D CA 1
ATOM 3176 C C . ASN D 1 45 ? 20.761 11.060 109.063 1.00 60.37 450 ASN D C 1
ATOM 3177 O O . ASN D 1 45 ? 20.481 9.908 109.403 1.00 62.47 450 ASN D O 1
ATOM 3182 N N . PRO D 1 46 ? 21.176 11.991 109.938 1.00 58.61 451 PRO D N 1
ATOM 3183 C CA . PRO D 1 46 ? 21.337 11.683 111.365 1.00 59.71 451 PRO D CA 1
ATOM 3184 C C . PRO D 1 46 ? 20.017 11.445 112.117 1.00 65.06 451 PRO D C 1
ATOM 3185 O O . PRO D 1 46 ? 20.008 10.781 113.159 1.00 65.89 451 PRO D O 1
ATOM 3189 N N . LYS D 1 47 ? 18.919 11.977 111.586 1.00 69.27 452 LYS D N 1
ATOM 3190 C CA . LYS D 1 47 ? 17.604 11.841 112.204 1.00 75.08 452 LYS D CA 1
ATOM 3191 C C . LYS D 1 47 ? 16.875 10.593 111.702 1.00 78.37 452 LYS D C 1
ATOM 3192 O O . LYS D 1 47 ? 15.770 10.278 112.158 1.00 83.08 452 LYS D O 1
ATOM 3202 N N . LYS D 1 49 ? 16.045 6.664 111.235 1.00 81.84 454 LYS D N 1
ATOM 3203 C CA . LYS D 1 49 ? 16.059 5.508 112.114 1.00 81.99 454 LYS D CA 1
ATOM 3204 C C . LYS D 1 49 ? 17.104 4.510 111.631 1.00 78.72 454 LYS D C 1
ATOM 3205 O O . LYS D 1 49 ? 17.186 4.215 110.438 1.00 77.74 454 LYS D O 1
ATOM 3211 N N . GLY D 1 50 ? 17.914 4.017 112.563 1.00 78.87 455 GLY D N 1
ATOM 3212 C CA . GLY D 1 50 ? 18.884 2.964 112.276 1.00 77.77 455 GLY D CA 1
ATOM 3213 C C . GLY D 1 50 ? 18.245 1.581 112.296 1.00 83.77 455 GLY D C 1
ATOM 3214 O O . GLY D 1 50 ? 17.048 1.441 112.575 1.00 89.63 455 GLY D O 1
ATOM 3215 N N . PHE D 1 51 ? 19.051 0.556 112.022 1.00 82.38 456 PHE D N 1
ATOM 3216 C CA . PHE D 1 51 ? 18.557 -0.811 111.801 1.00 84.86 456 PHE D CA 1
ATOM 3217 C C . PHE D 1 51 ? 19.070 -1.812 112.831 1.00 86.87 456 PHE D C 1
ATOM 3218 O O . PHE D 1 51 ? 20.189 -1.689 113.345 1.00 82.26 456 PHE D O 1
ATOM 3226 N N . THR D 1 52 ? 18.245 -2.822 113.089 1.00 93.06 457 THR D N 1
ATOM 3227 C CA . THR D 1 52 ? 18.509 -3.814 114.121 1.00 97.92 457 THR D CA 1
ATOM 3228 C C . THR D 1 52 ? 19.563 -4.821 113.669 1.00 94.03 457 THR D C 1
ATOM 3229 O O . THR D 1 52 ? 19.477 -5.372 112.572 1.00 92.53 457 THR D O 1
ATOM 3233 N N . VAL D 1 53 ? 20.565 -5.034 114.519 1.00 91.49 458 VAL D N 1
ATOM 3234 C CA . VAL D 1 53 ? 21.575 -6.074 114.304 1.00 89.52 458 VAL D CA 1
ATOM 3235 C C . VAL D 1 53 ? 21.879 -6.829 115.595 1.00 92.86 458 VAL D C 1
ATOM 3236 O O . VAL D 1 53 ? 21.546 -6.373 116.692 1.00 94.84 458 VAL D O 1
ATOM 3240 N N . SER D 1 54 ? 22.517 -7.987 115.455 1.00 93.18 459 SER D N 1
ATOM 3241 C CA . SER D 1 54 ? 23.079 -8.681 116.599 1.00 95.71 459 SER D CA 1
ATOM 3242 C C . SER D 1 54 ? 24.325 -7.955 117.106 1.00 92.29 459 SER D C 1
ATOM 3243 O O . SER D 1 54 ? 25.049 -7.320 116.338 1.00 87.28 459 SER D O 1
ATOM 3246 N N . LEU D 1 55 ? 24.562 -8.065 118.409 1.00 95.44 460 LEU D N 1
ATOM 3247 C CA . LEU D 1 55 ? 25.722 -7.474 119.070 1.00 91.70 460 LEU D CA 1
ATOM 3248 C C . LEU D 1 55 ? 27.011 -8.245 118.762 1.00 90.60 460 LEU D C 1
ATOM 3249 O O . LEU D 1 55 ? 28.102 -7.670 118.754 1.00 85.32 460 LEU D O 1
ATOM 3254 N N . LYS D 1 56 ? 26.866 -9.549 118.515 1.00 94.28 461 LYS D N 1
ATOM 3255 C CA . LYS D 1 56 ? 27.991 -10.439 118.223 1.00 95.09 461 LYS D CA 1
ATOM 3256 C C . LYS D 1 56 ? 28.519 -10.291 116.799 1.00 90.71 461 LYS D C 1
ATOM 3257 O O . LYS D 1 56 ? 29.544 -10.883 116.456 1.00 91.57 461 LYS D O 1
ATOM 3259 N N . SER D 1 57 ? 27.810 -9.510 115.983 1.00 86.85 462 SER D N 1
ATOM 3260 C CA . SER D 1 57 ? 28.182 -9.254 114.591 1.00 83.16 462 SER D CA 1
ATOM 3261 C C . SER D 1 57 ? 28.902 -7.906 114.426 1.00 79.12 462 SER D C 1
ATOM 3262 O O . SER D 1 57 ? 29.251 -7.499 113.307 1.00 75.69 462 SER D O 1
ATOM 3265 N N . LEU D 1 58 ? 29.108 -7.229 115.555 1.00 78.96 463 LEU D N 1
ATOM 3266 C CA . LEU D 1 58 ? 29.739 -5.911 115.610 1.00 74.14 463 LEU D CA 1
ATOM 3267 C C . LEU D 1 58 ? 31.179 -5.965 116.100 1.00 73.52 463 LEU D C 1
ATOM 3268 O O . LEU D 1 58 ? 31.613 -6.962 116.669 1.00 81.04 463 LEU D O 1
ATOM 3273 N N . LYS D 1 59 ? 31.912 -4.883 115.876 1.00 67.78 464 LYS D N 1
ATOM 3274 C CA . LYS D 1 59 ? 33.255 -4.710 116.417 1.00 66.93 464 LYS D CA 1
ATOM 3275 C C . LYS D 1 59 ? 33.400 -3.267 116.836 1.00 63.32 464 LYS D C 1
ATOM 3276 O O . LYS D 1 59 ? 32.883 -2.385 116.175 1.00 59.20 464 LYS D O 1
ATOM 3282 N N . HIS D 1 60 ? 34.081 -3.018 117.945 1.00 66.22 465 HIS D N 1
ATOM 3283 C CA . HIS D 1 60 ? 34.343 -1.646 118.348 1.00 64.27 465 HIS D CA 1
ATOM 3284 C C . HIS D 1 60 ? 35.247 -1.014 117.313 1.00 60.56 465 HIS D C 1
ATOM 3285 O O . HIS D 1 60 ? 36.178 -1.652 116.835 1.00 63.17 465 HIS D O 1
ATOM 3292 N N . PHE D 1 61 ? 34.967 0.233 116.964 1.00 55.32 466 PHE D N 1
ATOM 3293 C CA . PHE D 1 61 ? 35.747 0.934 115.972 1.00 52.90 466 PHE D CA 1
ATOM 3294 C C . PHE D 1 61 ? 37.257 0.814 116.190 1.00 55.44 466 PHE D C 1
ATOM 3295 O O . PHE D 1 61 ? 38.025 0.750 115.232 1.00 55.25 466 PHE D O 1
ATOM 3303 N N . ASP D 1 62 ? 37.689 0.763 117.443 1.00 60.48 467 ASP D N 1
ATOM 3304 C CA . ASP D 1 62 ? 39.121 0.828 117.722 1.00 63.14 467 ASP D CA 1
ATOM 3305 C C . ASP D 1 62 ? 39.783 -0.542 117.962 1.00 67.36 467 ASP D C 1
ATOM 3306 O O . ASP D 1 62 ? 40.959 -0.609 118.344 1.00 71.09 467 ASP D O 1
ATOM 3311 N N . CYS D 1 63 ? 39.035 -1.619 117.696 1.00 67.65 468 CYS D N 1
ATOM 3312 C CA . CYS D 1 63 ? 39.521 -3.001 117.822 1.00 71.41 468 CYS D CA 1
ATOM 3313 C C . CYS D 1 63 ? 40.894 -3.194 117.172 1.00 73.29 468 CYS D C 1
ATOM 3314 O O . CYS D 1 63 ? 41.322 -2.374 116.351 1.00 67.90 468 CYS D O 1
ATOM 3317 N N . LYS D 1 64 ? 41.593 -4.264 117.554 1.00 80.91 469 LYS D N 1
ATOM 3318 C CA . LYS D 1 64 ? 42.948 -4.507 117.044 1.00 87.18 469 LYS D CA 1
ATOM 3319 C C . LYS D 1 64 ? 43.025 -4.403 115.508 1.00 88.80 469 LYS D C 1
ATOM 3320 O O . LYS D 1 64 ? 43.861 -3.660 114.977 1.00 90.59 469 LYS D O 1
ATOM 3322 N N . GLU D 1 65 ? 42.125 -5.101 114.807 1.00 89.47 470 GLU D N 1
ATOM 3323 C CA . GLU D 1 65 ? 42.160 -5.188 113.335 1.00 87.61 470 GLU D CA 1
ATOM 3324 C C . GLU D 1 65 ? 41.751 -3.890 112.633 1.00 83.60 470 GLU D C 1
ATOM 3325 O O . GLU D 1 65 ? 41.619 -3.867 111.395 1.00 84.69 470 GLU D O 1
ATOM 3331 N N . LYS D 1 66 ? 41.560 -2.816 113.407 1.00 77.56 471 LYS D N 1
ATOM 3332 C CA . LYS D 1 66 ? 41.027 -1.564 112.865 1.00 69.42 471 LYS D CA 1
ATOM 3333 C C . LYS D 1 66 ? 41.709 -1.176 111.571 1.00 67.00 471 LYS D C 1
ATOM 3334 O O . LYS D 1 66 ? 41.041 -0.810 110.619 1.00 66.37 471 LYS D O 1
ATOM 3336 N N . GLN D 1 67 ? 43.032 -1.277 111.525 1.00 68.48 472 GLN D N 1
ATOM 3337 C CA . GLN D 1 67 ? 43.766 -0.883 110.327 1.00 68.27 472 GLN D CA 1
ATOM 3338 C C . GLN D 1 67 ? 43.526 -1.785 109.129 1.00 67.15 472 GLN D C 1
ATOM 3339 O O . GLN D 1 67 ? 43.467 -1.313 107.994 1.00 65.54 472 GLN D O 1
ATOM 3345 N N . THR D 1 68 ? 43.374 -3.079 109.380 1.00 67.47 473 THR D N 1
ATOM 3346 C CA . THR D 1 68 ? 43.208 -4.024 108.291 1.00 67.30 473 THR D CA 1
ATOM 3347 C C . THR D 1 68 ? 41.771 -3.953 107.765 1.00 62.51 473 THR D C 1
ATOM 3348 O O . THR D 1 68 ? 41.491 -4.385 106.651 1.00 61.90 473 THR D O 1
ATOM 3352 N N . LEU D 1 69 ? 40.869 -3.399 108.570 1.00 59.32 474 LEU D N 1
ATOM 3353 C CA . LEU D 1 69 ? 39.500 -3.133 108.122 1.00 55.74 474 LEU D CA 1
ATOM 3354 C C . LEU D 1 69 ? 39.413 -1.835 107.309 1.00 52.28 474 LEU D C 1
ATOM 3355 O O . LEU D 1 69 ? 38.701 -1.762 106.288 1.00 48.87 474 LEU D O 1
ATOM 3360 N N . LEU D 1 70 ? 40.140 -0.826 107.786 1.00 52.52 475 LEU D N 1
ATOM 3361 C CA . LEU D 1 70 ? 40.393 0.405 107.048 1.00 52.54 475 LEU D CA 1
ATOM 3362 C C . LEU D 1 70 ? 41.021 0.116 105.693 1.00 54.17 475 LEU D C 1
ATOM 3363 O O . LEU D 1 70 ? 40.562 0.630 104.673 1.00 53.22 475 LEU D O 1
ATOM 3368 N N . ASN D 1 71 ? 42.063 -0.714 105.688 1.00 56.77 476 ASN D N 1
ATOM 3369 C CA . ASN D 1 71 ? 42.726 -1.084 104.449 1.00 58.55 476 ASN D CA 1
ATOM 3370 C C . ASN D 1 71 ? 41.782 -1.789 103.509 1.00 56.36 476 ASN D C 1
ATOM 3371 O O . ASN D 1 71 ? 41.807 -1.532 102.314 1.00 56.44 476 ASN D O 1
ATOM 3376 N N . GLN D 1 72 ? 40.932 -2.641 104.078 1.00 55.14 477 GLN D N 1
ATOM 3377 C CA . GLN D 1 72 ? 39.957 -3.432 103.336 1.00 55.44 477 GLN D CA 1
ATOM 3378 C C . GLN D 1 72 ? 38.907 -2.563 102.631 1.00 53.32 477 GLN D C 1
ATOM 3379 O O . GLN D 1 72 ? 38.671 -2.716 101.430 1.00 53.77 477 GLN D O 1
ATOM 3385 N N . ALA D 1 73 ? 38.304 -1.644 103.387 1.00 53.04 478 ALA D N 1
ATOM 3386 C CA . ALA D 1 73 ? 37.332 -0.663 102.876 1.00 50.03 478 ALA D CA 1
ATOM 3387 C C . ALA D 1 73 ? 37.923 0.278 101.831 1.00 51.61 478 ALA D C 1
ATOM 3388 O O . ALA D 1 73 ? 37.213 0.706 100.914 1.00 52.58 478 ALA D O 1
ATOM 3390 N N . ARG D 1 74 ? 39.211 0.599 101.973 1.00 54.08 479 ARG D N 1
ATOM 3391 C CA . ARG D 1 74 ? 39.926 1.428 100.993 1.00 56.41 479 ARG D CA 1
ATOM 3392 C C . ARG D 1 74 ? 40.127 0.754 99.637 1.00 57.75 479 ARG D C 1
ATOM 3393 O O . ARG D 1 74 ? 40.497 1.416 98.672 1.00 59.60 479 ARG D O 1
ATOM 3401 N N . GLU D 1 75 ? 39.899 -0.551 99.554 1.00 59.79 480 GLU D N 1
ATOM 3402 C CA . GLU D 1 75 ? 40.079 -1.253 98.275 1.00 64.63 480 GLU D CA 1
ATOM 3403 C C . GLU D 1 75 ? 39.126 -0.747 97.205 1.00 62.04 480 GLU D C 1
ATOM 3404 O O . GLU D 1 75 ? 39.560 -0.211 96.193 1.00 62.50 480 GLU D O 1
ATOM 3410 N N . ASP D 1 76 ? 37.829 -0.910 97.451 1.00 59.33 481 ASP D N 1
ATOM 3411 C CA . ASP D 1 76 ? 36.813 -0.502 96.492 1.00 57.64 481 ASP D CA 1
ATOM 3412 C C . ASP D 1 76 ? 36.263 0.893 96.788 1.00 54.14 481 ASP D C 1
ATOM 3413 O O . ASP D 1 76 ? 35.841 1.594 95.874 1.00 55.29 481 ASP D O 1
ATOM 3418 N N . PHE D 1 77 ? 36.271 1.300 98.054 1.00 49.78 482 PHE D N 1
ATOM 3419 C CA . PHE D 1 77 ? 35.579 2.531 98.445 1.00 46.81 482 PHE D CA 1
ATOM 3420 C C . PHE D 1 77 ? 36.465 3.649 99.022 1.00 45.53 482 PHE D C 1
ATOM 3421 O O . PHE D 1 77 ? 36.059 4.327 99.948 1.00 42.69 482 PHE D O 1
ATOM 3429 N N . ASN D 1 78 ? 37.640 3.862 98.437 1.00 48.09 483 ASN D N 1
ATOM 3430 C CA . ASN D 1 78 ? 38.642 4.765 99.003 1.00 49.37 483 ASN D CA 1
ATOM 3431 C C . ASN D 1 78 ? 38.106 6.141 99.417 1.00 48.97 483 ASN D C 1
ATOM 3432 O O . ASN D 1 78 ? 38.207 6.522 100.589 1.00 48.13 483 ASN D O 1
ATOM 3437 N N . GLN D 1 79 ? 37.543 6.876 98.462 1.00 50.60 484 GLN D N 1
ATOM 3438 C CA . GLN D 1 79 ? 36.921 8.162 98.742 1.00 51.28 484 GLN D CA 1
ATOM 3439 C C . GLN D 1 79 ? 35.943 8.109 99.911 1.00 48.45 484 GLN D C 1
ATOM 3440 O O . GLN D 1 79 ? 36.090 8.864 100.869 1.00 48.32 484 GLN D O 1
ATOM 3446 N N . ASP D 1 80 ? 34.964 7.208 99.824 1.00 46.80 485 ASP D N 1
ATOM 3447 C CA . ASP D 1 80 ? 33.836 7.168 100.751 1.00 43.91 485 ASP D CA 1
ATOM 3448 C C . ASP D 1 80 ? 34.287 6.950 102.169 1.00 40.76 485 ASP D C 1
ATOM 3449 O O . ASP D 1 80 ? 33.792 7.613 103.090 1.00 39.16 485 ASP D O 1
ATOM 3454 N N . ILE D 1 81 ? 35.216 6.013 102.334 1.00 38.85 486 ILE D N 1
ATOM 3455 C CA . ILE D 1 81 ? 35.724 5.681 103.641 1.00 37.84 486 ILE D CA 1
ATOM 3456 C C . ILE D 1 81 ? 36.557 6.833 104.180 1.00 39.12 486 ILE D C 1
ATOM 3457 O O . ILE D 1 81 ? 36.461 7.167 105.365 1.00 38.16 486 ILE D O 1
ATOM 3462 N N . GLY D 1 82 ? 37.351 7.453 103.306 1.00 41.16 487 GLY D N 1
ATOM 3463 C CA . GLY D 1 82 ? 38.074 8.668 103.663 1.00 41.91 487 GLY D CA 1
ATOM 3464 C C . GLY D 1 82 ? 37.151 9.752 104.197 1.00 41.26 487 GLY D C 1
ATOM 3465 O O . GLY D 1 82 ? 37.523 10.487 105.115 1.00 41.04 487 GLY D O 1
ATOM 3466 N N . TRP D 1 83 ? 35.950 9.849 103.619 1.00 41.99 488 TRP D N 1
ATOM 3467 C CA . TRP D 1 83 ? 34.944 10.833 104.042 1.00 43.49 488 TRP D CA 1
ATOM 3468 C C . TRP D 1 83 ? 34.419 10.459 105.402 1.00 43.86 488 TRP D C 1
ATOM 3469 O O . TRP D 1 83 ? 34.233 11.296 106.282 1.00 44.16 488 TRP D O 1
ATOM 3480 N N . CYS D 1 84 ? 34.163 9.172 105.546 1.00 46.67 489 CYS D N 1
ATOM 3481 C CA . CYS D 1 84 ? 33.756 8.602 106.801 1.00 46.16 489 CYS D CA 1
ATOM 3482 C C . CYS D 1 84 ? 34.802 8.963 107.887 1.00 45.73 489 CYS D C 1
ATOM 3483 O O . CYS D 1 84 ? 34.454 9.570 108.901 1.00 46.29 489 CYS D O 1
ATOM 3486 N N . VAL D 1 85 ? 36.079 8.661 107.632 1.00 44.91 490 VAL D N 1
ATOM 3487 C CA . VAL D 1 85 ? 37.185 8.912 108.584 1.00 44.36 490 VAL D CA 1
ATOM 3488 C C . VAL D 1 85 ? 37.348 10.394 108.991 1.00 42.79 490 VAL D C 1
ATOM 3489 O O . VAL D 1 85 ? 37.606 10.708 110.168 1.00 40.33 490 VAL D O 1
ATOM 3493 N N . SER D 1 86 ? 37.198 11.283 108.009 1.00 41.52 491 SER D N 1
ATOM 3494 C CA . SER D 1 86 ? 37.206 12.727 108.227 1.00 40.13 491 SER D CA 1
ATOM 3495 C C . SER D 1 86 ? 36.209 13.150 109.301 1.00 37.52 491 SER D C 1
ATOM 3496 O O . SER D 1 86 ? 36.592 13.801 110.284 1.00 37.47 491 SER D O 1
ATOM 3499 N N . LEU D 1 87 ? 34.943 12.769 109.121 1.00 34.33 492 LEU D N 1
ATOM 3500 C CA . LEU D 1 87 ? 33.904 13.090 110.093 1.00 33.36 492 LEU D CA 1
ATOM 3501 C C . LEU D 1 87 ? 34.267 12.526 111.476 1.00 33.96 492 LEU D C 1
ATOM 3502 O O . LEU D 1 87 ? 34.298 13.253 112.473 1.00 34.41 492 LEU D O 1
ATOM 3507 N N . ILE D 1 88 ? 34.597 11.241 111.516 1.00 33.68 493 ILE D N 1
ATOM 3508 C CA . ILE D 1 88 ? 34.938 10.583 112.753 1.00 34.16 493 ILE D CA 1
ATOM 3509 C C . ILE D 1 88 ? 36.126 11.236 113.465 1.00 35.62 493 ILE D C 1
ATOM 3510 O O . ILE D 1 88 ? 36.030 11.596 114.646 1.00 36.42 493 ILE D O 1
ATOM 3515 N N . THR D 1 89 ? 37.228 11.414 112.752 1.00 35.83 494 THR D N 1
ATOM 3516 C CA . THR D 1 89 ? 38.393 12.045 113.349 1.00 37.19 494 THR D CA 1
ATOM 3517 C C . THR D 1 89 ? 38.028 13.441 113.846 1.00 37.91 494 THR D C 1
ATOM 3518 O O . THR D 1 89 ? 38.263 13.781 115.016 1.00 40.12 494 THR D O 1
ATOM 3522 N N . ASP D 1 90 ? 37.437 14.250 112.975 1.00 36.38 495 ASP D N 1
ATOM 3523 C CA . ASP D 1 90 ? 37.135 15.610 113.362 1.00 35.70 495 ASP D CA 1
ATOM 3524 C C . ASP D 1 90 ? 36.270 15.629 114.616 1.00 35.15 495 ASP D C 1
ATOM 3525 O O . ASP D 1 90 ? 36.588 16.333 115.577 1.00 36.38 495 ASP D O 1
ATOM 3530 N N . TYR D 1 91 ? 35.191 14.847 114.619 1.00 33.51 496 TYR D N 1
ATOM 3531 C CA . TYR D 1 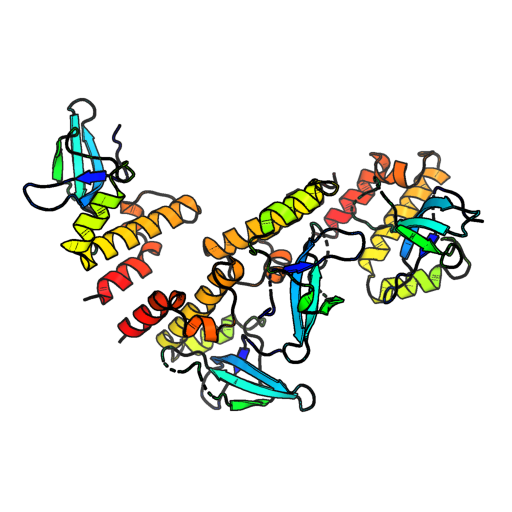91 ? 34.325 14.778 115.786 1.00 34.03 496 TYR D CA 1
ATOM 3532 C C . TYR D 1 91 ? 35.134 14.480 117.046 1.00 34.98 496 TYR D C 1
ATOM 3533 O O . TYR D 1 91 ? 34.910 15.082 118.078 1.00 37.44 496 TYR D O 1
ATOM 3542 N N . ARG D 1 92 ? 36.094 13.578 116.946 1.00 34.23 497 ARG D N 1
ATOM 3543 C CA . ARG D 1 92 ? 36.887 13.199 118.094 1.00 35.80 497 ARG D CA 1
ATOM 3544 C C . ARG D 1 92 ? 37.864 14.279 118.578 1.00 36.98 497 ARG D C 1
ATOM 3545 O O . ARG D 1 92 ? 38.084 14.427 119.797 1.00 39.25 497 ARG D O 1
ATOM 3553 N N . VAL D 1 93 ? 38.433 15.039 117.649 1.00 35.77 498 VAL D N 1
ATOM 3554 C CA . VAL D 1 93 ? 39.297 16.152 118.032 1.00 37.12 498 VAL D CA 1
ATOM 3555 C C . VAL D 1 93 ? 38.467 17.193 118.784 1.00 37.33 498 VAL D C 1
ATOM 3556 O O . VAL D 1 93 ? 38.886 17.695 119.828 1.00 39.32 498 VAL D O 1
ATOM 3560 N N . ARG D 1 94 ? 37.270 17.480 118.289 1.00 36.07 499 ARG D N 1
ATOM 3561 C CA . ARG D 1 94 ? 36.442 18.506 118.929 1.00 36.90 499 ARG D CA 1
ATOM 3562 C C . ARG D 1 94 ? 35.910 18.031 120.263 1.00 37.83 499 ARG D C 1
ATOM 3563 O O . ARG D 1 94 ? 35.895 18.799 121.232 1.00 39.29 499 ARG D O 1
ATOM 3571 N N . LEU D 1 95 ? 35.507 16.762 120.321 1.00 37.00 500 LEU D N 1
ATOM 3572 C CA . LEU D 1 95 ? 35.074 16.159 121.583 1.00 39.08 500 LEU D CA 1
ATOM 3573 C C . LEU D 1 95 ? 36.193 16.208 122.638 1.00 41.31 500 LEU D C 1
ATOM 3574 O O . LEU D 1 95 ? 36.035 16.814 123.726 1.00 42.49 500 LEU D O 1
ATOM 3579 N N . GLY D 1 96 ? 37.319 15.586 122.275 1.00 41.32 501 GLY D N 1
ATOM 3580 C CA . GLY D 1 96 ? 38.508 15.497 123.123 1.00 44.21 501 GLY D CA 1
ATOM 3581 C C . GLY D 1 96 ? 39.017 16.831 123.618 1.00 45.86 501 GLY D C 1
ATOM 3582 O O . GLY D 1 96 ? 39.564 16.908 124.718 1.00 49.12 501 GLY D O 1
ATOM 3583 N N . CYS D 1 97 ? 38.830 17.885 122.823 1.00 44.31 502 CYS D N 1
ATOM 3584 C CA . CYS D 1 97 ? 39.222 19.234 123.236 1.00 45.64 502 CYS D CA 1
ATOM 3585 C C . CYS D 1 97 ? 38.261 19.865 124.220 1.00 47.24 502 CYS D C 1
ATOM 3586 O O . CYS D 1 97 ? 38.682 20.594 125.105 1.00 49.81 502 CYS D O 1
ATOM 3589 N N . GLY D 1 98 ? 36.971 19.595 124.056 1.00 46.76 503 GLY D N 1
ATOM 3590 C CA . GLY D 1 98 ? 35.932 20.369 124.734 1.00 48.29 503 GLY D CA 1
ATOM 3591 C C . GLY D 1 98 ? 35.554 21.596 123.915 1.00 47.97 503 GLY D C 1
ATOM 3592 O O . GLY D 1 98 ? 35.201 22.630 124.488 1.00 49.78 503 GLY D O 1
ATOM 3593 N N . SER D 1 99 ? 35.675 21.494 122.585 1.00 45.86 504 SER D N 1
ATOM 3594 C CA . SER D 1 99 ? 35.048 22.442 121.667 1.00 45.80 504 SER D CA 1
ATOM 3595 C C . SER D 1 99 ? 33.615 21.995 121.446 1.00 45.61 504 SER D C 1
ATOM 3596 O O . SER D 1 99 ? 32.743 22.803 121.119 1.00 46.83 504 SER D O 1
ATOM 3599 N N . PHE D 1 100 ? 33.378 20.692 121.576 1.00 44.80 505 PHE D N 1
ATOM 3600 C CA . PHE D 1 100 ? 32.035 20.149 121.372 1.00 44.75 505 PHE D CA 1
ATOM 3601 C C . PHE D 1 100 ? 31.620 19.205 122.488 1.00 46.66 505 PHE D C 1
ATOM 3602 O O . PHE D 1 100 ? 32.419 18.380 122.933 1.00 48.05 505 PHE D O 1
ATOM 3610 N N . ALA D 1 101 ? 30.380 19.336 122.948 1.00 48.72 506 ALA D N 1
ATOM 3611 C CA . ALA D 1 101 ? 29.850 18.413 123.953 1.00 52.12 506 ALA D CA 1
ATOM 3612 C C . ALA D 1 101 ? 28.533 17.798 123.500 1.00 53.25 506 ALA D C 1
ATOM 3613 O O . ALA D 1 101 ? 27.458 18.302 123.832 1.00 57.74 506 ALA D O 1
ATOM 3615 N N . GLY D 1 102 ? 28.611 16.712 122.743 1.00 50.06 507 GLY D N 1
ATOM 3616 C CA . GLY D 1 102 ? 27.414 16.071 122.248 1.00 50.73 507 GLY D CA 1
ATOM 3617 C C . GLY D 1 102 ? 27.764 14.767 121.580 1.00 49.94 507 GLY D C 1
ATOM 3618 O O . GLY D 1 102 ? 28.938 14.384 121.532 1.00 49.02 507 GLY D O 1
ATOM 3619 N N . SER D 1 103 ? 26.742 14.086 121.061 1.00 50.46 508 SER D N 1
ATOM 3620 C CA . SER D 1 103 ? 26.894 12.788 120.421 1.00 48.79 508 SER D CA 1
ATOM 3621 C C . SER D 1 103 ? 27.409 13.028 119.030 1.00 45.51 508 SER D C 1
ATOM 3622 O O . SER D 1 103 ? 27.331 14.146 118.538 1.00 45.35 508 SER D O 1
ATOM 3625 N N . PHE D 1 104 ? 27.908 11.985 118.380 1.00 44.40 509 PHE D N 1
ATOM 3626 C CA . PHE D 1 104 ? 28.364 12.114 116.995 1.00 42.16 509 PHE D CA 1
ATOM 3627 C C . PHE D 1 104 ? 27.320 12.731 116.052 1.00 43.04 509 PHE D C 1
ATOM 3628 O O . PHE D 1 104 ? 27.645 13.595 115.234 1.00 41.42 509 PHE D O 1
ATOM 3636 N N . LEU D 1 105 ? 26.072 12.278 116.159 1.00 46.13 510 LEU D N 1
ATOM 3637 C CA . LEU D 1 105 ? 25.025 12.723 115.218 1.00 46.58 510 LEU D CA 1
ATOM 3638 C C . LEU D 1 105 ? 24.557 14.157 115.466 1.00 48.07 510 LEU D C 1
ATOM 3639 O O . LEU D 1 105 ? 24.117 14.827 114.530 1.00 48.81 510 LEU D O 1
ATOM 3644 N N . GLU D 1 106 ? 24.636 14.618 116.713 1.00 48.71 511 GLU D N 1
ATOM 3645 C CA . GLU D 1 106 ? 24.409 16.039 116.997 1.00 50.88 511 GLU D CA 1
ATOM 3646 C C . GLU D 1 106 ? 25.476 16.896 116.320 1.00 47.64 511 GLU D C 1
ATOM 3647 O O . GLU D 1 106 ? 25.170 17.908 115.698 1.00 48.26 511 GLU D O 1
ATOM 3653 N N . TYR D 1 107 ? 26.723 16.453 116.437 1.00 44.88 512 TYR D N 1
ATOM 3654 C CA . TYR D 1 107 ? 27.853 17.026 115.728 1.00 42.54 512 TYR D CA 1
ATOM 3655 C C . TYR D 1 107 ? 27.531 17.206 114.250 1.00 43.04 512 TYR D C 1
ATOM 3656 O O . TYR D 1 107 ? 27.696 18.297 113.707 1.00 43.44 512 TYR D O 1
ATOM 3665 N N . TYR D 1 108 ? 27.058 16.132 113.618 1.00 44.31 513 TYR D N 1
ATOM 3666 C CA . TYR D 1 108 ? 26.762 16.125 112.188 1.00 45.55 513 TYR D CA 1
ATOM 3667 C C . TYR D 1 108 ? 25.720 17.168 111.785 1.00 48.46 513 TYR D C 1
ATOM 3668 O O . TYR D 1 108 ? 25.852 17.800 110.733 1.00 50.58 513 TYR D O 1
ATOM 3677 N N . ALA D 1 109 ? 24.695 17.340 112.618 1.00 49.54 514 ALA D N 1
ATOM 3678 C CA . ALA D 1 109 ? 23.636 18.311 112.358 1.00 51.68 514 ALA D CA 1
ATOM 3679 C C . ALA D 1 109 ? 24.101 19.722 112.656 1.00 52.38 514 ALA D C 1
ATOM 3680 O O . ALA D 1 109 ? 23.431 20.693 112.311 1.00 55.79 514 ALA D O 1
ATOM 3682 N N . ALA D 1 110 ? 25.247 19.833 113.311 1.00 50.58 515 ALA D N 1
ATOM 3683 C CA . ALA D 1 110 ? 25.667 21.093 113.888 1.00 52.19 515 ALA D CA 1
ATOM 3684 C C . ALA D 1 110 ? 26.629 21.865 112.990 1.00 52.80 515 ALA D C 1
ATOM 3685 O O . ALA D 1 110 ? 27.421 21.277 112.247 1.00 51.38 515 ALA D O 1
ATOM 3687 N N . ASP D 1 111 ? 26.555 23.190 113.084 1.00 56.38 516 ASP D N 1
ATOM 3688 C CA . ASP D 1 111 ? 27.405 24.091 112.314 1.00 57.63 516 ASP D CA 1
ATOM 3689 C C . ASP D 1 111 ? 28.878 23.669 112.283 1.00 54.63 516 ASP D C 1
ATOM 3690 O O . ASP D 1 111 ? 29.467 23.586 111.208 1.00 56.96 516 ASP D O 1
ATOM 3695 N N . ILE D 1 112 ? 29.462 23.369 113.441 1.00 50.96 517 ILE D N 1
ATOM 3696 C CA . ILE D 1 112 ? 30.893 23.026 113.509 1.00 48.07 517 ILE D CA 1
ATOM 3697 C C . ILE D 1 112 ? 31.410 22.037 112.468 1.00 45.40 517 ILE D C 1
ATOM 3698 O O . ILE D 1 112 ? 32.574 22.111 112.084 1.00 44.23 517 ILE D O 1
ATOM 3703 N N . SER D 1 113 ? 30.549 21.122 112.025 1.00 44.90 518 SER D N 1
ATOM 3704 C CA . SER D 1 113 ? 30.917 20.101 111.037 1.00 42.50 518 SER D CA 1
ATOM 3705 C C . SER D 1 113 ? 30.767 20.551 109.595 1.00 42.99 518 SER D C 1
ATOM 3706 O O . SER D 1 113 ? 31.103 19.794 108.680 1.00 40.85 518 SER D O 1
ATOM 3709 N N . TYR D 1 114 ? 30.268 21.771 109.383 1.00 45.42 519 TYR D N 1
ATOM 3710 C CA . TYR D 1 114 ? 30.038 22.262 108.015 1.00 47.73 519 TYR D CA 1
ATOM 3711 C C . TYR D 1 114 ? 31.287 22.180 107.120 1.00 47.03 519 TYR D C 1
ATOM 3712 O O . TYR D 1 114 ? 31.201 21.632 106.031 1.00 47.22 519 TYR D O 1
ATOM 3721 N N . PRO D 1 115 ? 32.451 22.703 107.578 1.00 46.63 520 PRO D N 1
ATOM 3722 C CA . PRO D 1 115 ? 33.642 22.634 106.715 1.00 46.65 520 PRO D CA 1
ATOM 3723 C C . PRO D 1 115 ? 33.952 21.213 106.235 1.00 45.38 520 PRO D C 1
ATOM 3724 O O . PRO D 1 115 ? 34.214 21.011 105.045 1.00 45.93 520 PRO D O 1
ATOM 3728 N N . VAL D 1 116 ? 33.896 20.242 107.154 1.00 43.06 521 VAL D N 1
ATOM 3729 C CA . VAL D 1 116 ? 34.067 18.831 106.821 1.00 40.51 521 VAL D CA 1
ATOM 3730 C C . VAL D 1 116 ? 32.913 18.336 105.962 1.00 40.72 521 VAL D C 1
ATOM 3731 O O . VAL D 1 116 ? 33.125 17.560 105.042 1.00 42.55 521 VAL D O 1
ATOM 3735 N N . ARG D 1 117 ? 31.694 18.775 106.241 1.00 40.43 522 ARG D N 1
ATOM 3736 C CA . ARG D 1 117 ? 30.587 18.363 105.392 1.00 41.12 522 ARG D CA 1
ATOM 3737 C C . ARG D 1 117 ? 30.644 19.011 103.998 1.00 44.54 522 ARG D C 1
ATOM 3738 O O . ARG D 1 117 ? 30.315 18.361 103.009 1.00 45.49 522 ARG D O 1
ATOM 3746 N N . LYS D 1 118 ? 31.082 20.271 103.922 1.00 46.65 523 LYS D N 1
ATOM 3747 C CA . LYS D 1 118 ? 31.148 21.000 102.655 1.00 50.36 523 LYS D CA 1
ATOM 3748 C C . LYS D 1 118 ? 32.298 20.533 101.758 1.00 52.05 523 LYS D C 1
ATOM 3749 O O . LYS D 1 118 ? 32.242 20.739 100.534 1.00 56.13 523 LYS D O 1
ATOM 3751 N N . SER D 1 119 ? 33.332 19.919 102.334 1.00 50.07 524 SER D N 1
ATOM 3752 C CA . SER D 1 119 ? 34.429 19.397 101.506 1.00 51.92 524 SER D CA 1
ATOM 3753 C C . SER D 1 119 ? 34.047 18.049 100.927 1.00 52.39 524 SER D C 1
ATOM 3754 O O . SER D 1 119 ? 34.431 17.695 99.806 1.00 55.89 524 SER D O 1
ATOM 3757 N N . ILE D 1 120 ? 33.269 17.292 101.682 1.00 50.03 525 ILE D N 1
ATOM 3758 C CA . ILE D 1 120 ? 32.661 16.108 101.118 1.00 50.03 525 ILE D CA 1
ATOM 3759 C C . ILE D 1 120 ? 31.803 16.510 99.926 1.00 54.08 525 ILE D C 1
ATOM 3760 O O . ILE D 1 120 ? 32.030 16.039 98.820 1.00 55.55 525 ILE D O 1
ATOM 3765 N N . GLN D 1 121 ? 30.857 17.419 100.151 1.00 59.23 526 GLN D N 1
ATOM 3766 C CA . GLN D 1 121 ? 30.042 17.985 99.083 1.00 66.35 526 GLN D CA 1
ATOM 3767 C C . GLN D 1 121 ? 30.870 18.229 97.825 1.00 70.75 526 GLN D C 1
ATOM 3768 O O . GLN D 1 121 ? 30.512 17.755 96.748 1.00 75.53 526 GLN D O 1
ATOM 3774 N N . GLN D 1 122 ? 31.990 18.937 97.976 1.00 71.87 527 GLN D N 1
ATOM 3775 C CA . GLN D 1 122 ? 32.813 19.366 96.836 1.00 74.86 527 GLN D CA 1
ATOM 3776 C C . GLN D 1 122 ? 33.664 18.253 96.228 1.00 72.62 527 GLN D C 1
ATOM 3777 O O . GLN D 1 122 ? 34.322 18.462 95.215 1.00 75.76 527 GLN D O 1
ATOM 3783 N N . ASP D 1 123 ? 33.653 17.074 96.841 1.00 70.61 528 ASP D N 1
ATOM 3784 C CA . ASP D 1 123 ? 34.274 15.896 96.227 1.00 69.87 528 ASP D CA 1
ATOM 3785 C C . ASP D 1 123 ? 33.423 15.233 95.152 1.00 71.32 528 ASP D C 1
ATOM 3786 O O . ASP D 1 123 ? 33.714 14.125 94.726 1.00 71.20 528 ASP D O 1
ATOM 3791 N N . VAL D 1 124 ? 32.383 15.932 94.710 1.00 77.33 529 VAL D N 1
ATOM 3792 C CA . VAL D 1 124 ? 31.578 15.519 93.564 1.00 82.81 529 VAL D CA 1
ATOM 3793 C C . VAL D 1 124 ? 31.756 16.519 92.412 1.00 88.25 529 VAL D C 1
ATOM 3794 O O . VAL D 1 124 ? 32.864 16.713 91.905 1.00 88.78 529 VAL D O 1
#

GO terms:
  GO:0005515 protein binding (F, IPI)
  GO:0005634 nucleus (C, IDA)
  GO:0031491 nucleosome binding (F, IDA)
  GO:0006281 DNA repair (P, IMP)
  GO:0006325 chromatin organization (P, IMP)
  GO:0005654 nucleoplasm (C, IDA)

Organism: Homo sapiens (NCBI:txid9606)

CATH classification: 2.30.30.140 (+1 more: 6.10.300.20)

Sequence (473 aa):
SFEVGLVWHKHKKYPFWPAVVKSVRQRDKKASVLYIEGHNPKKGFTVSLKSLKHFDCKEKQTLLNQAREDFNQDIGWCVSLITDYRVRLGCGSFAGSFLEYYAADISYPVRKSIQQDVLSFEVGLVWHKHKKYPFWPAVVKSVRQRDKKASVLYIEGHNPKKGFTVSLKSLKHFDCKEKQTLLNQAREDFNQDIGWCVSLITDYRVRLGCGSFAGSFLEYYAADISYPVRKSIQQDVLSFEVGLVWHKHKKYPFWPAVVKSVRQRDKKASVLYIEGHNPKKGFTVSLKSLKHFDCKEKQTLLNQAREDFNQDIGWCVSLITDYRVRLGCGSFAGSFLEYYAADISYPVRKSIQQDVFEVGLVWHKHKKYPFWPAVVKSVRQRDKKASVLYIEGHNPKKGFTVSLKSLKHFDCKEKQTLLNQAREDFNQDIGWCVSLITDYRVRLGCGSFAGSFLEYYAADISYPVRKSIQQDV

Nearest PDB structures (foldseek):
  3pmi-assembly1_A  TM=1.005E+00  e=2.223E-22  Homo sapiens
  7w30-assembly2_B  TM=7.609E-01  e=6.174E-02  Homo sapiens
  7lky-assembly4_D  TM=7.936E-01  e=7.379E-02  Homo sapiens
  2e5p-assembly1_A  TM=8.008E-01  e=1.696E-01  Homo sapiens
  5xfn-assembly1_A  TM=7.691E-01  e=1.598E-01  Homo sapiens

InterPro domains:
  IPR035504 MUM1-like, PWWP domain [PF20884] (409-488)
  IPR035504 MUM1-like, PWWP domain [cd06080] (409-499)
  IPR040263 PWWP domain-containing DNA repair factor 3A/3B/4 [PTHR31333] (1-709)
  IPR048765 PWWP domain-containing DNA repair factor 3A/3B/4, N-terminal [PF20887] (6-100)
  IPR048795 PWWP domain-containing DNA repair factor 3A/3B/4, C-terminal [PF20886] (517-707)